Protein AF-A0A7S0EKV9-F1 (afdb_monomer)

Organism: NCBI:txid3032

Foldseek 3Di:
DDDDDDDDDDDDDDDDDDDDDCPVVVVVVVVVVVVVVVVVVVVVVVVVVVVVVVVVVVVVVVVVVVVVVVVVVVVVVCVVPPVVVVVVVVVVVVVVVVVVVVVVVVVVVVVVVVVVVVVVVVVVVVVVVVVVVVPPCPPPVNVVVVVVVVVVVVVVVVVVVVVVVVVVVVVVVVVVVVVVVVVVVVVVVVVVVVVVVVVVVVVVVVVVVVVVVVVVVVVVVVVVVVVVVVVVVVVVVVVVVVVVVVVVVVVVVVVVVVVVVVVVVVVDVVPDDDDDDDDPDPPVVVVVVVVVVVVVVVVVVVVVVVVVVVVVVVVVVLCVVVVDDDPVVSVVCVVCVVVVVVVVVVVVVVVVVVVVVVVVVVVVVVVVVVCCVCVVPNDPVVVVVVVVVVVVVVVVVVVVVVVVVVVVVVVVVLVVLLVVLVVLLVVLVVQDDPDDDDDDDPVCSVVSSVVSVVSVVVVVD

Radius of gyration: 106.47 Å; Cα contacts (8 Å, |Δi|>4): 37; chains: 1; bounding box: 225×65×306 Å

Solvent-accessible surface area (backbone atoms only — not comparable to full-atom values): 25935 Å² total; per-residue (Å²): 135,87,79,90,79,91,86,90,85,85,92,86,91,84,90,86,83,84,82,92,75,67,71,66,62,53,57,54,52,56,55,52,52,55,50,52,54,50,52,53,50,49,54,52,55,50,54,52,52,50,54,52,52,52,54,55,53,54,53,53,54,53,52,53,52,53,50,53,54,53,52,52,56,52,55,63,64,54,68,71,65,60,65,59,57,59,56,51,50,53,51,50,52,52,50,52,52,50,51,49,51,51,47,52,53,51,50,50,51,51,52,50,52,51,52,50,50,49,55,51,50,52,51,48,53,52,50,52,54,52,52,58,61,70,65,51,78,77,39,76,64,51,52,49,50,53,53,50,51,57,49,48,52,54,49,50,54,53,49,51,50,52,49,52,53,48,52,51,52,53,50,52,52,51,51,52,53,55,49,50,54,52,50,53,54,51,49,55,50,49,53,52,53,47,54,51,50,52,50,53,48,53,52,50,51,51,52,50,51,52,53,50,49,53,51,50,51,54,50,53,51,50,52,51,50,53,49,50,52,50,51,51,50,53,50,51,52,49,53,51,48,54,51,50,50,54,51,51,52,49,51,54,51,48,52,51,48,49,52,52,50,49,52,47,49,59,50,50,71,72,54,75,81,89,87,81,88,88,83,93,73,76,63,66,67,57,50,51,56,51,49,52,55,44,51,55,51,46,54,52,47,48,54,54,45,52,50,49,51,52,49,50,51,53,48,48,53,49,31,66,74,70,72,48,95,47,71,68,58,50,52,50,48,60,64,46,43,57,56,53,48,50,50,50,52,50,52,50,52,52,51,49,53,51,50,52,53,52,51,49,51,50,49,52,52,48,51,52,49,49,50,47,54,49,68,73,75,56,48,76,60,61,59,52,51,47,53,49,50,52,48,50,50,52,52,50,50,53,50,50,53,54,51,49,56,51,47,54,52,51,51,52,51,51,50,55,49,48,56,50,45,48,55,48,43,62,72,47,59,88,56,89,61,106,63,84,87,69,75,86,42,98,87,34,51,66,59,47,45,52,51,45,50,55,47,50,51,65,71,73,106

Mean predicted aligned error: 23.69 Å

Sequence (461 aa):
RARAAAGQGQSESAIMARPPGADDEYAELQKRFQMLENDRKSLFEHTQLEVKKNKEALAKLKKENKELRSSLSGLMSDQGKSSGKDSEIGKLEQQVQELRRRHDDVRHQCQFRQKELQSLQDKLKDLEKEMAKLQDDDTPLTRNIRTLENRLDKAMIKYNEAQSIRKTYEQIVKRLKEERIGFDNQLAAIERTLKAKEKDLEELVLMSHDAQHAKEVAKAELLKLEHQLMEEKKQREKELADRRALVQQKVEMNQRLEKRDKMRREMQLVEGGEQADPSESNMKKTLFSTAFHSALNEHVLEEEQKKITTYEEAFRKIKDATGVSDVNEVIQKFLTQDETHSNLVVMTKEAQARIDALNEEKAQAKAKVEEIKYSGTGSLGSRRIVDEFESHLSEANSKCERNKQKYERIAKILINVKSGVEHLADKLEPIQVDQEAVVMTDSTVVEVLAQCEAKLMRLMD

pLDDT: mean 79.37, std 18.16, range [27.23, 98.25]

Structure (mmCIF, N/CA/C/O backbone):
data_AF-A0A7S0EKV9-F1
#
_entry.id   AF-A0A7S0EKV9-F1
#
loop_
_atom_site.group_PDB
_atom_site.id
_atom_site.type_symbol
_atom_site.label_atom_id
_atom_site.label_alt_id
_atom_site.label_comp_id
_atom_site.label_asym_id
_atom_site.label_entity_id
_atom_site.label_seq_id
_atom_site.pdbx_PDB_ins_code
_atom_site.Cartn_x
_atom_site.Cartn_y
_atom_site.Cartn_z
_atom_site.occupancy
_atom_site.B_iso_or_equiv
_atom_site.auth_seq_id
_atom_site.auth_comp_id
_atom_site.auth_asym_id
_atom_site.auth_atom_id
_atom_site.pdbx_PDB_model_num
ATOM 1 N N . ARG A 1 1 ? 122.488 -19.677 -161.134 1.00 37.69 1 ARG A N 1
ATOM 2 C CA . ARG A 1 1 ? 122.148 -19.306 -162.532 1.00 37.69 1 ARG A CA 1
ATOM 3 C C . ARG A 1 1 ? 122.560 -17.843 -162.686 1.00 37.69 1 ARG A C 1
ATOM 5 O O . ARG A 1 1 ? 121.964 -17.026 -162.011 1.00 37.69 1 ARG A O 1
ATOM 12 N N . ALA A 1 2 ? 123.783 -17.568 -163.154 1.00 36.09 2 ALA A N 1
ATOM 13 C CA . ALA A 1 2 ? 124.167 -17.415 -164.574 1.00 36.09 2 ALA A CA 1
ATOM 14 C C . ALA A 1 2 ? 123.571 -16.115 -165.164 1.00 36.09 2 ALA A C 1
ATOM 16 O O . ALA A 1 2 ? 122.375 -15.928 -165.014 1.00 36.09 2 ALA A O 1
ATOM 17 N N . ARG A 1 3 ? 124.275 -15.214 -165.862 1.00 33.91 3 ARG A N 1
ATOM 18 C CA . ARG A 1 3 ? 125.668 -15.107 -166.349 1.00 33.91 3 ARG A CA 1
ATOM 19 C C . ARG A 1 3 ? 125.775 -13.750 -167.094 1.00 33.91 3 ARG A C 1
ATOM 21 O O . ARG A 1 3 ? 124.799 -13.423 -167.752 1.00 33.91 3 ARG A O 1
ATOM 28 N N . ALA A 1 4 ? 126.969 -13.133 -167.094 1.00 37.44 4 ALA A N 1
ATOM 29 C CA . ALA A 1 4 ? 127.640 -12.412 -168.210 1.00 37.44 4 ALA A CA 1
ATOM 30 C C . ALA A 1 4 ? 126.942 -11.170 -168.842 1.00 37.44 4 ALA A C 1
ATOM 32 O O . ALA A 1 4 ? 125.736 -11.031 -168.757 1.00 37.44 4 ALA A O 1
ATOM 33 N N . ALA A 1 5 ? 127.590 -10.206 -169.506 1.00 38.62 5 ALA A N 1
ATOM 34 C CA . ALA A 1 5 ? 128.952 -9.998 -170.023 1.00 38.62 5 ALA A CA 1
ATOM 35 C C . ALA A 1 5 ? 129.124 -8.465 -170.260 1.00 38.62 5 ALA A C 1
ATOM 37 O O . ALA A 1 5 ? 128.131 -7.790 -170.500 1.00 38.62 5 ALA A O 1
ATOM 38 N N . ALA A 1 6 ? 130.282 -7.848 -169.993 1.00 38.12 6 ALA A N 1
ATOM 39 C CA . ALA A 1 6 ? 131.392 -7.555 -170.925 1.00 38.12 6 ALA A CA 1
ATOM 40 C C . ALA A 1 6 ? 131.167 -6.403 -171.938 1.00 38.12 6 ALA A C 1
ATOM 42 O O . ALA A 1 6 ? 130.172 -6.382 -172.652 1.00 38.12 6 ALA A O 1
ATOM 43 N N . GLY A 1 7 ? 132.167 -5.513 -172.056 1.00 31.91 7 GLY A N 1
ATOM 44 C CA . GLY A 1 7 ? 132.317 -4.574 -173.178 1.00 31.91 7 GLY A CA 1
ATOM 45 C C . GLY A 1 7 ? 133.393 -3.496 -172.965 1.00 31.91 7 GLY A C 1
ATOM 46 O O . GLY A 1 7 ? 133.163 -2.546 -172.230 1.00 31.91 7 GLY A O 1
ATOM 47 N N . GLN A 1 8 ? 134.559 -3.674 -173.599 1.00 37.72 8 GLN A N 1
ATOM 48 C CA . GLN A 1 8 ? 135.721 -2.767 -173.691 1.00 37.72 8 GLN A CA 1
ATOM 49 C C . GLN A 1 8 ? 135.627 -1.790 -174.889 1.00 37.72 8 GLN A C 1
ATOM 51 O O . GLN A 1 8 ? 134.849 -2.030 -175.806 1.00 37.72 8 GLN A O 1
ATOM 56 N N . GLY A 1 9 ? 136.530 -0.793 -174.930 1.00 32.28 9 GLY A N 1
ATOM 57 C CA . GLY A 1 9 ? 137.009 -0.082 -176.141 1.00 32.28 9 GLY A CA 1
ATOM 58 C C . GLY A 1 9 ? 137.418 1.371 -175.822 1.00 32.28 9 GLY A C 1
ATOM 59 O O . GLY A 1 9 ? 136.547 2.164 -175.495 1.00 32.28 9 GLY A O 1
ATOM 60 N N . GLN A 1 10 ? 138.688 1.721 -175.564 1.00 34.62 10 GLN A N 1
ATOM 61 C CA . GLN A 1 10 ? 139.848 1.995 -176.454 1.00 34.62 10 GLN A CA 1
ATOM 62 C C . GLN A 1 10 ? 139.766 3.258 -177.356 1.00 34.62 10 GLN A C 1
ATOM 64 O O . GLN A 1 10 ? 139.054 3.272 -178.348 1.00 34.62 10 GLN A O 1
ATOM 69 N N . SER A 1 11 ? 140.535 4.285 -176.938 1.00 38.50 11 SER A N 1
ATOM 70 C CA . SER A 1 11 ? 141.548 5.119 -177.647 1.00 38.50 11 SER A CA 1
ATOM 71 C C . SER A 1 11 ? 141.354 5.662 -179.075 1.00 38.50 11 SER A C 1
ATOM 73 O O . SER A 1 11 ? 141.120 4.884 -179.985 1.00 38.50 11 SER A O 1
ATOM 75 N N . GLU A 1 12 ? 141.664 6.963 -179.255 1.00 30.20 12 GLU A N 1
ATOM 76 C CA . GLU A 1 12 ? 142.702 7.569 -180.151 1.00 30.20 12 GLU A CA 1
ATOM 77 C C . GLU A 1 12 ? 142.488 9.110 -180.224 1.00 30.20 12 GLU A C 1
ATOM 79 O O . GLU A 1 12 ? 141.405 9.579 -180.547 1.00 30.20 12 GLU A O 1
ATOM 84 N N . SER A 1 13 ? 143.339 9.952 -179.618 1.00 35.91 13 SER A N 1
ATOM 85 C CA . SER A 1 13 ? 144.503 10.673 -180.187 1.00 35.91 13 SER A CA 1
ATOM 86 C C . SER A 1 13 ? 144.245 11.569 -181.414 1.00 35.91 13 SER A C 1
ATOM 88 O O . SER A 1 13 ? 144.118 11.059 -182.519 1.00 35.91 13 SER A O 1
ATOM 90 N N . ALA A 1 14 ? 144.345 12.897 -181.242 1.00 30.02 14 ALA A N 1
ATOM 91 C CA . ALA A 1 14 ? 144.931 13.813 -182.233 1.00 30.02 14 ALA A CA 1
ATOM 92 C C . ALA A 1 14 ? 145.289 15.174 -181.601 1.00 30.02 14 ALA A C 1
ATOM 94 O O . ALA A 1 14 ? 144.457 15.877 -181.036 1.00 30.02 14 ALA A O 1
ATOM 95 N N . ILE A 1 15 ? 146.573 15.501 -181.708 1.00 38.16 15 ILE A N 1
ATOM 96 C CA . ILE A 1 15 ? 147.253 16.756 -181.372 1.00 38.16 15 ILE A CA 1
ATOM 97 C C . ILE A 1 15 ? 146.966 17.786 -182.479 1.00 38.16 15 ILE A C 1
ATOM 99 O O . ILE A 1 15 ? 146.941 17.378 -183.634 1.00 38.16 15 ILE A O 1
ATOM 103 N N . MET A 1 16 ? 146.830 19.085 -182.157 1.00 30.78 16 MET A N 1
ATOM 104 C CA . MET A 1 16 ? 147.455 20.214 -182.893 1.00 30.78 16 MET A CA 1
ATOM 105 C C . MET A 1 16 ? 147.124 21.596 -182.271 1.00 30.78 16 MET A C 1
ATOM 107 O O . MET A 1 16 ? 145.984 22.041 -182.260 1.00 30.78 16 MET A O 1
ATOM 111 N N . ALA A 1 17 ? 148.196 22.256 -181.815 1.00 33.78 17 ALA A N 1
ATOM 112 C CA . ALA A 1 17 ? 148.525 23.689 -181.914 1.00 33.78 17 ALA A CA 1
ATOM 113 C C . ALA A 1 17 ? 147.640 24.800 -181.278 1.00 33.78 17 ALA A C 1
ATOM 115 O O . ALA A 1 17 ? 146.743 25.365 -181.891 1.00 33.78 17 ALA A O 1
ATOM 116 N N . ARG A 1 18 ? 148.066 25.193 -180.066 1.00 45.84 18 ARG A N 1
ATOM 117 C CA . ARG A 1 18 ? 148.339 26.548 -179.511 1.00 45.84 18 ARG A CA 1
ATOM 118 C C . ARG A 1 18 ? 147.886 27.805 -180.296 1.00 45.84 18 ARG A C 1
ATOM 120 O O . ARG A 1 18 ? 148.315 28.014 -181.428 1.00 45.84 18 ARG A O 1
ATOM 127 N N . PRO A 1 19 ? 147.300 28.773 -179.565 1.00 38.88 19 PRO A N 1
ATOM 128 C CA . PRO A 1 19 ? 147.838 30.138 -179.490 1.00 38.88 19 PRO A CA 1
ATOM 129 C C . PRO A 1 19 ? 148.048 30.600 -178.021 1.00 38.88 19 PRO A C 1
ATOM 131 O O . PRO A 1 19 ? 147.650 29.901 -177.091 1.00 38.88 19 PRO A O 1
ATOM 134 N N . PRO A 1 20 ? 148.783 31.700 -177.773 1.00 50.22 20 PRO A N 1
ATOM 135 C CA . PRO A 1 20 ? 149.409 31.991 -176.480 1.00 50.22 20 PRO A CA 1
ATOM 136 C C . PRO A 1 20 ? 148.488 32.775 -175.525 1.00 50.22 20 PRO A C 1
ATOM 138 O O . PRO A 1 20 ? 147.907 33.778 -175.926 1.00 50.22 20 PRO A O 1
ATOM 141 N N . GLY A 1 21 ? 148.403 32.331 -174.261 1.00 44.50 21 GLY A N 1
ATOM 142 C CA . GLY A 1 21 ? 147.657 33.009 -173.180 1.00 44.50 21 GLY A CA 1
ATOM 143 C C . GLY A 1 21 ? 147.122 32.117 -172.039 1.00 44.50 21 GLY A C 1
ATOM 144 O O . GLY A 1 21 ? 146.478 32.625 -171.134 1.00 44.50 21 GLY A O 1
ATOM 145 N N . ALA A 1 22 ? 147.368 30.802 -172.062 1.00 46.31 22 ALA A N 1
ATOM 146 C CA . ALA A 1 22 ? 146.599 29.813 -171.290 1.00 46.31 22 ALA A CA 1
ATOM 147 C C . ALA A 1 22 ? 147.038 29.538 -169.830 1.00 46.31 22 ALA A C 1
ATOM 149 O O . ALA A 1 22 ? 146.421 28.697 -169.176 1.00 46.31 22 ALA A O 1
ATOM 150 N N . ASP A 1 23 ? 148.071 30.199 -169.302 1.00 52.03 23 ASP A N 1
ATOM 151 C CA . ASP A 1 23 ? 148.554 29.884 -167.945 1.00 52.03 23 ASP A CA 1
ATOM 152 C C . ASP A 1 23 ? 147.670 30.499 -166.838 1.00 52.03 23 ASP A C 1
ATOM 154 O O . ASP A 1 23 ? 147.514 29.895 -165.775 1.00 52.03 23 ASP A O 1
ATOM 158 N N . ASP A 1 24 ? 147.002 31.629 -167.102 1.00 54.62 24 ASP A N 1
ATOM 159 C CA . ASP A 1 24 ? 146.129 32.283 -166.113 1.00 54.62 24 ASP A CA 1
ATOM 160 C C . ASP A 1 24 ? 144.743 31.614 -165.999 1.00 54.62 24 ASP A C 1
ATOM 162 O O . ASP A 1 24 ? 144.205 31.483 -164.896 1.00 54.62 24 ASP A O 1
ATOM 166 N N . GLU A 1 25 ? 144.189 31.086 -167.097 1.00 56.34 25 GLU A N 1
ATOM 167 C CA . GLU A 1 25 ? 142.881 30.407 -167.078 1.00 56.34 25 GLU A CA 1
ATOM 168 C C . GLU A 1 25 ? 142.933 29.023 -166.395 1.00 56.34 25 GLU A C 1
ATOM 170 O O . GLU A 1 25 ? 141.959 28.598 -165.764 1.00 56.34 25 GLU A O 1
ATOM 175 N N . TYR A 1 26 ? 144.072 28.318 -166.440 1.00 56.66 26 TYR A N 1
ATOM 176 C CA . TYR A 1 26 ? 144.209 27.010 -165.783 1.00 56.66 26 TYR A CA 1
ATOM 177 C C . TYR A 1 26 ? 144.275 27.130 -164.250 1.00 56.66 26 TYR A C 1
ATOM 179 O O . TYR A 1 26 ? 143.676 26.324 -163.529 1.00 56.66 26 TYR A O 1
ATOM 187 N N . ALA A 1 27 ? 144.940 28.170 -163.734 1.00 60.50 27 ALA A N 1
ATOM 188 C CA . ALA A 1 27 ? 145.024 28.432 -162.297 1.00 60.50 27 ALA A CA 1
ATOM 189 C C . ALA A 1 27 ? 143.657 28.806 -161.691 1.00 60.50 27 ALA A C 1
ATOM 191 O O . ALA A 1 27 ? 143.335 28.410 -160.563 1.00 60.50 27 ALA A O 1
ATOM 192 N N . GLU A 1 28 ? 142.825 29.526 -162.447 1.00 61.38 28 GLU A N 1
ATOM 193 C CA . GLU A 1 28 ? 141.464 29.875 -162.034 1.00 61.38 28 GLU A CA 1
ATOM 194 C C . GLU A 1 28 ? 140.535 28.652 -161.998 1.00 61.38 28 GLU A C 1
ATOM 196 O O . GLU A 1 28 ? 139.761 28.474 -161.048 1.00 61.38 28 GLU A O 1
ATOM 201 N N . LEU A 1 29 ? 140.662 27.745 -162.971 1.00 60.28 29 LEU A N 1
ATOM 202 C CA . LEU A 1 29 ? 139.850 26.529 -163.025 1.00 60.28 29 LEU A CA 1
ATOM 203 C C . LEU A 1 29 ? 140.202 25.541 -161.897 1.00 60.28 29 LEU A C 1
ATOM 205 O O . LEU A 1 29 ? 139.309 24.906 -161.326 1.00 60.28 29 LEU A O 1
ATOM 209 N N . GLN A 1 30 ? 141.477 25.467 -161.500 1.00 61.62 30 GLN A N 1
ATOM 210 C CA . GLN A 1 30 ? 141.929 24.597 -160.411 1.00 61.62 30 GLN A CA 1
ATOM 211 C C . GLN A 1 30 ? 141.430 25.074 -159.031 1.00 61.62 30 GLN A C 1
ATOM 213 O O . GLN A 1 30 ? 140.980 24.257 -158.222 1.00 61.62 30 GLN A O 1
ATOM 218 N N . LYS A 1 31 ? 141.390 26.395 -158.783 1.00 63.84 31 LYS A N 1
ATOM 219 C CA . LYS A 1 31 ? 140.767 26.974 -157.571 1.00 63.84 31 LYS A CA 1
ATOM 220 C C . LYS A 1 31 ? 139.263 26.704 -157.498 1.00 63.84 31 LYS A C 1
ATOM 222 O O . LYS A 1 31 ? 138.733 26.448 -156.415 1.00 63.84 31 LYS A O 1
ATOM 227 N N . ARG A 1 32 ? 138.568 26.727 -158.639 1.00 61.59 32 ARG A N 1
ATOM 228 C CA . ARG A 1 32 ? 137.120 26.478 -158.698 1.00 61.59 32 ARG A CA 1
ATOM 229 C C . ARG A 1 32 ? 136.763 25.022 -158.385 1.00 61.59 32 ARG A C 1
ATOM 231 O O . ARG A 1 32 ? 135.766 24.779 -157.709 1.00 61.59 32 ARG A O 1
ATOM 238 N N . PHE A 1 33 ? 137.592 24.064 -158.804 1.00 65.31 33 PHE A N 1
ATOM 239 C CA . PHE A 1 33 ? 137.390 22.645 -158.485 1.00 65.31 33 PHE A CA 1
ATOM 240 C C . PHE A 1 33 ? 137.578 22.355 -156.986 1.00 65.31 33 PHE A C 1
ATOM 242 O O . PHE A 1 33 ? 136.791 21.622 -156.390 1.00 65.31 33 PHE A O 1
ATOM 249 N N . GLN A 1 34 ? 138.561 22.997 -156.346 1.00 67.19 34 GLN A N 1
ATOM 250 C CA . GLN A 1 34 ? 138.833 22.808 -154.918 1.00 67.19 34 GLN A CA 1
ATOM 251 C C . GLN A 1 34 ? 137.723 23.383 -154.017 1.00 67.19 34 GLN A C 1
ATOM 253 O O . GLN A 1 34 ? 137.398 22.792 -152.987 1.00 67.19 34 GLN A O 1
ATOM 258 N N . MET A 1 35 ? 137.083 24.492 -154.420 1.00 68.00 35 MET A N 1
ATOM 259 C CA . MET A 1 35 ? 135.886 24.990 -153.726 1.00 68.00 35 MET A CA 1
ATOM 260 C C . MET A 1 35 ? 134.690 24.038 -153.868 1.00 68.00 35 MET A C 1
ATOM 262 O O . MET A 1 35 ? 134.020 23.763 -152.876 1.00 68.00 35 MET A O 1
ATOM 266 N N . LEU A 1 36 ? 134.468 23.456 -155.051 1.00 70.38 36 LEU A N 1
ATOM 267 C CA . LEU A 1 36 ? 133.388 22.485 -155.272 1.00 70.38 36 LEU A CA 1
ATOM 268 C C . LEU A 1 36 ? 133.562 21.190 -154.460 1.00 70.38 36 LEU A C 1
ATOM 270 O O . LEU A 1 36 ? 132.575 20.637 -153.971 1.00 70.38 36 LEU A O 1
ATOM 274 N N . GLU A 1 37 ? 134.792 20.702 -154.273 1.00 67.94 37 GLU A N 1
ATOM 275 C CA . GLU A 1 37 ? 135.041 19.543 -153.404 1.00 67.94 37 GLU A CA 1
ATOM 276 C C . GLU A 1 37 ? 134.781 19.848 -151.924 1.00 67.94 37 GLU A C 1
ATOM 278 O O . GLU A 1 37 ? 134.202 19.010 -151.222 1.00 67.94 37 GLU A O 1
ATOM 283 N N . ASN A 1 38 ? 135.148 21.046 -151.459 1.00 69.94 38 ASN A N 1
ATOM 284 C CA . ASN A 1 38 ? 134.855 21.487 -150.095 1.00 69.94 38 ASN A CA 1
ATOM 285 C C . ASN A 1 38 ? 133.346 21.650 -149.859 1.00 69.94 38 ASN A C 1
ATOM 287 O O . ASN A 1 38 ? 132.837 21.161 -148.847 1.00 69.94 38 ASN A O 1
ATOM 291 N N . ASP A 1 39 ? 132.614 22.229 -150.813 1.00 71.56 39 ASP A N 1
ATOM 292 C CA . ASP A 1 39 ? 131.155 22.353 -150.730 1.00 71.56 39 ASP A CA 1
ATOM 293 C C . ASP A 1 39 ? 130.469 20.981 -150.731 1.00 71.56 39 ASP A C 1
ATOM 295 O O . ASP A 1 39 ? 129.570 20.727 -149.924 1.00 71.56 39 ASP A O 1
ATOM 299 N N . ARG A 1 40 ? 130.941 20.036 -151.559 1.00 72.94 40 ARG A N 1
ATOM 300 C CA . ARG A 1 40 ? 130.419 18.659 -151.568 1.00 72.94 40 ARG A CA 1
ATOM 301 C C . ARG A 1 40 ? 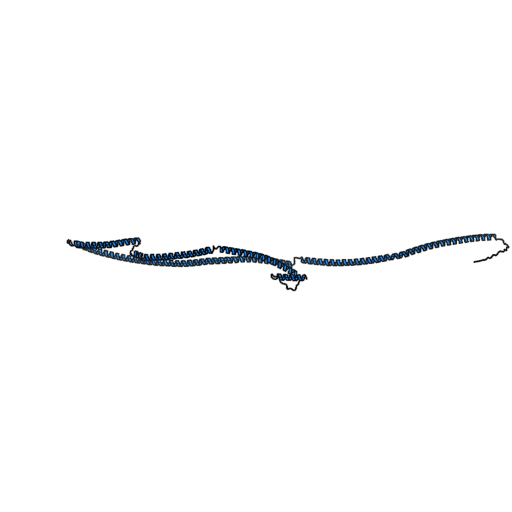130.633 17.957 -150.225 1.00 72.94 40 ARG A C 1
ATOM 303 O O . ARG A 1 40 ? 129.763 17.208 -149.780 1.00 72.94 40 ARG A O 1
ATOM 310 N N . LYS A 1 41 ? 131.781 18.183 -149.579 1.00 73.00 41 LYS A N 1
ATOM 311 C CA . LYS A 1 41 ? 132.107 17.581 -148.280 1.00 73.00 41 LYS A CA 1
ATOM 312 C C . LYS A 1 41 ? 131.264 18.184 -147.151 1.00 73.00 41 LYS A C 1
ATOM 314 O O . LYS A 1 41 ? 130.700 17.431 -146.360 1.00 73.00 41 LYS A O 1
ATOM 319 N N . SER A 1 42 ? 131.089 19.506 -147.150 1.00 75.19 42 SER A N 1
ATOM 320 C CA . SER A 1 42 ? 130.220 20.226 -146.209 1.00 75.19 42 SER A CA 1
ATOM 321 C C . SER A 1 42 ? 128.758 19.760 -146.294 1.00 75.19 42 SER A C 1
ATOM 323 O O . SER A 1 42 ? 128.139 19.437 -145.279 1.00 75.19 42 SER A O 1
ATOM 325 N N . LEU A 1 43 ? 128.219 19.610 -147.511 1.00 74.50 43 LEU A N 1
ATOM 326 C CA . LEU A 1 43 ? 126.855 19.110 -147.733 1.00 74.50 43 LEU A CA 1
ATOM 327 C C . LEU A 1 43 ? 126.656 17.672 -147.229 1.00 74.50 43 LEU A C 1
ATOM 329 O O . LEU A 1 43 ? 125.607 17.350 -146.661 1.00 74.50 43 LEU A O 1
ATOM 333 N N . PHE A 1 44 ? 127.655 16.803 -147.404 1.00 80.00 44 PHE A N 1
ATOM 334 C CA . PHE A 1 44 ? 127.597 15.424 -146.912 1.00 80.00 44 PHE A CA 1
ATOM 335 C C . PHE A 1 44 ? 127.654 15.348 -145.377 1.00 80.00 44 PHE A C 1
ATOM 337 O O . PHE A 1 44 ? 126.908 14.586 -144.759 1.00 80.00 44 PHE A O 1
ATOM 344 N N . GLU A 1 45 ? 128.501 16.162 -144.743 1.00 78.25 45 GLU A N 1
ATOM 345 C CA . GLU A 1 45 ? 128.567 16.251 -143.279 1.00 78.25 45 GLU A CA 1
ATOM 346 C C . GLU A 1 45 ? 127.268 16.824 -142.688 1.00 78.25 45 GLU A C 1
ATOM 348 O O . GLU A 1 45 ? 126.758 16.303 -141.690 1.00 78.25 45 GLU A O 1
ATOM 353 N N . HIS A 1 46 ? 126.668 17.825 -143.341 1.00 80.81 46 HIS A N 1
ATOM 354 C CA . HIS A 1 46 ? 125.387 18.400 -142.928 1.00 80.81 46 HIS A CA 1
ATOM 355 C C . HIS A 1 46 ? 124.238 17.383 -143.003 1.00 80.81 46 HIS A C 1
ATOM 357 O O . HIS A 1 46 ? 123.507 17.196 -142.027 1.00 80.81 46 HIS A O 1
ATOM 363 N N . THR A 1 47 ? 124.126 16.652 -144.117 1.00 78.25 47 THR A N 1
ATOM 364 C CA . THR A 1 47 ? 123.085 15.622 -144.285 1.00 78.25 47 THR A CA 1
ATOM 365 C C . THR A 1 47 ? 123.242 14.462 -143.299 1.00 78.25 47 THR A C 1
ATOM 367 O O . THR A 1 47 ? 122.244 13.977 -142.761 1.00 78.25 47 THR A O 1
ATOM 370 N N . GLN A 1 48 ? 124.468 14.035 -142.968 1.00 79.38 48 GLN A N 1
ATOM 371 C CA . GLN A 1 48 ? 124.668 13.030 -141.914 1.00 79.38 48 GLN A CA 1
ATOM 372 C C . GLN A 1 48 ? 124.235 13.520 -140.524 1.00 79.38 48 GLN A C 1
ATOM 374 O O . GLN A 1 48 ? 123.624 12.755 -139.767 1.00 79.38 48 GLN A O 1
ATOM 379 N N . LEU A 1 49 ? 124.526 14.778 -140.181 1.00 80.62 49 LEU A N 1
ATOM 380 C CA . LEU A 1 49 ? 124.103 15.371 -138.911 1.00 80.62 49 LEU A CA 1
ATOM 381 C C . LEU A 1 49 ? 122.574 15.454 -138.800 1.00 80.62 49 LEU A C 1
ATOM 383 O O . LEU A 1 49 ? 122.026 15.139 -137.740 1.00 80.62 49 LEU A O 1
ATOM 387 N N . GLU A 1 50 ? 121.875 15.804 -139.880 1.00 79.69 50 GLU A N 1
ATOM 388 C CA . GLU A 1 50 ? 120.407 15.808 -139.909 1.00 79.69 50 GLU A CA 1
ATOM 389 C C . GLU A 1 50 ? 119.811 14.409 -139.732 1.00 79.69 50 GLU A C 1
ATOM 391 O O . GLU A 1 50 ? 118.895 14.220 -138.928 1.00 79.69 50 GLU A O 1
ATOM 396 N N . VAL A 1 51 ? 120.366 13.393 -140.399 1.00 80.19 51 VAL A N 1
ATOM 397 C CA . VAL A 1 51 ? 119.919 12.000 -140.222 1.00 80.19 51 VAL A CA 1
ATOM 398 C C . VAL A 1 51 ? 120.097 11.544 -138.771 1.00 80.19 51 VAL A C 1
ATOM 400 O O . VAL A 1 51 ? 119.234 10.842 -138.230 1.00 80.19 51 VAL A O 1
ATOM 403 N N . LYS A 1 52 ? 121.185 11.954 -138.109 1.00 82.06 52 LYS A N 1
ATOM 404 C CA . LYS A 1 52 ? 121.431 11.627 -136.699 1.00 82.06 52 LYS A CA 1
ATOM 405 C C . LYS A 1 52 ? 120.421 12.317 -135.773 1.00 82.06 52 LYS A C 1
ATOM 407 O O . LYS A 1 52 ? 119.817 11.636 -134.943 1.00 82.06 52 LYS A O 1
ATOM 412 N N . LYS A 1 53 ? 120.142 13.610 -135.987 1.00 82.94 53 LYS A N 1
ATOM 413 C CA . LYS A 1 53 ? 119.093 14.353 -135.258 1.00 82.94 53 LYS A CA 1
ATOM 414 C C . LYS A 1 53 ? 117.707 13.725 -135.435 1.00 82.94 53 LYS A C 1
ATOM 416 O O . LYS A 1 53 ? 116.977 13.561 -134.459 1.00 82.94 53 LYS A O 1
ATOM 421 N N . ASN A 1 54 ? 117.367 13.297 -136.651 1.00 77.88 54 ASN A N 1
ATOM 422 C CA . ASN A 1 54 ? 116.079 12.660 -136.932 1.00 77.88 54 ASN A CA 1
ATOM 423 C C . 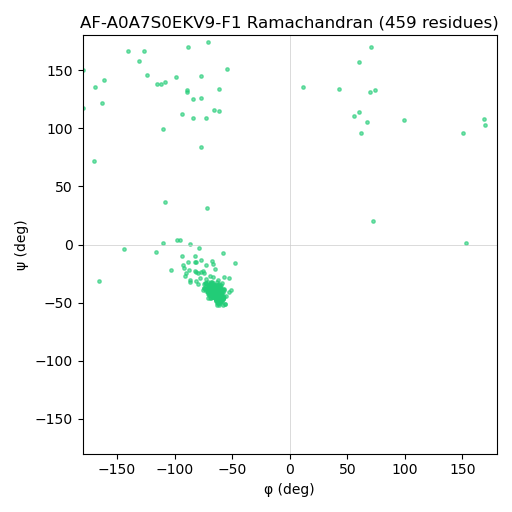ASN A 1 54 ? 115.932 11.302 -136.226 1.00 77.88 54 ASN A C 1
ATOM 425 O O . ASN A 1 54 ? 114.862 10.998 -135.695 1.00 77.88 54 ASN A O 1
ATOM 429 N N . LYS A 1 55 ? 117.002 10.496 -136.144 1.00 81.00 55 LYS A N 1
ATOM 430 C CA . LYS A 1 55 ? 116.984 9.238 -135.372 1.00 81.00 55 LYS A CA 1
ATOM 431 C C . LYS A 1 55 ? 116.772 9.474 -133.874 1.00 81.00 55 LYS A C 1
ATOM 433 O O . LYS A 1 55 ? 116.016 8.729 -133.250 1.00 81.00 55 LYS A O 1
ATOM 438 N N . GLU A 1 56 ? 117.397 10.501 -133.303 1.00 82.50 56 GLU A N 1
ATOM 439 C CA . GLU A 1 56 ? 117.233 10.855 -131.887 1.00 82.50 56 GLU A CA 1
ATOM 440 C C . GLU A 1 56 ? 115.814 11.359 -131.571 1.00 82.50 56 GLU A C 1
ATOM 442 O O . GLU A 1 56 ? 115.224 10.945 -130.569 1.00 82.50 56 GLU A O 1
ATOM 447 N N . ALA A 1 57 ? 115.217 12.178 -132.445 1.00 81.25 57 ALA A N 1
ATOM 448 C CA . ALA A 1 57 ? 113.833 12.636 -132.297 1.00 81.25 57 ALA A CA 1
ATOM 449 C C . ALA A 1 57 ? 112.827 11.468 -132.319 1.00 81.25 57 ALA A C 1
ATOM 451 O O . ALA A 1 57 ? 111.917 11.398 -131.490 1.00 81.25 57 ALA A O 1
ATOM 452 N N . LEU A 1 58 ? 113.030 10.495 -133.212 1.00 81.06 58 LEU A N 1
ATOM 453 C CA . LEU A 1 58 ? 112.156 9.326 -133.338 1.00 81.06 58 LEU A CA 1
ATOM 454 C C . LEU A 1 58 ? 112.251 8.398 -132.110 1.00 81.06 58 LEU A C 1
ATOM 456 O O . LEU A 1 58 ? 111.252 7.806 -131.695 1.00 81.06 58 LEU A O 1
ATOM 460 N N . ALA A 1 59 ? 113.429 8.303 -131.484 1.00 81.88 59 ALA A N 1
ATOM 461 C CA . ALA A 1 59 ? 113.608 7.576 -130.227 1.00 81.88 59 ALA A CA 1
ATOM 462 C C . ALA A 1 59 ? 112.871 8.246 -129.052 1.00 81.88 59 ALA A C 1
ATOM 464 O O . ALA A 1 59 ? 112.229 7.543 -128.267 1.00 81.88 59 ALA A O 1
ATOM 465 N N . LYS A 1 60 ? 112.902 9.586 -128.959 1.00 82.69 60 LYS A N 1
ATOM 466 C CA . LYS A 1 60 ? 112.140 10.341 -127.945 1.00 82.69 60 LYS A CA 1
ATOM 467 C C . LYS A 1 60 ? 110.634 10.119 -128.088 1.00 82.69 60 LYS A C 1
ATOM 469 O O . LYS A 1 60 ? 109.998 9.685 -127.131 1.00 82.69 60 LYS A O 1
ATOM 474 N N . LEU A 1 61 ? 110.096 10.274 -129.300 1.00 80.69 61 LEU A N 1
ATOM 475 C CA . LEU A 1 61 ? 108.664 10.081 -129.567 1.00 80.69 61 LEU A CA 1
ATOM 476 C C . LEU A 1 61 ? 108.185 8.657 -129.245 1.00 80.69 61 LEU A C 1
ATOM 478 O O . LEU A 1 61 ? 107.081 8.469 -128.739 1.00 80.69 61 LEU A O 1
ATOM 482 N N . LYS A 1 62 ? 109.010 7.628 -129.486 1.00 82.06 62 LYS A N 1
ATOM 483 C CA . LYS A 1 62 ? 108.669 6.246 -129.102 1.00 82.06 62 LYS A CA 1
ATOM 484 C C . LYS A 1 62 ? 108.608 6.048 -127.586 1.00 82.06 62 LYS A C 1
ATOM 486 O O . LYS A 1 62 ? 107.772 5.272 -127.121 1.00 82.06 62 LYS A O 1
ATOM 491 N N . LYS A 1 63 ? 109.477 6.719 -126.823 1.00 83.50 63 LYS A N 1
ATOM 492 C CA . LYS A 1 63 ? 109.466 6.658 -125.356 1.00 83.50 63 LYS A CA 1
ATOM 493 C C . LYS A 1 63 ? 108.222 7.348 -124.792 1.00 83.50 63 LYS A C 1
ATOM 495 O O . LYS A 1 63 ? 107.511 6.732 -124.004 1.00 83.50 63 LYS A O 1
ATOM 500 N N . GLU A 1 64 ? 107.898 8.537 -125.297 1.00 83.12 64 GLU A N 1
ATOM 501 C CA . GLU A 1 64 ? 106.682 9.274 -124.926 1.00 83.12 64 GLU A CA 1
ATOM 502 C C . GLU A 1 64 ? 105.408 8.476 -125.246 1.00 83.12 64 GLU A C 1
ATOM 504 O O . GLU A 1 64 ? 104.505 8.379 -124.420 1.00 83.12 64 GLU A O 1
ATOM 509 N N . ASN A 1 65 ? 105.344 7.803 -126.402 1.00 77.88 65 ASN A N 1
ATOM 510 C CA . ASN A 1 65 ? 104.181 6.979 -126.752 1.00 77.88 65 ASN A CA 1
ATOM 511 C C . ASN A 1 65 ? 104.014 5.767 -125.812 1.00 77.88 65 ASN A C 1
ATOM 513 O O . ASN A 1 65 ? 102.893 5.371 -125.489 1.00 77.88 65 ASN A O 1
ATOM 517 N N . LYS A 1 66 ? 105.123 5.179 -125.341 1.00 84.44 66 LYS A N 1
ATOM 518 C CA . LYS A 1 66 ? 105.091 4.085 -124.358 1.00 84.44 66 LYS A CA 1
ATOM 519 C C . LYS A 1 66 ? 104.612 4.576 -122.987 1.00 84.44 66 LYS A C 1
ATOM 521 O O . LYS A 1 66 ? 103.815 3.887 -122.354 1.00 84.44 66 LYS A O 1
ATOM 526 N N . GLU A 1 67 ? 105.062 5.752 -122.556 1.00 82.25 67 GLU A N 1
ATOM 527 C CA . GLU A 1 67 ? 104.630 6.380 -121.301 1.00 82.25 67 GLU A CA 1
ATOM 528 C C . GLU A 1 67 ? 103.136 6.733 -121.341 1.00 82.25 67 GLU A C 1
ATOM 530 O O . GLU A 1 67 ? 102.392 6.314 -120.456 1.00 82.25 67 GLU A O 1
ATOM 535 N N . LEU A 1 68 ? 102.654 7.357 -122.422 1.00 81.56 68 LEU A N 1
ATOM 536 C CA . LEU A 1 68 ? 101.233 7.690 -122.593 1.00 81.56 68 LEU A CA 1
ATOM 537 C C . LEU A 1 68 ? 100.323 6.453 -122.591 1.00 81.56 68 LEU A C 1
ATOM 539 O O . LEU A 1 68 ? 99.258 6.473 -121.973 1.00 81.56 68 LEU A O 1
ATOM 543 N N . ARG A 1 69 ? 100.741 5.347 -123.223 1.00 79.50 69 ARG A N 1
ATOM 544 C CA . ARG A 1 69 ? 99.987 4.079 -123.169 1.00 79.50 69 ARG A CA 1
ATOM 545 C C . ARG A 1 69 ? 99.925 3.501 -121.755 1.00 79.50 69 ARG A C 1
ATOM 547 O O . ARG A 1 69 ? 98.887 2.968 -121.367 1.00 79.50 69 ARG A O 1
ATOM 554 N N . SER A 1 70 ? 101.004 3.625 -120.981 1.00 79.56 70 SER A N 1
ATOM 555 C CA . SER A 1 70 ? 101.026 3.193 -119.580 1.00 79.56 70 SER A CA 1
ATOM 556 C C . SER A 1 70 ? 100.102 4.049 -118.711 1.00 79.56 70 SER A C 1
ATOM 558 O O . SER A 1 70 ? 99.350 3.507 -117.903 1.00 79.56 70 SER A O 1
ATOM 560 N N . SER A 1 71 ? 100.103 5.371 -118.901 1.00 78.62 71 SER A N 1
ATOM 561 C CA . SER A 1 71 ? 99.211 6.287 -118.180 1.00 78.62 71 SER A CA 1
ATOM 562 C C . SER A 1 71 ? 97.737 6.034 -118.504 1.00 78.62 71 SER A C 1
ATOM 564 O O . SER A 1 71 ? 96.907 6.015 -117.597 1.00 78.62 71 SER A O 1
ATOM 566 N N . LEU A 1 72 ? 97.406 5.764 -119.772 1.00 74.12 72 LEU A N 1
ATOM 567 C CA . LEU A 1 72 ? 96.036 5.447 -120.187 1.00 74.12 72 LEU A CA 1
ATOM 568 C C . LEU A 1 72 ? 95.534 4.134 -119.559 1.00 74.12 72 LEU A C 1
ATOM 570 O O . LEU A 1 72 ? 94.395 4.061 -119.098 1.00 74.12 72 LEU A O 1
ATOM 574 N N . SER A 1 73 ? 96.397 3.114 -119.481 1.00 75.06 73 SER A N 1
ATOM 575 C CA . SER A 1 73 ? 96.068 1.847 -118.815 1.00 75.06 73 SER A CA 1
ATOM 576 C C . SER A 1 73 ? 95.845 2.018 -117.308 1.00 75.06 73 SER A C 1
ATOM 578 O O . SER A 1 73 ? 94.988 1.338 -116.746 1.00 75.06 73 SER A O 1
ATOM 580 N N . GLY A 1 74 ? 96.587 2.917 -116.652 1.00 72.75 74 GLY A N 1
ATOM 581 C CA . GLY A 1 74 ? 96.382 3.240 -115.238 1.00 72.75 74 GLY A CA 1
ATOM 582 C C . GLY A 1 74 ? 95.014 3.880 -114.986 1.00 72.75 74 GLY A C 1
ATOM 583 O O . GLY A 1 74 ? 94.267 3.411 -114.128 1.00 72.75 74 GLY A O 1
ATOM 584 N N . LEU A 1 75 ? 94.649 4.880 -115.793 1.00 69.62 75 LEU A N 1
ATOM 585 C CA . LEU A 1 75 ? 93.380 5.610 -115.679 1.00 69.62 75 LEU A CA 1
ATOM 586 C C . LEU A 1 75 ? 92.146 4.730 -115.932 1.00 69.62 75 LEU A C 1
ATOM 588 O O . LEU A 1 75 ? 91.160 4.847 -115.208 1.00 69.62 75 LEU A O 1
ATOM 592 N N . MET A 1 76 ? 92.197 3.806 -116.898 1.00 63.22 76 MET A N 1
ATOM 593 C CA . MET A 1 76 ? 91.069 2.894 -117.137 1.00 63.22 76 MET A CA 1
ATOM 594 C C . MET A 1 76 ? 90.861 1.869 -116.013 1.00 63.22 76 MET A C 1
ATOM 596 O O . MET A 1 76 ? 89.732 1.443 -115.787 1.00 63.22 76 MET A O 1
ATOM 600 N N . SER A 1 77 ? 91.910 1.498 -115.272 1.00 59.84 77 SER A N 1
ATOM 601 C CA . SER A 1 77 ? 91.769 0.587 -114.126 1.00 59.84 77 SER A CA 1
ATOM 602 C C . SER A 1 77 ? 91.134 1.248 -112.893 1.00 59.84 77 SER A C 1
ATOM 604 O O . SER A 1 77 ? 90.528 0.562 -112.069 1.00 59.84 77 SER A O 1
ATOM 606 N N . ASP A 1 78 ? 91.234 2.576 -112.773 1.00 58.28 78 ASP A N 1
ATOM 607 C CA . ASP A 1 78 ? 90.760 3.323 -111.600 1.00 58.28 78 ASP A CA 1
ATOM 608 C C . ASP A 1 78 ? 89.278 3.731 -111.712 1.00 58.28 78 ASP A C 1
ATOM 610 O O . ASP A 1 78 ? 88.577 3.879 -110.711 1.00 58.28 78 ASP A O 1
ATOM 614 N N . GLN A 1 79 ? 88.745 3.787 -112.937 1.00 58.28 79 GLN A N 1
ATOM 615 C CA . GLN A 1 79 ? 87.343 4.126 -113.208 1.00 58.28 79 GLN A CA 1
ATOM 616 C C . GLN A 1 79 ? 86.338 3.072 -112.687 1.00 58.28 79 GLN A C 1
ATOM 618 O O . GLN A 1 79 ? 85.161 3.372 -112.509 1.00 58.28 79 GLN A O 1
ATOM 623 N N . GLY A 1 80 ? 86.791 1.850 -112.377 1.00 56.22 80 GLY A N 1
ATOM 624 C CA . GLY A 1 80 ? 85.957 0.792 -111.790 1.00 56.22 80 GLY A CA 1
ATOM 625 C C . GLY A 1 80 ? 85.746 0.894 -110.271 1.00 56.22 80 GLY A C 1
ATOM 626 O O . GLY A 1 80 ? 84.842 0.247 -109.742 1.00 56.22 80 GLY A O 1
ATOM 627 N N . LYS A 1 81 ? 86.542 1.702 -109.551 1.00 55.88 81 LYS A N 1
ATOM 628 C CA . LYS A 1 81 ? 86.510 1.780 -108.074 1.00 55.88 81 LYS A CA 1
ATOM 629 C C . LYS A 1 81 ? 85.598 2.877 -107.509 1.00 55.88 81 LYS A C 1
ATOM 631 O O . LYS A 1 81 ? 85.347 2.877 -106.305 1.00 55.88 81 LYS A O 1
ATOM 636 N N . SER A 1 82 ? 85.068 3.785 -108.333 1.00 54.41 82 SER A N 1
ATOM 637 C CA . SER A 1 82 ? 84.158 4.844 -107.865 1.00 54.41 82 SER A CA 1
ATOM 638 C C . SER A 1 82 ? 82.712 4.371 -107.656 1.00 54.41 82 SER A C 1
ATOM 640 O O . SER A 1 82 ? 82.022 4.937 -106.816 1.00 54.41 82 SER A O 1
ATOM 642 N N . SER A 1 83 ? 82.263 3.298 -108.324 1.00 55.94 83 SER A N 1
ATOM 643 C CA . SER A 1 83 ? 80.858 2.845 -108.243 1.00 55.94 83 SER A CA 1
ATOM 644 C C . SER A 1 83 ? 80.464 2.175 -106.913 1.00 55.94 83 SER A C 1
ATOM 646 O O . SER A 1 83 ? 79.281 2.095 -106.589 1.00 55.94 83 SER A O 1
ATOM 648 N N . GLY A 1 84 ? 81.433 1.728 -106.104 1.00 57.50 84 GLY A N 1
ATOM 649 C CA . GLY A 1 84 ? 81.165 1.127 -104.789 1.00 57.50 84 GLY A CA 1
ATOM 650 C C . GLY A 1 84 ? 80.759 2.144 -103.715 1.00 57.50 84 GLY A C 1
ATOM 651 O O . GLY A 1 84 ? 79.907 1.846 -102.881 1.00 57.50 84 GLY A O 1
ATOM 652 N N . LYS A 1 85 ? 81.311 3.366 -103.768 1.00 59.78 85 LYS A N 1
ATOM 653 C CA . LYS A 1 85 ? 81.026 4.425 -102.783 1.00 59.78 85 LYS A CA 1
ATOM 654 C C . LYS A 1 85 ? 79.605 4.971 -102.917 1.00 59.78 85 LYS A C 1
ATOM 656 O O . LYS A 1 85 ? 78.946 5.175 -101.904 1.00 59.78 85 LYS A O 1
ATOM 661 N N . ASP A 1 86 ? 79.096 5.111 -104.139 1.00 62.50 86 ASP A N 1
ATOM 662 C CA . ASP A 1 86 ? 77.723 5.583 -104.375 1.00 62.50 86 ASP A CA 1
ATOM 663 C C . ASP A 1 86 ? 76.669 4.567 -103.896 1.00 62.50 86 ASP A C 1
ATOM 665 O O . ASP A 1 86 ? 75.613 4.948 -103.388 1.00 62.50 86 ASP A O 1
ATOM 669 N N . SER A 1 87 ? 76.967 3.262 -103.963 1.00 66.94 87 SER A N 1
ATOM 670 C CA . SER A 1 87 ? 76.083 2.223 -103.415 1.00 66.94 87 SER A CA 1
ATOM 671 C C . SER A 1 87 ? 76.064 2.200 -101.880 1.00 66.94 87 SER A C 1
ATOM 673 O O . SER A 1 87 ? 75.014 1.947 -101.285 1.00 66.94 87 SER A O 1
ATOM 675 N N . GLU A 1 88 ? 77.196 2.465 -101.224 1.00 71.69 88 GLU A N 1
ATOM 676 C CA . GLU A 1 88 ? 77.274 2.570 -99.760 1.00 71.69 88 GLU A CA 1
ATOM 677 C C . GLU A 1 88 ? 76.597 3.843 -99.238 1.00 71.69 88 GLU A C 1
ATOM 679 O O . GLU A 1 88 ? 75.860 3.777 -98.253 1.00 71.69 88 GLU A O 1
ATOM 684 N N . ILE A 1 89 ? 76.761 4.971 -99.936 1.00 76.12 89 ILE A N 1
ATOM 685 C CA . ILE A 1 89 ? 76.069 6.230 -99.627 1.00 76.12 89 ILE A CA 1
ATOM 686 C C . ILE A 1 89 ? 74.551 6.043 -99.738 1.00 76.12 89 ILE A C 1
ATOM 688 O O . ILE A 1 89 ? 73.838 6.386 -98.798 1.00 76.12 89 ILE A O 1
ATOM 692 N N . GLY A 1 90 ? 74.051 5.393 -100.796 1.00 78.12 90 GLY A N 1
ATOM 693 C CA . GLY A 1 90 ? 72.617 5.111 -100.936 1.00 78.12 90 GLY A CA 1
ATOM 694 C C . GLY A 1 90 ? 72.044 4.222 -99.820 1.00 78.12 90 GLY A C 1
ATOM 695 O O . GLY A 1 90 ? 70.922 4.440 -99.361 1.00 78.12 90 GLY A O 1
ATOM 696 N N . LYS A 1 91 ? 72.815 3.246 -99.317 1.00 81.50 91 LYS A N 1
ATOM 697 C CA . LYS A 1 91 ? 72.408 2.418 -98.163 1.00 81.50 91 LYS A CA 1
ATOM 698 C C . LYS A 1 91 ? 72.382 3.220 -96.861 1.00 81.50 91 LYS A C 1
ATOM 700 O O . LYS A 1 91 ? 71.457 3.056 -96.068 1.00 81.50 91 LYS A O 1
ATOM 705 N N . LEU A 1 92 ? 73.369 4.088 -96.637 1.00 80.88 92 LEU A N 1
ATOM 706 C CA . LEU A 1 92 ? 73.407 4.971 -95.469 1.00 80.88 92 LEU A CA 1
ATOM 707 C C . LEU A 1 92 ? 72.273 6.004 -95.509 1.00 80.88 92 LEU A C 1
ATOM 709 O O . LEU A 1 92 ? 71.648 6.257 -94.484 1.00 80.88 92 LEU A O 1
ATOM 713 N N . GLU A 1 93 ? 71.940 6.546 -96.680 1.00 82.00 93 GLU A N 1
ATOM 714 C CA . GLU A 1 93 ? 70.791 7.439 -96.858 1.00 82.00 93 GLU A CA 1
ATOM 715 C C . GLU A 1 93 ? 69.465 6.736 -96.548 1.00 82.00 93 GLU A C 1
ATOM 717 O O . GLU A 1 93 ? 68.634 7.298 -95.833 1.00 82.00 93 GLU A O 1
ATOM 722 N N . GLN A 1 94 ? 69.285 5.489 -96.998 1.00 85.62 94 GLN A N 1
ATOM 723 C CA . GLN A 1 94 ? 68.121 4.674 -96.632 1.00 85.62 94 GLN A CA 1
ATOM 724 C C . GLN A 1 94 ? 68.052 4.418 -95.121 1.00 85.62 94 GLN A C 1
ATOM 726 O O . GLN A 1 94 ? 66.984 4.562 -94.528 1.00 85.62 94 GLN A O 1
ATOM 731 N N . GLN A 1 95 ? 69.181 4.117 -94.472 1.00 86.75 95 GLN A N 1
ATOM 732 C CA . GLN A 1 95 ? 69.237 3.955 -93.015 1.00 86.75 95 GLN A CA 1
ATOM 733 C C . GLN A 1 95 ? 68.917 5.258 -92.276 1.00 86.75 95 GLN A C 1
ATOM 735 O O . GLN A 1 95 ? 68.191 5.234 -91.286 1.00 86.75 95 GLN A O 1
ATOM 740 N N . VAL A 1 96 ? 69.396 6.409 -92.754 1.00 88.19 96 VAL A N 1
ATOM 741 C CA . VAL A 1 96 ? 69.070 7.721 -92.172 1.00 88.19 96 VAL A CA 1
ATOM 742 C C . VAL A 1 96 ? 67.587 8.045 -92.347 1.00 88.19 96 VAL A C 1
ATOM 744 O O . VAL A 1 96 ? 66.967 8.550 -91.412 1.00 88.19 96 VAL A O 1
ATOM 747 N N . GLN A 1 97 ? 66.996 7.744 -93.505 1.00 89.81 97 GLN A N 1
ATOM 748 C CA . GLN A 1 97 ? 65.558 7.915 -93.730 1.00 89.81 97 GLN A CA 1
ATOM 749 C C . GLN A 1 97 ? 64.734 6.990 -92.828 1.00 89.81 97 GLN A C 1
ATOM 751 O O . GLN A 1 97 ? 63.756 7.435 -92.228 1.00 89.81 97 GLN A O 1
ATOM 756 N N . GLU A 1 98 ? 65.150 5.734 -92.662 1.00 90.50 98 GLU A N 1
ATOM 757 C CA . GLU A 1 98 ? 64.489 4.792 -91.762 1.00 90.50 98 GLU A CA 1
ATOM 758 C C . GLU A 1 98 ? 64.610 5.224 -90.293 1.00 90.50 98 GLU A C 1
ATOM 760 O O . GLU A 1 98 ? 63.622 5.203 -89.560 1.00 90.50 98 GLU A O 1
ATOM 765 N N . LEU A 1 99 ? 65.788 5.683 -89.863 1.00 89.75 99 LEU A N 1
ATOM 766 C CA . LEU A 1 99 ? 66.007 6.217 -88.518 1.00 89.75 99 LEU A CA 1
ATOM 767 C C . LEU A 1 99 ? 65.202 7.494 -88.267 1.00 89.75 99 LEU A C 1
ATOM 769 O O . LEU A 1 99 ? 64.650 7.646 -87.180 1.00 89.75 99 LEU A O 1
ATOM 773 N N . ARG A 1 100 ? 65.078 8.385 -89.260 1.00 91.94 100 ARG A N 1
ATOM 774 C CA . ARG A 1 100 ? 64.204 9.565 -89.174 1.00 91.94 100 ARG A CA 1
ATOM 775 C C . ARG A 1 100 ? 62.743 9.162 -89.040 1.00 91.94 100 ARG A C 1
ATOM 777 O O . ARG A 1 100 ? 62.082 9.654 -88.135 1.00 91.94 100 ARG A O 1
ATOM 784 N N . ARG A 1 101 ? 62.267 8.211 -89.853 1.00 91.75 101 ARG A N 1
ATOM 785 C CA . ARG A 1 101 ? 60.892 7.705 -89.744 1.00 91.75 101 ARG A CA 1
ATOM 786 C C . ARG A 1 101 ? 60.632 7.106 -88.363 1.00 91.75 101 ARG A C 1
ATOM 788 O O . ARG A 1 101 ? 59.660 7.473 -87.720 1.00 91.75 101 ARG A O 1
ATOM 795 N N . ARG A 1 102 ? 61.545 6.266 -87.860 1.00 92.12 102 ARG A N 1
ATOM 796 C CA . ARG A 1 102 ? 61.455 5.699 -86.502 1.00 92.12 102 ARG A CA 1
ATOM 797 C C . ARG A 1 102 ? 61.479 6.781 -85.421 1.00 92.12 102 ARG A C 1
ATOM 799 O O . ARG A 1 102 ? 60.742 6.677 -84.449 1.00 92.12 102 ARG A O 1
ATOM 806 N N . HIS A 1 103 ? 62.309 7.811 -85.572 1.00 92.25 103 HIS A N 1
ATOM 807 C CA . HIS A 1 103 ? 62.348 8.937 -84.642 1.00 92.25 103 HIS A CA 1
ATOM 808 C C . HIS A 1 103 ? 61.024 9.709 -84.643 1.00 92.25 103 HIS A C 1
ATOM 810 O O . HIS A 1 103 ? 60.505 10.022 -83.574 1.00 92.25 103 HIS A O 1
ATOM 816 N N . ASP A 1 104 ? 60.460 9.985 -85.816 1.00 92.94 104 ASP A N 1
ATOM 817 C CA . ASP A 1 104 ? 59.184 10.687 -85.947 1.00 92.94 104 ASP A CA 1
ATOM 818 C C . ASP A 1 104 ? 58.019 9.847 -85.398 1.00 92.94 104 ASP A C 1
ATOM 820 O O . ASP A 1 104 ? 57.184 10.382 -84.666 1.00 92.94 104 ASP A O 1
ATOM 824 N N . ASP A 1 105 ? 58.021 8.530 -85.629 1.00 93.50 105 ASP A N 1
ATOM 825 C CA . ASP A 1 105 ? 57.059 7.584 -85.047 1.00 93.50 105 ASP A CA 1
ATOM 826 C C . ASP A 1 105 ? 57.138 7.581 -83.510 1.00 93.50 105 ASP A C 1
ATOM 828 O O . ASP A 1 105 ? 56.123 7.714 -82.822 1.00 93.50 105 ASP A O 1
ATOM 832 N N . VAL A 1 106 ? 58.349 7.483 -82.947 1.00 92.31 106 VAL A N 1
ATOM 833 C CA . VAL A 1 106 ? 58.570 7.521 -81.491 1.00 92.31 106 VAL A CA 1
ATOM 834 C C . VAL A 1 106 ? 58.184 8.884 -80.917 1.00 92.31 106 VAL A C 1
ATOM 836 O O . VAL A 1 106 ? 57.543 8.952 -79.870 1.00 92.31 106 VAL A O 1
ATOM 839 N N . ARG A 1 107 ? 58.508 9.981 -81.606 1.00 94.12 107 ARG A N 1
ATOM 840 C CA . ARG A 1 107 ? 58.126 11.336 -81.195 1.00 94.12 107 ARG A CA 1
ATOM 841 C C . ARG A 1 107 ? 56.609 11.496 -81.167 1.00 94.12 107 ARG A C 1
ATOM 843 O O . ARG A 1 107 ? 56.088 12.048 -80.198 1.00 94.12 107 ARG A O 1
ATOM 850 N N . HIS A 1 108 ? 55.904 10.991 -82.178 1.00 94.06 108 HIS A N 1
ATOM 851 C CA . HIS A 1 108 ? 54.445 10.992 -82.212 1.00 94.06 108 HIS A CA 1
ATOM 852 C C . HIS A 1 108 ? 53.859 10.161 -81.062 1.00 94.06 108 HIS A C 1
ATOM 854 O O . HIS A 1 108 ? 52.969 10.636 -80.359 1.00 94.06 108 HIS A O 1
ATOM 860 N N . GLN A 1 109 ? 54.396 8.964 -80.796 1.00 93.56 109 GLN A N 1
ATOM 861 C CA . GLN A 1 109 ? 53.969 8.135 -79.661 1.00 93.56 109 GLN A CA 1
ATOM 862 C C . GLN A 1 109 ? 54.208 8.820 -78.308 1.00 93.56 109 GLN A C 1
ATOM 864 O O . GLN A 1 109 ? 53.335 8.782 -77.443 1.00 93.56 109 GLN A O 1
ATOM 869 N N . CYS A 1 110 ? 55.352 9.483 -78.120 1.00 89.81 110 CYS A N 1
ATOM 870 C CA . CYS A 1 110 ? 55.634 10.260 -76.914 1.00 89.81 110 CYS A CA 1
ATOM 871 C C . CYS A 1 110 ? 54.657 11.429 -76.753 1.00 89.81 110 CYS A C 1
ATOM 873 O O . CYS A 1 110 ? 54.129 11.626 -75.663 1.00 89.81 110 CYS A O 1
ATOM 875 N N . GLN A 1 111 ? 54.362 12.169 -77.826 1.00 94.19 111 GLN A N 1
ATOM 876 C CA . GLN A 1 111 ? 53.374 13.252 -77.792 1.00 94.19 111 GLN A CA 1
ATOM 877 C C . GLN A 1 111 ? 51.961 12.740 -77.497 1.00 94.19 111 GLN A C 1
ATOM 879 O O . GLN A 1 111 ? 51.230 13.372 -76.738 1.00 94.19 111 GLN A O 1
ATOM 884 N N . PHE A 1 112 ? 51.579 11.597 -78.068 1.00 94.19 112 PHE A N 1
ATOM 885 C CA . PHE A 1 112 ? 50.289 10.964 -77.810 1.00 94.19 112 PHE A CA 1
ATOM 886 C C . PHE A 1 112 ? 50.164 10.552 -76.341 1.00 94.19 112 PHE A C 1
ATOM 888 O O . PHE A 1 112 ? 49.247 11.000 -75.657 1.00 94.19 112 PHE A O 1
ATOM 895 N N . ARG A 1 113 ? 51.153 9.817 -75.819 1.00 91.88 113 ARG A N 1
ATOM 896 C CA . ARG A 1 113 ? 51.192 9.429 -74.403 1.00 91.88 113 ARG A CA 1
ATOM 897 C C . ARG A 1 113 ? 51.237 10.634 -73.473 1.00 91.88 113 ARG A C 1
ATOM 899 O O . ARG A 1 113 ? 50.617 10.602 -72.422 1.00 91.88 113 ARG A O 1
ATOM 906 N N . GLN A 1 114 ? 51.929 11.711 -73.843 1.00 93.06 114 GLN A N 1
ATOM 907 C CA . GLN A 1 114 ? 51.961 12.936 -73.045 1.00 93.06 114 GLN A CA 1
ATOM 908 C C . GLN A 1 114 ? 50.584 13.612 -72.977 1.00 93.06 114 GLN A C 1
ATOM 910 O O . GLN A 1 114 ? 50.192 14.062 -71.902 1.00 93.06 114 GLN A O 1
ATOM 915 N N . LYS A 1 115 ? 49.830 13.641 -74.085 1.00 94.19 115 LYS A N 1
ATOM 916 C CA . LYS A 1 115 ? 48.438 14.120 -74.096 1.00 94.19 115 LYS A CA 1
ATOM 917 C C . LYS A 1 115 ? 47.521 13.225 -73.265 1.00 94.19 115 LYS A C 1
ATOM 919 O O . LYS A 1 115 ? 46.696 13.738 -72.515 1.00 94.19 115 LYS A O 1
ATOM 924 N N . GLU A 1 116 ? 47.679 11.905 -73.356 1.00 93.31 116 GLU A N 1
ATOM 925 C CA . GLU A 1 116 ? 46.934 10.971 -72.507 1.00 93.31 116 GLU A CA 1
ATOM 926 C C . GLU A 1 116 ? 47.236 11.215 -71.027 1.00 93.31 116 GLU A C 1
ATOM 928 O O . GLU A 1 116 ? 46.309 11.363 -70.236 1.00 93.31 116 GLU A O 1
ATOM 933 N N . LEU A 1 117 ? 48.512 11.353 -70.658 1.00 92.75 117 LEU A N 1
ATOM 934 C CA . LEU A 1 117 ? 48.948 11.605 -69.284 1.00 92.75 117 LEU A CA 1
ATOM 935 C C . LEU A 1 117 ? 48.391 12.934 -68.756 1.00 92.75 117 LEU A C 1
ATOM 937 O O . LEU A 1 117 ? 47.903 12.976 -67.632 1.00 92.75 117 LEU A O 1
ATOM 941 N N . GLN A 1 118 ? 48.370 13.988 -69.579 1.00 94.00 118 GLN A N 1
ATOM 942 C CA . GLN A 1 118 ? 47.704 15.252 -69.242 1.00 94.00 118 GLN A CA 1
ATOM 943 C C . GLN A 1 118 ? 46.202 15.054 -69.007 1.00 94.00 118 GLN A C 1
ATOM 945 O O . GLN A 1 118 ? 45.691 15.474 -67.975 1.00 94.00 118 GLN A O 1
ATOM 950 N N . SER A 1 119 ? 45.506 14.332 -69.892 1.00 94.00 119 SER A N 1
ATOM 951 C CA . SER A 1 119 ? 44.073 14.057 -69.718 1.00 94.00 119 SER A CA 1
ATOM 952 C C . SER A 1 119 ? 43.769 13.233 -68.460 1.00 94.00 119 SER A C 1
ATOM 954 O O . SER A 1 119 ? 42.759 13.455 -67.796 1.00 94.00 119 SER A O 1
ATOM 956 N N . LEU A 1 120 ? 44.648 12.291 -68.106 1.00 91.62 120 LEU A N 1
ATOM 957 C CA . LEU A 1 120 ? 44.555 11.491 -66.885 1.00 91.62 120 LEU A CA 1
ATOM 958 C C . LEU A 1 120 ? 44.859 12.331 -65.640 1.00 91.62 120 LEU A C 1
ATOM 960 O O . LEU A 1 120 ? 44.177 12.175 -64.633 1.00 91.62 120 LEU A O 1
ATOM 964 N N . GLN A 1 121 ? 45.830 13.243 -65.707 1.00 92.44 121 GLN A N 1
ATOM 965 C CA . GLN A 1 121 ? 46.118 14.192 -64.629 1.00 92.44 121 GLN A CA 1
ATOM 966 C C . GLN A 1 121 ? 44.963 15.165 -64.396 1.00 92.44 121 GLN A C 1
ATOM 968 O O . GLN A 1 121 ? 44.649 15.455 -63.246 1.00 92.44 121 GLN A O 1
ATOM 973 N N . ASP A 1 122 ? 44.316 15.649 -65.454 1.00 93.25 122 ASP A N 1
ATOM 974 C CA . ASP A 1 122 ? 43.152 16.526 -65.325 1.00 93.25 122 ASP A CA 1
ATOM 975 C C . ASP A 1 122 ? 41.963 15.774 -64.712 1.00 93.25 122 ASP A C 1
ATOM 977 O O . ASP A 1 122 ? 41.360 16.265 -63.761 1.00 93.25 122 ASP A O 1
ATOM 981 N N . LYS A 1 123 ? 41.715 14.525 -65.136 1.00 92.00 123 LYS A N 1
ATOM 982 C CA . LYS A 1 123 ? 40.722 13.646 -64.492 1.00 92.00 123 LYS A CA 1
ATOM 983 C C . LYS A 1 123 ? 41.033 13.389 -63.017 1.00 92.00 123 LYS A C 1
ATOM 985 O O . LYS A 1 123 ? 40.120 13.416 -62.201 1.00 92.00 123 LYS A O 1
ATOM 990 N N . LEU A 1 124 ? 42.299 13.153 -62.663 1.00 89.50 124 LEU A N 1
ATOM 991 C CA . LEU A 1 124 ? 42.703 12.988 -61.263 1.00 89.50 124 LEU A CA 1
ATOM 992 C C . LEU A 1 124 ? 42.440 14.256 -60.451 1.00 89.50 124 LEU A C 1
ATOM 994 O O . LEU A 1 124 ? 41.862 14.163 -59.377 1.00 89.50 124 LEU A O 1
ATOM 998 N N . LYS A 1 125 ? 42.778 15.437 -60.977 1.00 90.69 125 LYS A N 1
ATOM 999 C CA . LYS A 1 125 ? 42.485 16.713 -60.306 1.00 90.69 125 LYS A CA 1
ATOM 1000 C C . LYS A 1 125 ? 40.989 16.955 -60.132 1.00 90.69 125 LYS A C 1
ATOM 1002 O O . LYS A 1 125 ? 40.581 17.555 -59.141 1.00 90.69 125 LYS A O 1
ATOM 1007 N N . ASP A 1 126 ? 40.170 16.548 -61.095 1.00 87.75 126 ASP A N 1
ATOM 1008 C CA . ASP A 1 126 ? 38.719 16.689 -60.987 1.00 87.75 126 ASP A CA 1
ATOM 1009 C C . ASP A 1 126 ? 38.142 15.727 -59.942 1.00 87.75 126 ASP A C 1
ATOM 1011 O O . ASP A 1 126 ? 37.356 16.160 -59.098 1.00 87.75 126 ASP A O 1
ATOM 1015 N N . LEU A 1 127 ? 38.627 14.482 -59.893 1.00 86.06 127 LEU A N 1
ATOM 1016 C CA . LEU A 1 127 ? 38.288 13.532 -58.829 1.00 86.06 127 LEU A CA 1
ATOM 1017 C C . LEU A 1 127 ? 38.755 14.015 -57.446 1.00 86.06 127 LEU A C 1
ATOM 1019 O O . LEU A 1 127 ? 38.000 13.925 -56.483 1.00 86.06 127 LEU A O 1
ATOM 1023 N N . GLU A 1 128 ? 39.954 14.592 -57.329 1.00 84.06 128 GLU A N 1
ATOM 1024 C CA . GLU A 1 128 ? 40.454 15.182 -56.077 1.00 84.06 128 GLU A CA 1
ATOM 1025 C C . GLU A 1 128 ? 39.553 16.329 -55.586 1.00 84.06 128 GLU A C 1
ATOM 1027 O O . GLU A 1 128 ? 39.260 16.427 -54.393 1.00 84.06 128 GLU A O 1
ATOM 1032 N N . LYS A 1 129 ? 39.051 17.176 -56.495 1.00 82.38 129 LYS A N 1
ATOM 1033 C CA . LYS A 1 129 ? 38.086 18.235 -56.149 1.00 82.38 129 LYS A CA 1
ATOM 1034 C C . LYS A 1 129 ? 36.731 17.671 -55.725 1.00 82.38 129 LYS A C 1
ATOM 1036 O O . LYS A 1 129 ? 36.089 18.251 -54.853 1.00 82.38 129 LYS A O 1
ATOM 1041 N N . GLU A 1 130 ? 36.263 16.592 -56.347 1.00 78.62 130 GLU A N 1
ATOM 1042 C CA . GLU A 1 130 ? 35.022 15.918 -55.946 1.00 78.62 130 GLU A CA 1
ATOM 1043 C C . GLU A 1 130 ? 35.157 15.254 -54.572 1.00 78.62 130 GLU A C 1
ATOM 1045 O O . GLU A 1 130 ? 34.273 15.409 -53.730 1.00 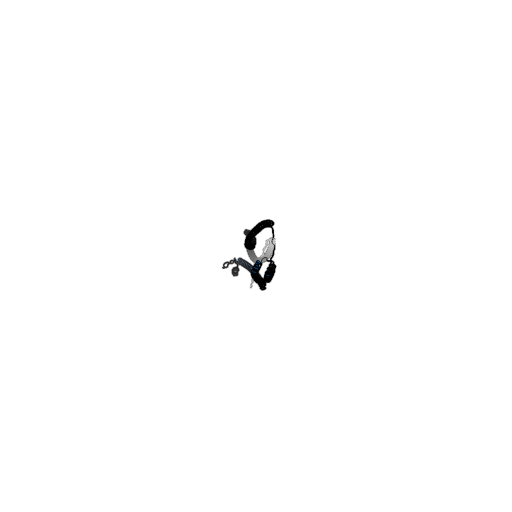78.62 130 GLU A O 1
ATOM 1050 N N . MET A 1 131 ? 36.298 14.620 -54.292 1.00 73.38 131 MET A N 1
ATOM 1051 C CA . MET A 1 131 ? 36.612 14.074 -52.970 1.00 73.38 131 MET A CA 1
ATOM 1052 C C . MET A 1 131 ? 36.672 15.164 -51.893 1.00 73.38 131 MET A C 1
ATOM 1054 O O . MET A 1 131 ? 36.116 14.982 -50.812 1.00 73.38 131 MET A O 1
ATOM 1058 N N . ALA A 1 132 ? 37.269 16.320 -52.194 1.00 72.81 132 ALA A N 1
ATOM 1059 C CA . ALA A 1 132 ? 37.313 17.449 -51.265 1.00 72.81 132 ALA A CA 1
ATOM 1060 C C . ALA A 1 132 ? 35.913 18.002 -50.927 1.00 72.81 132 ALA A C 1
ATOM 1062 O O . ALA A 1 132 ? 35.685 18.437 -49.803 1.00 72.81 132 ALA A O 1
ATOM 1063 N N . LYS A 1 133 ? 34.954 17.953 -51.866 1.00 66.50 133 LYS A N 1
ATOM 1064 C CA . LYS A 1 133 ? 33.551 18.336 -51.609 1.00 66.50 133 LYS A CA 1
ATOM 1065 C C . LYS A 1 133 ? 32.812 17.329 -50.725 1.00 66.50 133 LYS A C 1
ATOM 1067 O O . LYS A 1 133 ? 31.929 17.724 -49.975 1.00 66.50 133 LYS A O 1
ATOM 1072 N N . LEU A 1 134 ? 33.151 16.043 -50.824 1.00 63.12 134 LEU A N 1
ATOM 1073 C CA . LEU A 1 134 ? 32.577 14.982 -49.987 1.00 63.12 134 LEU A CA 1
ATOM 1074 C C . LEU A 1 134 ? 33.136 14.987 -48.555 1.00 63.12 134 LEU A C 1
ATOM 1076 O O . LEU A 1 134 ? 32.471 14.494 -47.653 1.00 63.12 134 LEU A O 1
ATOM 1080 N N . GLN A 1 135 ? 34.328 15.556 -48.346 1.00 62.00 135 GLN A N 1
ATOM 1081 C CA . GLN A 1 135 ? 34.941 15.754 -47.025 1.00 62.00 135 GLN A CA 1
ATOM 1082 C C . GLN A 1 135 ? 34.383 16.949 -46.239 1.00 62.00 135 GLN A C 1
ATOM 1084 O O . GLN A 1 135 ? 34.800 17.172 -45.103 1.00 62.00 135 GLN A O 1
ATOM 1089 N N . ASP A 1 136 ? 33.470 17.734 -46.814 1.00 64.81 136 ASP A N 1
ATOM 1090 C CA . ASP A 1 136 ? 32.846 18.844 -46.101 1.00 64.81 136 ASP A CA 1
ATOM 1091 C C . ASP A 1 136 ? 31.777 18.295 -45.135 1.00 64.81 136 ASP A C 1
ATOM 1093 O O . ASP A 1 136 ? 30.589 18.211 -45.448 1.00 64.81 136 ASP A O 1
ATOM 1097 N N . ASP A 1 137 ? 32.217 17.882 -43.940 1.00 62.28 137 ASP A N 1
ATOM 1098 C CA . ASP A 1 137 ? 31.399 17.309 -42.852 1.00 62.28 137 ASP A CA 1
ATOM 1099 C C . ASP A 1 137 ? 30.265 18.238 -42.367 1.00 62.28 137 ASP A C 1
ATOM 1101 O O . ASP A 1 137 ? 29.419 17.857 -41.547 1.00 62.28 137 ASP A O 1
ATOM 1105 N N . ASP A 1 138 ? 30.228 19.476 -42.858 1.00 70.44 138 ASP A N 1
ATOM 1106 C CA . ASP A 1 138 ? 29.306 20.531 -42.457 1.00 70.44 138 ASP A CA 1
ATOM 1107 C C . ASP A 1 138 ? 28.247 20.841 -43.529 1.00 70.44 138 ASP A C 1
ATOM 1109 O O . ASP A 1 138 ? 27.799 21.977 -43.708 1.00 70.44 138 ASP A O 1
ATOM 1113 N N . THR A 1 139 ? 27.788 19.792 -44.216 1.00 82.06 139 THR A N 1
ATOM 1114 C CA . THR A 1 139 ? 26.589 19.858 -45.057 1.00 82.06 139 THR A CA 1
ATOM 1115 C C . THR A 1 139 ? 25.367 20.377 -44.271 1.00 82.06 139 THR A C 1
ATOM 1117 O O . THR A 1 139 ? 25.212 20.142 -43.066 1.00 82.06 139 THR A O 1
ATOM 1120 N N . PRO A 1 140 ? 24.405 21.046 -44.933 1.00 84.00 140 PRO A N 1
ATOM 1121 C CA . PRO A 1 140 ? 23.144 21.419 -44.286 1.00 84.00 140 PRO A CA 1
ATOM 1122 C C . PRO A 1 140 ? 22.399 20.199 -43.713 1.00 84.00 140 PRO A C 1
ATOM 1124 O O . PRO A 1 140 ? 21.688 20.323 -42.717 1.00 84.00 140 PRO A O 1
ATOM 1127 N N . LEU A 1 141 ? 22.600 19.013 -44.300 1.00 84.69 141 LEU A N 1
ATOM 1128 C CA . LEU A 1 141 ? 22.035 17.760 -43.813 1.00 84.69 141 LEU A CA 1
ATOM 1129 C C . LEU A 1 141 ? 22.666 17.319 -42.484 1.00 84.69 141 LEU A C 1
ATOM 1131 O O . LEU A 1 141 ? 21.924 17.005 -41.557 1.00 84.69 141 LEU A O 1
ATOM 1135 N N . THR A 1 142 ? 23.996 17.353 -42.341 1.00 85.81 142 THR A N 1
ATOM 1136 C CA . THR A 1 142 ? 24.672 16.989 -41.080 1.00 85.81 142 THR A CA 1
ATOM 1137 C C . THR A 1 142 ? 24.317 17.954 -39.951 1.00 85.81 142 THR A C 1
ATOM 1139 O O . THR A 1 142 ? 24.090 17.523 -38.821 1.00 85.81 142 THR A O 1
ATOM 1142 N N . ARG A 1 143 ? 24.147 19.250 -40.245 1.00 88.69 143 ARG A N 1
ATOM 1143 C CA . ARG A 1 143 ? 23.608 20.217 -39.270 1.00 88.69 143 ARG A CA 1
ATOM 1144 C C . ARG A 1 143 ? 22.179 19.875 -38.850 1.00 88.69 143 ARG A C 1
ATOM 1146 O O . ARG A 1 143 ? 21.886 19.875 -37.654 1.00 88.69 143 ARG A O 1
ATOM 1153 N N . ASN A 1 144 ? 21.308 19.540 -39.802 1.00 91.56 144 ASN A N 1
ATOM 1154 C CA . ASN A 1 144 ? 19.936 19.126 -39.503 1.00 91.56 144 ASN A CA 1
ATOM 1155 C C . ASN A 1 144 ? 19.903 17.857 -38.641 1.00 91.56 144 ASN A C 1
ATOM 1157 O O . ASN A 1 144 ? 19.185 17.838 -37.641 1.00 91.56 144 ASN A O 1
ATOM 1161 N N . ILE A 1 145 ? 20.723 16.851 -38.959 1.00 89.94 145 ILE A N 1
ATOM 1162 C CA . ILE A 1 145 ? 20.869 15.627 -38.158 1.00 89.94 145 ILE A CA 1
ATOM 1163 C C . ILE A 1 145 ? 21.267 15.981 -36.720 1.00 89.94 145 ILE A C 1
ATOM 1165 O O . ILE A 1 145 ? 20.523 15.647 -35.800 1.00 89.94 145 ILE A O 1
ATOM 1169 N N . ARG A 1 146 ? 22.317 16.793 -36.519 1.00 92.62 146 ARG A N 1
ATOM 1170 C CA . ARG A 1 146 ? 22.724 17.253 -35.175 1.00 92.62 146 ARG A CA 1
ATOM 1171 C C . ARG A 1 146 ? 21.596 17.978 -34.435 1.00 92.62 146 ARG A C 1
ATOM 1173 O O . ARG A 1 146 ? 21.457 17.844 -33.220 1.00 92.62 146 ARG A O 1
ATOM 1180 N N . THR A 1 147 ? 20.779 18.784 -35.120 1.00 94.75 147 THR A N 1
ATOM 1181 C CA . THR A 1 147 ? 19.645 19.463 -34.460 1.00 94.75 147 THR A CA 1
ATOM 1182 C C . THR A 1 147 ? 18.535 18.499 -34.044 1.00 94.75 147 THR A C 1
ATOM 1184 O O . THR A 1 147 ? 17.943 18.680 -32.977 1.00 94.75 147 THR A O 1
ATOM 1187 N N . LEU A 1 148 ? 18.263 17.477 -34.860 1.00 95.12 148 LEU A N 1
ATOM 1188 C CA . LEU A 1 148 ? 17.269 16.448 -34.571 1.00 95.12 148 LEU A CA 1
ATOM 1189 C C . LEU A 1 148 ? 17.733 15.543 -33.431 1.00 95.12 148 LEU A C 1
ATOM 1191 O O . LEU A 1 148 ? 16.943 15.291 -32.527 1.00 95.12 148 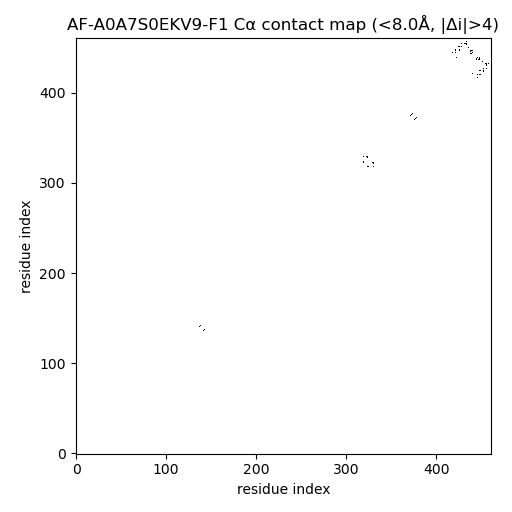LEU A O 1
ATOM 1195 N N . GLU A 1 149 ? 19.007 15.157 -33.412 1.00 94.19 149 GLU A N 1
ATOM 1196 C CA . GLU A 1 149 ? 19.636 14.420 -32.309 1.00 94.19 149 GLU A CA 1
ATOM 1197 C C . GLU A 1 149 ? 19.522 15.199 -30.995 1.00 94.19 149 GLU A C 1
ATOM 1199 O O . GLU A 1 149 ? 18.932 14.716 -30.034 1.00 94.19 149 GLU A O 1
ATOM 1204 N N . ASN A 1 150 ? 19.927 16.473 -30.983 1.00 96.81 150 ASN A N 1
ATOM 1205 C CA . ASN A 1 150 ? 19.782 17.330 -29.801 1.00 96.81 150 ASN A CA 1
ATOM 1206 C C . ASN A 1 150 ? 18.320 17.477 -29.341 1.00 96.81 150 ASN A C 1
ATOM 1208 O O . ASN A 1 150 ? 18.038 17.658 -28.153 1.00 96.81 150 ASN A O 1
ATOM 1212 N N . ARG A 1 151 ? 17.364 17.467 -30.276 1.00 97.75 151 ARG A N 1
ATOM 1213 C CA . ARG A 1 151 ? 15.933 17.538 -29.955 1.00 97.75 151 ARG A CA 1
ATOM 1214 C C . ARG A 1 151 ? 15.422 16.210 -29.397 1.00 97.75 151 ARG A C 1
ATOM 1216 O O . ARG A 1 151 ? 14.605 16.242 -28.475 1.00 97.75 151 ARG A O 1
ATOM 1223 N N . LEU A 1 152 ? 15.910 15.088 -29.917 1.00 96.81 152 LEU A N 1
ATOM 1224 C CA . LEU A 1 152 ? 15.627 13.751 -29.411 1.00 96.81 152 LEU A CA 1
ATOM 1225 C C . LEU A 1 152 ? 16.180 13.584 -27.995 1.00 96.81 152 LEU A C 1
ATOM 1227 O O . LEU A 1 152 ? 15.422 13.211 -27.107 1.00 96.81 152 LEU A O 1
ATOM 1231 N N . ASP A 1 153 ? 17.429 13.973 -27.744 1.00 97.31 153 ASP A N 1
ATOM 1232 C CA . ASP A 1 153 ? 18.039 13.919 -26.412 1.00 97.31 153 ASP A CA 1
ATOM 1233 C C . ASP A 1 153 ? 17.247 14.746 -25.396 1.00 97.31 153 ASP A C 1
ATOM 1235 O O . ASP A 1 153 ? 16.921 14.278 -24.304 1.00 97.31 153 ASP A O 1
ATOM 1239 N N . LYS A 1 154 ? 16.824 15.959 -25.775 1.00 97.88 154 LYS A N 1
ATOM 1240 C CA . LYS A 1 154 ? 15.945 16.787 -24.933 1.00 97.88 154 LYS A CA 1
ATOM 1241 C C . LYS A 1 154 ? 14.597 16.117 -24.662 1.00 97.88 154 LYS A C 1
ATOM 1243 O O . LYS A 1 154 ? 14.074 16.244 -23.555 1.00 97.88 154 LYS A O 1
ATOM 1248 N N . ALA A 1 155 ? 14.011 15.438 -25.648 1.00 97.50 155 ALA A N 1
ATOM 1249 C CA . ALA A 1 155 ? 12.767 14.695 -25.462 1.00 97.50 155 ALA A CA 1
ATOM 1250 C C . ALA A 1 155 ? 12.968 13.481 -24.541 1.00 97.50 155 ALA A C 1
ATOM 1252 O O . ALA A 1 155 ? 12.144 13.250 -23.659 1.00 97.50 155 ALA A O 1
ATOM 1253 N N . MET A 1 156 ? 14.088 12.770 -24.680 1.00 96.75 156 MET A N 1
ATOM 1254 C CA . MET A 1 156 ? 14.467 11.636 -23.836 1.00 96.75 156 MET A CA 1
ATOM 1255 C C . MET A 1 156 ? 14.685 12.052 -22.380 1.00 96.75 156 MET A C 1
ATOM 1257 O O . MET A 1 156 ? 14.165 11.399 -21.477 1.00 96.75 156 MET A O 1
ATOM 1261 N N . ILE A 1 157 ? 15.379 13.169 -22.132 1.00 97.50 157 ILE A N 1
ATOM 1262 C CA . ILE A 1 157 ? 15.559 13.717 -20.778 1.00 97.50 157 ILE A CA 1
ATOM 1263 C C . ILE A 1 157 ? 14.196 14.027 -20.146 1.00 97.50 157 ILE A C 1
ATOM 1265 O O . ILE A 1 157 ? 13.916 13.563 -19.041 1.00 97.50 157 ILE A O 1
ATOM 1269 N N . LYS A 1 158 ? 13.311 14.729 -20.870 1.00 97.94 158 LYS A N 1
ATOM 1270 C CA 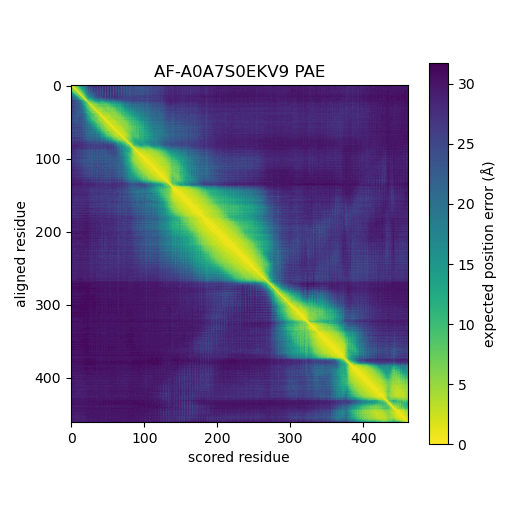. LYS A 1 158 ? 11.955 15.048 -20.390 1.00 97.94 158 LYS A CA 1
ATOM 1271 C C . LYS A 1 158 ? 11.114 13.799 -20.130 1.00 97.94 158 LYS A C 1
ATOM 1273 O O . LYS A 1 158 ? 10.378 13.754 -19.149 1.00 97.94 158 LYS A O 1
ATOM 1278 N N . TYR A 1 159 ? 11.214 12.789 -20.992 1.00 97.75 159 TYR A N 1
ATOM 1279 C CA . TYR A 1 159 ? 10.514 11.519 -20.814 1.00 97.75 159 TYR A CA 1
ATOM 1280 C C . TYR A 1 159 ? 10.990 10.794 -19.552 1.00 97.75 159 TYR A C 1
ATOM 1282 O O . TYR A 1 159 ? 10.167 10.367 -18.744 1.00 97.75 159 TYR A O 1
ATOM 1290 N N . ASN A 1 160 ? 12.304 10.707 -19.343 1.00 96.94 160 ASN A N 1
ATOM 1291 C CA . ASN A 1 160 ? 12.880 10.066 -18.163 1.00 96.94 160 ASN A CA 1
ATOM 1292 C C . ASN A 1 160 ? 12.509 10.810 -16.871 1.00 96.94 160 ASN A C 1
ATOM 1294 O O . ASN A 1 160 ? 12.154 10.176 -15.875 1.00 96.94 160 ASN A O 1
ATOM 1298 N N . GLU A 1 161 ? 12.519 12.144 -16.890 1.00 97.50 161 GLU A N 1
ATOM 1299 C CA . GLU A 1 161 ? 12.080 12.975 -15.766 1.00 97.50 161 GLU A CA 1
ATOM 1300 C C . GLU A 1 161 ? 10.592 12.745 -15.462 1.00 97.50 161 GLU A C 1
ATOM 1302 O O . GLU A 1 161 ? 10.237 12.385 -14.338 1.00 97.50 161 GLU A O 1
ATOM 1307 N N . ALA A 1 162 ? 9.724 12.807 -16.476 1.00 98.00 162 ALA A N 1
ATOM 1308 C CA . ALA A 1 162 ? 8.304 12.494 -16.332 1.00 98.00 162 ALA A CA 1
ATOM 1309 C C . ALA A 1 162 ? 8.079 11.066 -15.807 1.00 98.00 162 ALA A C 1
ATOM 1311 O O . ALA A 1 162 ? 7.212 10.840 -14.963 1.00 98.00 162 ALA A O 1
ATOM 1312 N N . GLN A 1 163 ? 8.885 10.097 -16.246 1.00 97.56 163 GLN A N 1
ATOM 1313 C CA . GLN A 1 163 ? 8.811 8.723 -15.765 1.00 97.56 163 GLN A CA 1
ATOM 1314 C C . GLN A 1 163 ? 9.242 8.605 -14.296 1.00 97.56 163 GLN A C 1
ATOM 1316 O O . GLN A 1 163 ? 8.616 7.850 -13.550 1.00 97.56 163 GLN A O 1
ATOM 1321 N N . SER A 1 164 ? 10.270 9.340 -13.859 1.00 97.81 164 SER A N 1
ATOM 1322 C CA . SER A 1 164 ? 10.656 9.387 -12.442 1.00 97.81 164 SER A CA 1
ATOM 1323 C C . SER A 1 164 ? 9.570 10.018 -11.571 1.00 97.81 164 SER A C 1
ATOM 1325 O O . SER A 1 164 ? 9.222 9.444 -10.542 1.00 97.81 164 SER A O 1
ATOM 1327 N N . ILE A 1 165 ? 8.952 11.112 -12.029 1.00 98.00 165 ILE A N 1
ATOM 1328 C CA . ILE A 1 165 ? 7.834 11.773 -11.345 1.00 98.00 165 ILE A CA 1
ATOM 1329 C C . ILE A 1 165 ? 6.620 10.835 -11.282 1.00 98.00 165 ILE A C 1
ATOM 1331 O O . ILE A 1 165 ? 5.968 10.701 -10.251 1.00 98.00 165 ILE A O 1
ATOM 1335 N N . ARG A 1 166 ? 6.323 10.114 -12.366 1.00 98.06 166 ARG A N 1
ATOM 1336 C CA . ARG A 1 166 ? 5.249 9.114 -12.379 1.00 98.06 166 ARG A CA 1
ATOM 1337 C C . ARG A 1 166 ? 5.498 8.014 -11.347 1.00 98.06 166 ARG A C 1
ATOM 1339 O O . ARG A 1 166 ? 4.583 7.672 -10.607 1.00 98.06 166 ARG A O 1
ATOM 1346 N N . LYS A 1 167 ? 6.729 7.494 -11.258 1.00 98.12 167 LYS A N 1
ATOM 1347 C CA . LYS A 1 167 ? 7.105 6.473 -10.265 1.00 98.12 167 LYS A CA 1
ATOM 1348 C C . LYS A 1 167 ? 6.936 6.977 -8.829 1.00 98.12 167 LYS A C 1
ATOM 1350 O O . LYS A 1 167 ? 6.457 6.223 -7.986 1.00 98.12 167 LYS A O 1
ATOM 1355 N N . THR A 1 168 ? 7.294 8.229 -8.534 1.00 98.06 168 THR A N 1
ATOM 1356 C CA . THR A 1 168 ? 7.091 8.792 -7.188 1.00 98.06 168 THR A CA 1
ATOM 1357 C C . THR A 1 168 ? 5.607 8.962 -6.874 1.00 98.06 168 THR A C 1
ATOM 1359 O O . THR A 1 168 ? 5.173 8.563 -5.795 1.00 98.06 168 THR A O 1
ATOM 1362 N N . TYR A 1 169 ? 4.791 9.443 -7.818 1.00 98.25 169 TYR A N 1
ATOM 1363 C CA . TYR A 1 169 ? 3.338 9.501 -7.631 1.00 98.25 169 TYR A CA 1
ATOM 1364 C C . TYR A 1 169 ? 2.704 8.117 -7.456 1.00 98.25 169 TYR A C 1
ATOM 1366 O O . TYR A 1 169 ? 1.836 7.955 -6.602 1.00 98.25 169 TYR A O 1
ATOM 1374 N N . GLU A 1 170 ? 3.154 7.098 -8.190 1.00 98.12 170 GLU A N 1
ATOM 1375 C CA . GLU A 1 170 ? 2.701 5.713 -8.000 1.00 98.12 170 GLU A CA 1
ATOM 1376 C C . GLU A 1 170 ? 2.999 5.205 -6.581 1.00 98.12 170 GLU A C 1
ATOM 1378 O O . GLU A 1 170 ? 2.139 4.580 -5.956 1.00 98.12 170 GLU A O 1
ATOM 1383 N N . GLN A 1 171 ? 4.181 5.515 -6.040 1.00 98.00 171 GLN A N 1
ATOM 1384 C CA . GLN A 1 171 ? 4.538 5.180 -4.659 1.00 98.00 171 GLN A CA 1
ATOM 1385 C C . GLN A 1 171 ? 3.667 5.924 -3.642 1.00 98.00 171 GLN A C 1
ATOM 1387 O O . GLN A 1 171 ? 3.179 5.304 -2.697 1.00 98.00 171 GLN A O 1
ATOM 1392 N N . ILE A 1 172 ? 3.424 7.223 -3.851 1.00 97.75 172 ILE A N 1
ATOM 1393 C CA . ILE A 1 172 ? 2.540 8.026 -2.993 1.00 97.75 172 ILE A CA 1
ATOM 1394 C C . ILE A 1 172 ? 1.126 7.435 -2.996 1.00 97.75 172 ILE A C 1
ATOM 1396 O O . ILE A 1 172 ? 0.554 7.209 -1.934 1.00 97.75 172 ILE A O 1
ATOM 1400 N N . VAL A 1 173 ? 0.575 7.109 -4.168 1.00 98.25 173 VAL A N 1
ATOM 1401 C CA . VAL A 1 173 ? -0.758 6.499 -4.287 1.00 98.25 173 VAL A CA 1
ATOM 1402 C C . VAL A 1 173 ? -0.810 5.136 -3.601 1.00 98.25 173 VAL A C 1
ATOM 1404 O O . VAL A 1 173 ? -1.793 4.837 -2.925 1.00 98.25 173 VAL A O 1
ATOM 1407 N N . LYS A 1 174 ? 0.229 4.304 -3.746 1.00 97.75 174 LYS A N 1
ATOM 1408 C CA . LYS A 1 174 ? 0.303 3.010 -3.058 1.00 97.75 174 LYS A CA 1
ATOM 1409 C C . LYS A 1 174 ? 0.267 3.194 -1.540 1.00 97.75 174 LYS A C 1
ATOM 1411 O O . LYS A 1 174 ? -0.562 2.570 -0.884 1.00 97.75 174 LYS A O 1
ATOM 1416 N N . ARG A 1 175 ? 1.087 4.102 -1.007 1.00 97.44 175 ARG A N 1
ATOM 1417 C CA . ARG A 1 175 ? 1.115 4.416 0.425 1.00 97.44 175 ARG A CA 1
ATOM 1418 C C . ARG A 1 175 ? -0.227 4.956 0.922 1.00 97.44 175 ARG A C 1
ATOM 1420 O O . ARG A 1 175 ? -0.722 4.485 1.934 1.00 97.44 175 ARG A O 1
ATOM 1427 N N . LEU A 1 176 ? -0.860 5.873 0.189 1.00 97.44 176 LEU A N 1
ATOM 1428 C CA . LEU A 1 176 ? -2.180 6.403 0.551 1.00 97.44 176 LEU A CA 1
ATOM 1429 C C . LEU A 1 176 ? -3.266 5.316 0.554 1.00 97.44 176 LEU A C 1
ATOM 1431 O O . LEU A 1 176 ? -4.170 5.350 1.384 1.00 97.44 176 LEU A O 1
ATOM 1435 N N . LYS A 1 177 ? -3.188 4.331 -0.350 1.00 96.50 177 LYS A N 1
ATOM 1436 C CA . LYS A 1 177 ? -4.097 3.173 -0.342 1.00 96.50 177 LYS A CA 1
ATOM 1437 C C . LYS A 1 177 ? -3.871 2.276 0.875 1.00 96.50 177 LYS A C 1
ATOM 1439 O O . LYS A 1 177 ? -4.846 1.826 1.469 1.00 96.50 177 LYS A O 1
ATOM 1444 N N . GLU A 1 178 ? -2.618 2.032 1.250 1.00 96.06 178 GLU A N 1
ATOM 1445 C CA . GLU A 1 178 ? -2.268 1.284 2.464 1.00 96.06 178 GLU A CA 1
ATOM 1446 C C . GLU A 1 178 ? -2.745 2.023 3.728 1.00 96.06 178 GLU A C 1
ATOM 1448 O O . GLU A 1 178 ? -3.398 1.425 4.583 1.00 96.06 178 GLU A O 1
ATOM 1453 N N . GLU A 1 179 ? -2.517 3.337 3.807 1.00 96.69 179 GLU A N 1
ATOM 1454 C CA . GLU A 1 179 ? -2.990 4.191 4.905 1.00 96.69 179 GLU A CA 1
ATOM 1455 C C . GLU A 1 179 ? -4.525 4.218 4.985 1.00 96.69 179 GLU A C 1
ATOM 1457 O O . GLU A 1 179 ? -5.076 4.101 6.078 1.00 96.69 179 GLU A O 1
ATOM 1462 N N . ARG A 1 180 ? -5.233 4.267 3.847 1.00 96.19 180 ARG A N 1
ATOM 1463 C CA . ARG A 1 180 ? -6.704 4.177 3.802 1.00 96.19 180 ARG A CA 1
ATOM 1464 C C . ARG A 1 180 ? -7.221 2.892 4.451 1.00 96.19 180 ARG A C 1
ATOM 1466 O O . ARG A 1 180 ? -8.156 2.949 5.240 1.00 96.19 180 ARG A O 1
ATOM 1473 N N . ILE A 1 181 ? -6.607 1.746 4.148 1.00 94.62 181 ILE A N 1
ATOM 1474 C CA . ILE A 1 181 ? -6.977 0.463 4.770 1.00 94.62 181 ILE A CA 1
ATOM 1475 C C . ILE A 1 181 ? -6.701 0.505 6.282 1.00 94.62 181 ILE A C 1
ATOM 1477 O O . ILE A 1 181 ? -7.497 0.003 7.077 1.00 94.62 181 ILE A O 1
ATOM 1481 N N . GLY A 1 182 ? -5.599 1.138 6.696 1.00 95.56 182 GLY A N 1
ATOM 1482 C CA . GLY A 1 182 ? -5.297 1.388 8.106 1.00 95.56 182 GLY A CA 1
ATOM 1483 C C . GLY A 1 182 ? -6.387 2.196 8.818 1.00 95.56 182 GLY A C 1
ATOM 1484 O O . GLY A 1 182 ? -6.820 1.807 9.904 1.00 95.56 182 GLY A O 1
ATOM 1485 N N . PHE A 1 183 ? -6.872 3.274 8.197 1.00 96.06 183 PHE A N 1
ATOM 1486 C CA . PHE A 1 183 ? -7.961 4.090 8.741 1.00 96.06 183 PHE A CA 1
ATOM 1487 C C . PHE A 1 183 ? -9.288 3.333 8.814 1.00 96.06 183 PHE A C 1
ATOM 1489 O O . PHE A 1 183 ? -9.956 3.419 9.840 1.00 96.06 183 PHE A O 1
ATOM 1496 N N . ASP A 1 184 ? -9.639 2.540 7.798 1.00 96.25 184 ASP A N 1
ATOM 1497 C CA . ASP A 1 184 ? -10.857 1.715 7.818 1.00 96.25 184 ASP A CA 1
ATOM 1498 C C . ASP A 1 184 ? -10.831 0.721 9.002 1.00 96.25 184 ASP A C 1
ATOM 1500 O O . ASP A 1 184 ? -11.825 0.550 9.709 1.00 96.25 184 ASP A O 1
ATOM 1504 N N . ASN A 1 185 ? -9.670 0.122 9.297 1.00 96.00 185 ASN A N 1
ATOM 1505 C CA . ASN A 1 185 ? -9.502 -0.766 10.453 1.00 96.00 185 ASN A CA 1
ATOM 1506 C C . ASN A 1 185 ? -9.639 -0.032 11.796 1.00 96.00 185 ASN A C 1
ATOM 1508 O O . ASN A 1 185 ? -10.258 -0.559 12.726 1.00 96.00 185 ASN A O 1
ATOM 1512 N N . GLN A 1 186 ? -9.059 1.168 11.910 1.00 97.12 186 GLN A N 1
ATOM 1513 C CA . GLN A 1 186 ? -9.187 2.006 13.107 1.00 97.12 186 GLN A CA 1
ATOM 1514 C C . GLN A 1 186 ? -10.638 2.443 13.320 1.00 97.12 186 GLN A C 1
ATOM 1516 O O . GLN A 1 186 ? -11.146 2.342 14.435 1.00 97.12 186 GLN A O 1
ATOM 1521 N N . LEU A 1 187 ? -11.326 2.851 12.253 1.00 98.00 187 LEU A N 1
ATOM 1522 C CA . LEU A 1 187 ? -12.732 3.235 12.287 1.00 98.00 187 LEU A CA 1
ATOM 1523 C C . LEU A 1 187 ? -13.608 2.057 12.725 1.00 98.00 187 LEU A C 1
ATOM 1525 O O . LEU A 1 187 ? -14.359 2.185 13.685 1.00 98.00 187 LEU A O 1
ATOM 1529 N N . ALA A 1 188 ? -13.418 0.874 12.135 1.00 97.69 188 ALA A N 1
ATOM 1530 C CA . ALA A 1 188 ? -14.141 -0.333 12.532 1.00 97.69 188 ALA A CA 1
ATOM 1531 C C . ALA A 1 188 ? -13.864 -0.754 13.990 1.00 97.69 188 ALA A C 1
ATOM 1533 O O . ALA A 1 188 ? -14.713 -1.378 14.632 1.00 97.69 188 ALA A O 1
ATOM 1534 N N . ALA A 1 189 ? -12.670 -0.471 14.522 1.00 97.75 189 ALA A N 1
ATOM 1535 C CA . ALA A 1 189 ? -12.359 -0.695 15.933 1.00 97.75 189 ALA A CA 1
ATOM 1536 C C . ALA A 1 189 ? -13.102 0.304 16.832 1.00 97.75 189 ALA A C 1
ATOM 1538 O O . ALA A 1 189 ? -13.731 -0.115 17.804 1.00 97.75 189 ALA A O 1
ATOM 1539 N N . ILE A 1 190 ? -13.095 1.592 16.475 1.00 97.75 190 ILE A N 1
ATOM 1540 C CA 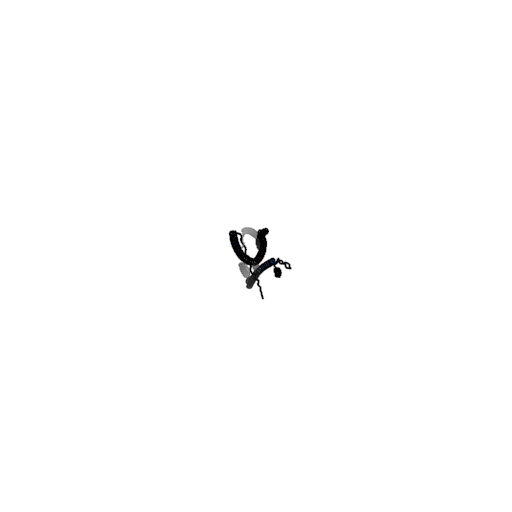. ILE A 1 190 ? -13.819 2.642 17.202 1.00 97.75 190 ILE A CA 1
ATOM 1541 C C . ILE A 1 190 ? -15.328 2.365 17.183 1.00 97.75 190 ILE A C 1
ATOM 1543 O O . ILE A 1 190 ? -15.959 2.386 18.236 1.00 97.75 190 ILE A O 1
ATOM 1547 N N . GLU A 1 191 ? -15.905 2.003 16.038 1.00 97.81 191 GLU A N 1
ATOM 1548 C CA . GLU A 1 191 ? -17.323 1.639 15.918 1.00 97.81 191 GLU A CA 1
ATOM 1549 C C . GLU A 1 191 ? -17.700 0.445 16.802 1.00 97.81 191 GLU A C 1
ATOM 1551 O O . GLU A 1 191 ? -18.750 0.451 17.444 1.00 97.81 191 GLU A O 1
ATOM 1556 N N . ARG A 1 192 ? -16.835 -0.575 16.890 1.00 97.88 192 ARG A N 1
ATOM 1557 C CA . ARG A 1 192 ? -17.039 -1.702 17.814 1.00 97.88 192 ARG A CA 1
ATOM 1558 C C . ARG A 1 192 ? -17.037 -1.245 19.269 1.00 97.88 192 ARG A C 1
ATOM 1560 O O . ARG A 1 192 ? -17.887 -1.686 20.037 1.00 97.88 192 ARG A O 1
ATOM 1567 N N . THR A 1 193 ? -16.113 -0.360 19.645 1.00 97.88 193 THR A N 1
ATOM 1568 C CA . THR A 1 193 ? -16.081 0.185 21.010 1.00 97.88 193 THR A CA 1
ATOM 1569 C C . THR A 1 193 ? -17.286 1.069 21.311 1.00 97.88 193 THR A C 1
ATOM 1571 O O . THR A 1 193 ? -17.815 0.991 22.416 1.00 97.88 193 THR A O 1
ATOM 1574 N N . LEU A 1 194 ? -17.763 1.846 20.334 1.00 98.12 194 LEU A N 1
ATOM 1575 C CA . LEU A 1 194 ? -18.952 2.678 20.474 1.00 98.12 194 LEU A CA 1
ATOM 1576 C C . LEU A 1 194 ? -20.189 1.812 20.717 1.00 98.12 194 LEU A C 1
ATOM 1578 O O . LEU A 1 194 ? -20.863 2.013 21.717 1.00 98.12 194 LEU A O 1
ATOM 1582 N N . LYS A 1 195 ? -20.411 0.779 19.894 1.00 98.19 195 LYS A N 1
ATOM 1583 C CA . LYS A 1 195 ? -21.532 -0.161 20.073 1.00 98.19 195 LYS A CA 1
ATOM 1584 C C . LYS A 1 195 ? -21.499 -0.877 21.422 1.00 98.19 195 LYS A C 1
ATOM 1586 O O . LYS A 1 195 ? -22.538 -1.076 22.040 1.00 98.19 195 LYS A O 1
ATOM 1591 N N . ALA A 1 196 ? -20.312 -1.265 21.891 1.00 98.00 196 ALA A N 1
ATOM 1592 C CA . ALA A 1 196 ? -20.170 -1.847 23.224 1.00 98.00 196 ALA A CA 1
ATOM 1593 C C . ALA A 1 196 ? -20.567 -0.841 24.317 1.00 98.00 196 ALA A C 1
ATOM 1595 O O . ALA A 1 196 ? -21.293 -1.196 25.237 1.00 98.00 196 ALA A O 1
ATOM 1596 N N . LYS A 1 197 ? -20.150 0.425 24.189 1.00 97.62 197 LYS A N 1
ATOM 1597 C CA . LYS A 1 197 ? -20.489 1.489 25.145 1.00 97.62 197 LYS A CA 1
ATOM 1598 C C . LYS A 1 197 ? -21.958 1.900 25.103 1.00 97.62 197 LYS A C 1
ATOM 1600 O O . LYS A 1 197 ? -22.510 2.215 26.149 1.00 97.62 197 LYS A O 1
ATOM 1605 N N . GLU A 1 198 ? -22.586 1.883 23.933 1.00 98.06 198 GLU A N 1
ATOM 1606 C CA . GLU A 1 198 ? -24.032 2.078 23.785 1.00 98.06 198 GLU A CA 1
ATOM 1607 C C . GLU A 1 198 ? -24.797 0.979 24.524 1.00 98.06 198 GLU A C 1
ATOM 1609 O O . GLU A 1 198 ? -25.689 1.284 25.310 1.00 98.06 198 GLU A O 1
ATOM 1614 N N . LYS A 1 199 ? -24.376 -0.282 24.374 1.00 97.94 199 LYS A N 1
ATOM 1615 C CA . LYS A 1 199 ? -24.962 -1.396 25.124 1.00 97.94 199 LYS A CA 1
ATOM 1616 C C . LYS A 1 199 ? -24.748 -1.258 26.638 1.00 97.94 199 LYS A C 1
ATOM 1618 O O . LYS A 1 199 ? -25.696 -1.421 27.398 1.00 97.94 199 LYS A O 1
ATOM 1623 N N . ASP A 1 200 ? -23.534 -0.911 27.076 1.00 97.75 200 ASP A N 1
ATOM 1624 C CA . ASP A 1 200 ? -23.246 -0.648 28.496 1.00 97.75 200 ASP A CA 1
ATOM 1625 C C . ASP A 1 200 ? -24.163 0.466 29.049 1.00 97.75 200 ASP A C 1
ATOM 1627 O O . ASP A 1 200 ? -24.632 0.394 30.185 1.00 97.75 200 ASP A O 1
ATOM 1631 N N . LEU A 1 201 ? -24.422 1.510 28.250 1.00 97.81 201 LEU A N 1
ATOM 1632 C CA . LEU A 1 201 ? -25.311 2.611 28.619 1.00 97.81 201 LEU A CA 1
ATOM 1633 C C . LEU A 1 201 ? -26.766 2.144 28.736 1.00 97.81 201 LEU A C 1
ATOM 1635 O O . LEU A 1 201 ? -27.433 2.509 29.701 1.00 97.81 201 LEU A O 1
ATOM 1639 N N . GLU A 1 202 ? -27.254 1.343 27.789 1.00 97.94 202 GLU A N 1
ATOM 1640 C CA . GLU A 1 202 ? -28.598 0.754 27.841 1.00 97.94 202 GLU A CA 1
ATOM 1641 C C . GLU A 1 202 ? -28.787 -0.097 29.104 1.00 97.94 202 GLU A C 1
ATOM 1643 O O . GLU A 1 202 ? -29.771 0.077 29.826 1.00 97.94 202 GLU A O 1
ATOM 1648 N N . GLU A 1 203 ? -27.817 -0.959 29.422 1.00 97.69 203 GLU A N 1
ATOM 1649 C CA . GLU A 1 203 ? -27.825 -1.768 30.646 1.00 97.69 203 GLU A CA 1
ATOM 1650 C C . GLU A 1 203 ? -27.843 -0.879 31.903 1.00 97.69 203 GLU A C 1
ATOM 1652 O O . GLU A 1 203 ? -28.641 -1.105 32.816 1.00 97.69 203 GLU A O 1
ATOM 1657 N N . LEU A 1 204 ? -27.040 0.190 31.936 1.00 97.75 204 LEU A N 1
ATOM 1658 C CA . LEU A 1 204 ? -27.006 1.126 33.062 1.00 97.75 204 LEU A CA 1
ATOM 1659 C C . LEU A 1 204 ? -28.325 1.897 33.233 1.00 97.75 204 LEU A C 1
ATOM 1661 O O . LEU A 1 204 ? -28.746 2.164 34.361 1.00 97.75 204 LEU A O 1
ATOM 1665 N N . VAL A 1 205 ? -28.993 2.255 32.134 1.00 98.19 205 VAL A N 1
ATOM 1666 C CA . VAL A 1 205 ? -30.307 2.912 32.166 1.00 98.19 205 VAL A CA 1
ATOM 1667 C C . VAL A 1 205 ? -31.364 1.975 32.750 1.00 98.19 205 VAL A C 1
ATOM 1669 O O . VAL A 1 205 ? -32.143 2.410 33.600 1.00 98.19 205 VAL A O 1
ATOM 1672 N N . LEU A 1 206 ? -31.362 0.697 32.362 1.00 97.69 206 LEU A N 1
ATOM 1673 C CA . LEU A 1 206 ? -32.259 -0.307 32.942 1.00 97.69 206 LEU A CA 1
ATOM 1674 C C . LEU A 1 206 ? -32.007 -0.477 34.445 1.00 97.69 206 LEU A C 1
ATOM 1676 O O . LEU A 1 206 ? -32.939 -0.373 35.239 1.00 97.69 206 LEU A O 1
ATOM 1680 N N . MET A 1 207 ? -30.743 -0.610 34.857 1.00 97.56 207 MET A N 1
ATOM 1681 C CA . MET A 1 207 ? -30.382 -0.682 36.279 1.00 97.56 207 MET A CA 1
ATOM 1682 C C . MET A 1 207 ? -30.816 0.566 37.061 1.00 97.56 207 MET A C 1
ATOM 1684 O O . MET A 1 207 ? -31.245 0.463 38.209 1.00 97.56 207 MET A O 1
ATOM 1688 N N . SER A 1 208 ? -30.711 1.753 36.456 1.00 97.44 208 SER A N 1
ATOM 1689 C CA . SER A 1 208 ? -31.169 3.010 37.058 1.00 97.44 208 SER A CA 1
ATOM 1690 C C . SER A 1 208 ? -32.685 3.021 37.258 1.00 97.44 208 SER A C 1
ATOM 1692 O O . SER A 1 208 ? -33.163 3.412 38.325 1.00 97.44 208 SER A O 1
ATOM 1694 N N . HIS A 1 209 ? -33.444 2.544 36.268 1.00 98.06 209 HIS A N 1
ATOM 1695 C CA . HIS A 1 209 ? -34.892 2.396 36.380 1.00 98.06 209 HIS A CA 1
ATOM 1696 C C . HIS A 1 209 ? -35.270 1.421 37.505 1.00 98.06 209 HIS A C 1
ATOM 1698 O O . HIS A 1 209 ? -36.103 1.756 38.347 1.00 98.06 209 HIS A O 1
ATOM 1704 N N . ASP A 1 210 ? -34.609 0.265 37.584 1.00 97.69 210 ASP A N 1
ATOM 1705 C CA . ASP A 1 210 ? -34.851 -0.728 38.636 1.00 97.69 210 ASP A CA 1
ATOM 1706 C C . ASP A 1 210 ? -34.514 -0.180 40.030 1.00 97.69 210 ASP A C 1
ATOM 1708 O O . ASP A 1 210 ? -35.289 -0.338 40.976 1.00 97.69 210 ASP A O 1
ATOM 1712 N N . ALA A 1 211 ? -33.395 0.538 40.162 1.00 97.56 211 ALA A N 1
ATOM 1713 C CA . ALA A 1 211 ? -33.007 1.192 41.409 1.00 97.56 211 ALA A CA 1
ATOM 1714 C C . ALA A 1 211 ? -34.006 2.285 41.826 1.00 97.56 211 ALA A C 1
ATOM 1716 O O . ALA A 1 211 ? -34.338 2.416 43.009 1.00 97.56 211 ALA A O 1
ATOM 1717 N N . GLN A 1 212 ? -34.512 3.063 40.866 1.00 97.75 212 GLN A N 1
ATOM 1718 C CA . GLN A 1 212 ? -35.533 4.075 41.115 1.00 97.75 212 GLN A CA 1
ATOM 1719 C C . GLN A 1 212 ? -36.861 3.432 41.532 1.00 97.75 212 GLN A C 1
ATOM 1721 O O . GLN A 1 212 ? -37.474 3.893 42.497 1.00 97.75 212 GLN A O 1
ATOM 1726 N N . HIS A 1 213 ? -37.263 2.334 40.889 1.00 97.94 213 HIS A N 1
ATOM 1727 C CA . HIS A 1 213 ? -38.454 1.581 41.267 1.00 97.94 213 HIS A CA 1
ATOM 1728 C C . HIS A 1 213 ? -38.334 1.012 42.687 1.00 97.94 213 HIS A C 1
ATOM 1730 O O . HIS A 1 213 ? -39.213 1.239 43.518 1.00 97.94 213 HIS A O 1
ATOM 1736 N N . ALA A 1 214 ? -37.213 0.365 43.019 1.00 97.75 214 ALA A N 1
ATOM 1737 C CA . ALA A 1 214 ? -36.959 -0.159 44.362 1.00 97.75 214 ALA A CA 1
ATOM 1738 C C . ALA A 1 214 ? -37.014 0.945 45.434 1.00 97.75 214 ALA A C 1
ATOM 1740 O O . ALA A 1 214 ? -37.596 0.763 46.504 1.00 97.75 214 ALA A O 1
ATOM 1741 N N . LYS A 1 215 ? -36.464 2.127 45.134 1.00 98.12 215 LYS A N 1
ATOM 1742 C CA . LYS A 1 215 ? -36.544 3.303 46.010 1.00 98.12 215 LYS A CA 1
ATOM 1743 C C . LYS A 1 215 ? -37.979 3.800 46.193 1.0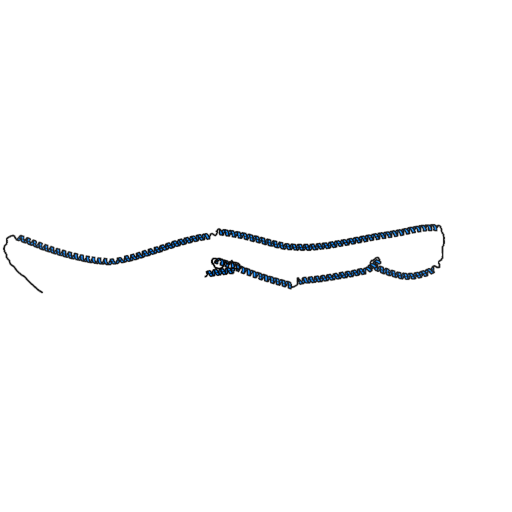0 98.12 215 LYS A C 1
ATOM 1745 O O . LYS A 1 215 ? -38.337 4.204 47.298 1.00 98.12 215 LYS A O 1
ATOM 1750 N N . GLU A 1 216 ? -38.788 3.826 45.138 1.00 97.94 216 GLU A N 1
ATOM 1751 C CA . GLU A 1 216 ? -40.198 4.226 45.217 1.00 97.94 216 GLU A CA 1
ATOM 1752 C C . GLU A 1 216 ? -41.024 3.234 46.036 1.00 97.94 216 GLU A C 1
ATOM 1754 O O . GLU A 1 216 ? -41.802 3.661 46.890 1.00 97.94 216 GLU A O 1
ATOM 1759 N N . VAL A 1 217 ? -40.786 1.932 45.859 1.00 97.88 217 VAL A N 1
ATOM 1760 C CA . VAL A 1 217 ? -41.401 0.872 46.670 1.00 97.88 217 VAL A CA 1
ATOM 1761 C C . VAL A 1 217 ? -41.026 1.037 48.143 1.00 97.88 217 VAL A C 1
ATOM 1763 O O . VAL A 1 217 ? -41.919 1.137 48.983 1.00 97.88 217 VAL A O 1
ATOM 1766 N N . ALA A 1 218 ? -39.737 1.187 48.461 1.00 97.50 218 ALA A N 1
ATOM 1767 C CA . ALA A 1 218 ? -39.280 1.381 49.838 1.00 97.50 218 ALA A CA 1
ATOM 1768 C C . ALA A 1 218 ? -39.868 2.651 50.481 1.00 97.50 218 ALA A C 1
ATOM 1770 O O . ALA A 1 218 ? -40.257 2.645 51.647 1.00 97.50 218 ALA A O 1
ATOM 1771 N N . LYS A 1 219 ? -39.989 3.750 49.721 1.00 97.75 219 LYS A N 1
ATOM 1772 C CA . LYS A 1 219 ? -40.667 4.968 50.195 1.00 97.75 219 LYS A CA 1
ATOM 1773 C C . LYS A 1 219 ? -42.152 4.737 50.458 1.00 97.75 219 LYS A C 1
ATOM 1775 O O . LYS A 1 219 ? -42.671 5.239 51.451 1.00 97.75 219 LYS A O 1
ATOM 1780 N N . ALA A 1 220 ? -42.838 4.007 49.583 1.00 97.75 220 ALA A N 1
ATOM 1781 C CA . ALA A 1 220 ? -44.250 3.691 49.760 1.00 97.75 220 ALA A CA 1
ATOM 1782 C C . ALA A 1 220 ? -44.479 2.789 50.984 1.00 97.75 220 ALA A C 1
ATOM 1784 O O . ALA A 1 220 ? -45.429 3.007 51.733 1.00 97.75 220 ALA A O 1
ATOM 1785 N N . GLU A 1 221 ? -43.608 1.807 51.215 1.00 96.94 221 GLU A N 1
ATOM 1786 C CA . GLU A 1 221 ? -43.630 0.958 52.412 1.00 96.94 221 GLU A CA 1
ATOM 1787 C C . GLU A 1 221 ? -43.361 1.759 53.686 1.00 96.94 221 GLU A C 1
ATOM 1789 O O . GLU A 1 221 ? -44.102 1.621 54.659 1.00 96.94 221 GLU A O 1
ATOM 1794 N N . LEU A 1 222 ? -42.369 2.653 53.661 1.00 97.19 222 LEU A N 1
ATOM 1795 C CA . LEU A 1 222 ? -42.068 3.542 54.781 1.00 97.19 222 LEU A CA 1
ATOM 1796 C C . LEU A 1 222 ? -43.266 4.435 55.124 1.00 97.19 222 LEU A C 1
ATOM 1798 O O . LEU A 1 222 ? -43.647 4.508 56.287 1.00 97.19 222 LEU A O 1
ATOM 1802 N N . LEU A 1 223 ? -43.924 5.037 54.127 1.00 97.62 223 LEU A N 1
ATOM 1803 C CA . LEU A 1 223 ? -45.132 5.841 54.347 1.00 97.62 223 LEU A CA 1
ATOM 1804 C C . LEU A 1 223 ? -46.290 5.016 54.930 1.00 97.62 223 LEU A C 1
ATOM 1806 O O . LEU A 1 223 ? -47.011 5.499 55.805 1.00 97.62 223 LEU A O 1
ATOM 1810 N N . LYS A 1 224 ? -46.475 3.769 54.477 1.00 97.25 224 LYS A N 1
ATOM 1811 C CA . LYS A 1 224 ? -47.486 2.860 55.044 1.00 97.25 224 LYS A CA 1
ATOM 1812 C C . LYS A 1 224 ? -47.187 2.541 56.509 1.00 97.25 224 LYS A C 1
ATOM 1814 O O . LYS A 1 224 ? -48.098 2.607 57.330 1.00 97.25 224 LYS A O 1
ATOM 1819 N N . LEU A 1 225 ? -45.932 2.240 56.841 1.00 96.88 225 LEU A N 1
ATOM 1820 C CA . LEU A 1 225 ? -45.491 1.978 58.214 1.00 96.88 225 LEU A CA 1
ATOM 1821 C C . LEU A 1 225 ? -45.635 3.213 59.109 1.00 96.88 225 LEU A C 1
ATOM 1823 O O . LEU A 1 225 ? -46.119 3.101 60.232 1.00 96.88 225 LEU A O 1
ATOM 1827 N N . GLU A 1 226 ? -45.272 4.401 58.622 1.00 96.56 226 GLU A N 1
ATOM 1828 C CA . GLU A 1 226 ? -45.473 5.659 59.350 1.00 96.56 226 GLU A CA 1
ATOM 1829 C C . GLU A 1 226 ? -46.954 5.909 59.645 1.00 96.56 226 GLU A C 1
ATOM 1831 O O . GLU A 1 226 ? -47.305 6.288 60.765 1.00 96.56 226 GLU A O 1
ATOM 1836 N N . HIS A 1 227 ? -47.831 5.659 58.668 1.00 97.19 227 HIS A N 1
ATOM 1837 C CA . HIS A 1 227 ? -49.272 5.780 58.855 1.00 97.19 227 HIS A CA 1
ATOM 1838 C C . HIS A 1 227 ? -49.795 4.785 59.898 1.00 97.19 227 HIS A C 1
ATOM 1840 O O . HIS A 1 227 ? -50.480 5.199 60.833 1.00 97.19 227 HIS A O 1
ATOM 1846 N N . GLN A 1 228 ? -49.402 3.511 59.803 1.00 96.75 228 GLN A N 1
ATOM 1847 C CA . GLN A 1 228 ? -49.756 2.481 60.786 1.00 96.75 228 GLN A CA 1
ATOM 1848 C C . GLN A 1 228 ? -49.281 2.853 62.196 1.00 96.75 228 GLN A C 1
ATOM 1850 O O . GLN A 1 228 ? -50.056 2.781 63.147 1.00 96.75 228 GLN A O 1
ATOM 1855 N N . LEU A 1 229 ? -48.045 3.340 62.344 1.00 96.69 229 LEU A N 1
ATOM 1856 C CA . LEU A 1 229 ? -47.519 3.794 63.633 1.00 96.69 229 LEU A CA 1
ATOM 1857 C C . LEU A 1 229 ? -48.273 5.012 64.181 1.00 96.69 229 LEU A C 1
ATOM 1859 O O . LEU A 1 229 ? -48.467 5.112 65.394 1.00 96.69 229 LEU A O 1
ATOM 1863 N N . MET A 1 230 ? -48.690 5.952 63.326 1.00 96.38 230 MET A N 1
ATOM 1864 C CA . MET A 1 230 ? -49.529 7.075 63.755 1.00 96.38 230 MET A CA 1
ATOM 1865 C C . MET A 1 230 ? -50.916 6.611 64.204 1.00 96.38 230 MET A C 1
ATOM 1867 O O . MET A 1 230 ? -51.407 7.089 65.229 1.00 96.38 230 MET A O 1
ATOM 1871 N N . GLU A 1 231 ? -51.538 5.680 63.482 1.00 96.06 231 GLU A N 1
ATOM 1872 C CA . GLU A 1 231 ? -52.824 5.102 63.872 1.00 96.06 231 GLU A CA 1
ATOM 1873 C C . GLU A 1 231 ? -52.722 4.334 65.191 1.00 96.06 231 GLU A C 1
ATOM 1875 O O . GLU A 1 231 ? -53.532 4.575 66.085 1.00 96.06 231 GLU A O 1
ATOM 1880 N N . GLU A 1 232 ? -51.697 3.497 65.371 1.00 95.62 232 GLU A N 1
ATOM 1881 C CA . GLU A 1 232 ? -51.443 2.803 66.637 1.00 95.62 232 GLU A CA 1
ATOM 1882 C C . GLU A 1 232 ? -51.214 3.780 67.790 1.00 95.62 232 GLU A C 1
ATOM 1884 O O . GLU A 1 232 ? -51.772 3.602 68.873 1.00 95.62 232 GLU A O 1
ATOM 1889 N N . LYS A 1 233 ? -50.414 4.835 67.583 1.00 96.12 233 LYS A N 1
ATOM 1890 C CA . LYS A 1 233 ? -50.210 5.876 68.601 1.00 96.12 233 LYS A CA 1
ATOM 1891 C C . LYS A 1 233 ? -51.530 6.538 68.975 1.00 96.12 233 LYS A C 1
ATOM 1893 O O . LYS A 1 233 ? -51.824 6.652 70.160 1.00 96.12 233 LYS A O 1
ATOM 1898 N N . LYS A 1 234 ? -52.349 6.908 67.988 1.00 96.62 234 LYS A N 1
ATOM 1899 C CA . LYS A 1 234 ? -53.668 7.513 68.209 1.00 96.62 234 LYS A CA 1
ATOM 1900 C C . LYS A 1 234 ? -54.618 6.561 68.941 1.00 96.62 234 LYS A C 1
ATOM 1902 O O . LYS A 1 234 ? -55.350 6.997 69.828 1.00 96.62 234 LYS A O 1
ATOM 1907 N N . GLN A 1 235 ? -54.607 5.273 68.599 1.00 95.81 235 GLN A N 1
ATOM 1908 C CA . GLN A 1 235 ? -55.382 4.246 69.297 1.00 95.81 235 GLN A CA 1
ATOM 1909 C C . GLN A 1 235 ? -54.919 4.100 70.751 1.00 95.81 235 GLN A C 1
ATOM 1911 O O . GLN A 1 235 ? -55.746 4.185 71.655 1.00 95.81 235 GLN A O 1
ATOM 1916 N N . ARG A 1 236 ? -53.606 3.996 71.000 1.00 94.94 236 ARG A N 1
ATOM 1917 C CA . ARG A 1 236 ? -53.039 3.936 72.359 1.00 94.94 236 ARG A CA 1
ATOM 1918 C C . ARG A 1 236 ? -53.346 5.187 73.175 1.00 94.94 236 ARG A C 1
ATOM 1920 O O . ARG A 1 236 ? -53.681 5.075 74.350 1.00 94.94 236 ARG A O 1
ATOM 1927 N N . GLU A 1 237 ? -53.251 6.376 72.586 1.00 95.44 237 GLU A N 1
ATOM 1928 C CA . GLU A 1 237 ? -53.618 7.630 73.254 1.00 95.44 237 GLU A CA 1
ATOM 1929 C C . GLU A 1 237 ? -55.098 7.654 73.632 1.00 95.44 237 GLU A C 1
ATOM 1931 O O . GLU A 1 237 ? -55.431 8.041 74.753 1.00 95.44 237 GLU A O 1
ATOM 1936 N N . LYS A 1 238 ? -55.977 7.187 72.737 1.00 96.31 238 LYS A N 1
ATOM 1937 C CA . LYS A 1 238 ? -57.409 7.056 73.015 1.00 96.31 238 LYS A CA 1
ATOM 1938 C C . LYS A 1 238 ? -57.668 6.067 74.153 1.00 96.31 238 LYS A C 1
ATOM 1940 O O . LYS A 1 238 ? -58.349 6.419 75.107 1.00 96.31 238 LYS A O 1
ATOM 1945 N N . GLU A 1 239 ? -57.064 4.881 74.116 1.00 95.50 239 GLU A N 1
ATOM 1946 C CA . GLU A 1 239 ? -57.187 3.893 75.194 1.00 95.50 239 GLU A CA 1
ATOM 1947 C C . GLU A 1 239 ? -56.661 4.420 76.536 1.00 95.50 239 GLU A C 1
ATOM 1949 O O . GLU A 1 239 ? -57.274 4.201 77.584 1.00 95.50 239 GLU A O 1
ATOM 1954 N N . LEU A 1 240 ? -55.531 5.134 76.532 1.00 95.19 240 LEU A N 1
ATOM 1955 C CA . LEU A 1 240 ? -54.987 5.774 77.729 1.00 95.19 240 LEU A CA 1
ATOM 1956 C C . LEU A 1 240 ? -55.919 6.870 78.252 1.00 95.19 240 LEU A C 1
ATOM 1958 O O . LEU A 1 240 ? -56.087 6.980 79.467 1.00 95.19 240 LEU A O 1
ATOM 1962 N N . ALA A 1 241 ? -56.524 7.667 77.370 1.00 95.81 241 ALA A N 1
ATOM 1963 C CA . ALA A 1 241 ? -57.508 8.679 77.740 1.00 95.81 241 ALA A CA 1
ATOM 1964 C C . ALA A 1 241 ? -58.764 8.043 78.355 1.00 95.81 241 ALA A C 1
ATOM 1966 O O . ALA A 1 241 ? -59.183 8.464 79.434 1.00 95.81 241 ALA A O 1
ATOM 1967 N N . ASP A 1 242 ? -59.293 6.980 77.745 1.00 94.81 242 ASP A N 1
ATOM 1968 C CA . ASP A 1 242 ? -60.455 6.237 78.243 1.00 94.81 242 ASP A CA 1
ATOM 1969 C C . ASP A 1 242 ? -60.165 5.612 79.620 1.00 94.81 242 ASP A C 1
ATOM 1971 O O . ASP A 1 242 ? -60.954 5.747 80.560 1.00 94.81 242 ASP A O 1
ATOM 1975 N N . ARG A 1 243 ? -58.984 4.999 79.799 1.00 93.00 243 ARG A N 1
ATOM 1976 C CA . ARG A 1 243 ? -58.545 4.467 81.103 1.00 93.00 243 ARG A CA 1
ATOM 1977 C C . ARG A 1 243 ? -58.383 5.569 82.148 1.00 93.00 243 ARG A C 1
ATOM 1979 O O . ARG A 1 243 ? -58.812 5.381 83.286 1.00 93.00 243 ARG A O 1
ATOM 1986 N N . ARG A 1 244 ? -57.792 6.716 81.790 1.00 93.69 244 ARG A N 1
ATOM 1987 C CA . ARG A 1 244 ? -57.667 7.878 82.689 1.00 93.69 244 ARG A CA 1
ATOM 1988 C C . ARG A 1 244 ? -59.037 8.400 83.111 1.00 93.69 244 ARG A C 1
ATOM 1990 O O . ARG A 1 244 ? -59.229 8.645 84.297 1.00 93.69 244 ARG A O 1
ATOM 1997 N N . ALA A 1 245 ? -59.988 8.509 82.184 1.00 94.81 245 ALA A N 1
ATOM 1998 C CA . ALA A 1 245 ? -61.355 8.926 82.483 1.00 94.81 245 ALA A CA 1
ATOM 1999 C C . ALA A 1 245 ? -62.052 7.949 83.445 1.00 94.81 245 ALA A C 1
ATOM 2001 O O . ALA A 1 245 ? -62.678 8.377 84.412 1.00 94.81 245 ALA A O 1
ATOM 2002 N N . LEU A 1 246 ? -61.880 6.639 83.244 1.00 93.38 246 LEU A N 1
ATOM 2003 C CA . LEU A 1 246 ? -62.458 5.617 84.118 1.00 93.38 246 LEU A CA 1
ATOM 2004 C C . LEU A 1 246 ? -61.838 5.626 85.525 1.00 93.38 246 LEU A C 1
ATOM 2006 O O . LEU A 1 246 ? -62.551 5.492 86.522 1.00 93.38 246 LEU A O 1
ATOM 2010 N N . VAL A 1 247 ? -60.520 5.824 85.628 1.00 92.88 247 VAL A N 1
ATOM 2011 C CA . VAL A 1 247 ? -59.836 6.018 86.918 1.00 92.88 247 VAL A CA 1
ATOM 2012 C C . VAL A 1 247 ? -60.337 7.288 87.603 1.00 92.88 247 VAL A C 1
ATOM 2014 O O . VAL A 1 247 ? -60.693 7.229 88.777 1.00 92.88 247 VAL A O 1
ATOM 2017 N N . GLN A 1 248 ? -60.437 8.404 86.878 1.00 93.25 248 GLN A N 1
ATOM 2018 C CA . GLN A 1 248 ? -60.957 9.669 87.399 1.00 93.25 248 GLN A CA 1
ATOM 2019 C C . GLN A 1 248 ? -62.385 9.502 87.938 1.00 93.25 248 GLN A C 1
ATOM 2021 O O . GLN A 1 248 ? -62.664 9.884 89.073 1.00 93.25 248 GLN A O 1
ATOM 2026 N N . GLN A 1 249 ? -63.264 8.836 87.185 1.00 91.81 249 GLN A N 1
ATOM 2027 C CA . GLN A 1 249 ? -64.633 8.539 87.606 1.00 91.81 249 GLN A CA 1
ATOM 2028 C C . GLN A 1 249 ? -64.673 7.673 88.877 1.00 91.81 249 GLN A C 1
ATOM 2030 O O . GLN A 1 249 ? -65.480 7.925 89.774 1.00 91.81 249 GLN A O 1
ATOM 2035 N N . LYS A 1 250 ? -63.789 6.669 88.998 1.00 90.31 250 LYS A N 1
ATOM 2036 C CA . LYS A 1 250 ? -63.665 5.859 90.222 1.00 90.31 250 LYS A CA 1
ATOM 2037 C C . LYS A 1 250 ? -63.165 6.674 91.410 1.00 90.31 250 LYS A C 1
ATOM 2039 O O . LYS A 1 250 ? -63.686 6.498 92.507 1.00 90.31 250 LYS A O 1
ATOM 2044 N N . VAL A 1 251 ? -62.187 7.557 91.209 1.00 91.31 251 VAL A N 1
ATOM 2045 C CA . VAL A 1 251 ? -61.683 8.456 92.257 1.00 91.31 251 VAL A CA 1
ATOM 2046 C C . VAL A 1 251 ? -62.793 9.396 92.723 1.00 91.31 251 VAL A C 1
ATOM 2048 O O . VAL A 1 251 ? -63.014 9.510 93.923 1.00 91.31 251 VAL A O 1
ATOM 2051 N N . GLU A 1 252 ? -63.549 10.003 91.808 1.00 90.50 252 GLU A N 1
ATOM 2052 C CA . GLU A 1 252 ? -64.693 10.857 92.147 1.00 90.50 252 GLU A CA 1
ATOM 2053 C C . GLU A 1 252 ? -65.793 10.091 92.893 1.00 90.50 252 GLU A C 1
ATOM 2055 O O . GLU A 1 252 ? -66.341 10.590 93.878 1.00 90.50 252 GLU A O 1
ATOM 2060 N N . MET A 1 253 ? -66.104 8.863 92.466 1.00 84.94 253 MET A N 1
ATOM 2061 C CA . MET A 1 253 ? -67.062 7.996 93.154 1.00 84.94 253 MET A CA 1
ATOM 2062 C C . MET A 1 253 ? -66.577 7.620 94.559 1.00 84.94 253 MET A C 1
ATOM 2064 O O . MET A 1 253 ? -67.350 7.732 95.510 1.00 84.94 253 MET A O 1
ATOM 2068 N N . ASN A 1 254 ? -65.304 7.246 94.711 1.00 84.44 254 ASN A N 1
ATOM 2069 C CA . ASN A 1 254 ? -64.696 6.959 96.010 1.00 84.44 254 ASN A CA 1
ATOM 2070 C C . ASN A 1 254 ? -64.692 8.193 96.912 1.00 84.44 254 ASN A C 1
ATOM 2072 O O . ASN A 1 254 ? -65.097 8.087 98.059 1.00 84.44 254 ASN A O 1
ATOM 2076 N N . GLN A 1 255 ? -64.350 9.378 96.402 1.00 87.44 255 GLN A N 1
ATOM 2077 C CA . GLN A 1 255 ? -64.427 10.625 97.170 1.00 87.44 255 GLN A CA 1
ATOM 2078 C C . GLN A 1 255 ? -65.864 10.950 97.603 1.00 87.44 255 GLN A C 1
ATOM 2080 O O . GLN A 1 255 ? -66.083 11.450 98.706 1.00 87.44 255 GLN A O 1
ATOM 2085 N N . ARG A 1 256 ? -66.871 10.679 96.759 1.00 84.00 256 ARG A N 1
ATOM 2086 C CA . ARG A 1 256 ? -68.289 10.816 97.140 1.00 84.00 256 ARG A CA 1
ATOM 2087 C C . ARG A 1 256 ? -68.676 9.823 98.236 1.00 84.00 256 ARG A C 1
ATOM 2089 O O . ARG A 1 256 ? -69.363 10.217 99.177 1.00 84.00 256 ARG A O 1
ATOM 2096 N N . LEU A 1 257 ? -68.234 8.570 98.129 1.00 79.75 257 LEU A N 1
ATOM 2097 C CA . LEU A 1 257 ? -68.449 7.545 99.152 1.00 79.75 257 LEU A CA 1
ATOM 2098 C C . LEU A 1 257 ? -67.747 7.910 100.461 1.00 79.75 257 LEU A C 1
ATOM 2100 O O . LEU A 1 257 ? -68.392 7.881 101.498 1.00 79.75 257 LEU A O 1
ATOM 2104 N N . GLU A 1 258 ? -66.494 8.360 100.421 1.00 82.44 258 GLU A N 1
ATOM 2105 C CA . GLU A 1 258 ? -65.752 8.835 101.591 1.00 82.44 258 GLU A CA 1
ATOM 2106 C C . GLU A 1 258 ? -66.432 10.031 102.252 1.00 82.44 258 GLU A C 1
ATOM 2108 O O . GLU A 1 258 ? -66.545 10.059 103.472 1.00 82.44 258 GLU A O 1
ATOM 2113 N N . LYS A 1 259 ? -66.943 11.004 101.484 1.00 81.75 259 LYS A N 1
ATOM 2114 C CA . LYS A 1 259 ? -67.733 12.118 102.038 1.00 81.75 259 LYS A CA 1
ATOM 2115 C C . LYS A 1 259 ? -69.009 11.622 102.719 1.00 81.75 259 LYS A C 1
ATOM 2117 O O . LYS A 1 259 ? -69.335 12.093 103.806 1.00 81.75 259 LYS A O 1
ATOM 2122 N N . ARG A 1 260 ? -69.710 10.655 102.116 1.00 75.44 260 ARG A N 1
ATOM 2123 C CA . ARG A 1 260 ? -70.913 10.039 102.700 1.00 75.44 260 ARG A CA 1
ATOM 2124 C C . ARG A 1 260 ? -70.586 9.236 103.958 1.00 75.44 260 ARG A C 1
ATOM 2126 O O . ARG A 1 260 ? -71.326 9.315 104.931 1.00 75.44 260 ARG A O 1
ATOM 2133 N N . ASP A 1 261 ? -69.489 8.493 103.953 1.00 74.00 261 ASP A N 1
ATOM 2134 C CA . ASP A 1 261 ? -69.035 7.687 105.085 1.00 74.00 261 ASP A CA 1
ATOM 2135 C C . ASP A 1 261 ? -68.470 8.562 106.202 1.00 74.00 261 ASP A C 1
ATOM 2137 O O . ASP A 1 261 ? -68.654 8.247 107.371 1.00 74.00 261 ASP A O 1
ATOM 2141 N N . LYS A 1 262 ? -67.838 9.693 105.877 1.00 75.94 262 LYS A N 1
ATOM 2142 C CA . LYS A 1 262 ? -67.421 10.705 106.850 1.00 75.94 262 LYS A CA 1
ATOM 2143 C C . LYS A 1 262 ? -68.635 11.377 107.489 1.00 75.94 262 LYS A C 1
ATOM 2145 O O . LYS A 1 262 ? -68.671 11.470 108.705 1.00 75.94 262 LYS A O 1
ATOM 2150 N N . MET A 1 263 ? -69.664 11.711 106.706 1.00 69.62 263 MET A N 1
ATOM 2151 C CA . MET A 1 263 ? -70.947 12.204 107.225 1.00 69.62 263 MET A CA 1
ATOM 2152 C C . MET A 1 263 ? -71.688 11.138 108.056 1.00 69.62 263 MET A C 1
ATOM 2154 O O . MET A 1 263 ? -72.281 11.465 109.078 1.00 69.62 263 MET A O 1
ATOM 2158 N N . ARG A 1 264 ? -71.617 9.852 107.678 1.00 64.56 264 ARG A N 1
ATOM 2159 C CA . ARG A 1 264 ? -72.124 8.738 108.500 1.00 64.56 264 ARG A CA 1
ATOM 2160 C C . ARG A 1 264 ? -71.327 8.557 109.785 1.00 64.56 264 ARG A C 1
ATOM 2162 O O . ARG A 1 264 ? -71.950 8.355 110.812 1.00 64.56 264 ARG A O 1
ATOM 2169 N N . ARG A 1 265 ? -69.993 8.643 109.758 1.00 61.16 265 ARG A N 1
ATOM 2170 C CA . ARG A 1 265 ? -69.154 8.585 110.968 1.00 61.16 265 ARG A CA 1
ATOM 2171 C C . ARG A 1 265 ? -69.376 9.791 111.871 1.00 61.16 265 ARG A C 1
ATOM 2173 O O . ARG A 1 265 ? -69.408 9.615 113.077 1.00 61.16 265 ARG A O 1
ATOM 2180 N N . GLU A 1 266 ? -69.566 10.984 111.312 1.00 59.38 266 GLU A N 1
ATOM 2181 C CA . GLU A 1 266 ? -69.938 12.182 112.073 1.00 59.38 266 GLU A CA 1
ATOM 2182 C C . GLU A 1 266 ? -71.341 12.041 112.689 1.00 59.38 266 GLU A C 1
ATOM 2184 O O . GLU A 1 266 ? -71.514 12.410 113.844 1.00 59.38 266 GLU A O 1
ATOM 2189 N N . MET A 1 267 ? -72.311 11.412 112.005 1.00 54.06 267 MET A N 1
ATOM 2190 C CA . MET A 1 267 ? -73.600 11.034 112.620 1.00 54.06 267 MET A CA 1
ATOM 2191 C C . MET A 1 267 ? -73.467 9.912 113.666 1.00 54.06 267 MET A C 1
ATOM 2193 O O . MET A 1 267 ? -74.116 9.960 114.704 1.00 54.06 267 MET A O 1
ATOM 2197 N N . GLN A 1 268 ? -72.595 8.928 113.443 1.00 52.56 268 GLN A N 1
ATOM 2198 C CA . GLN A 1 268 ? -72.360 7.798 114.351 1.00 52.56 268 GLN A CA 1
ATOM 2199 C C . GLN A 1 268 ? -71.496 8.172 115.572 1.00 52.56 268 GLN A C 1
ATOM 2201 O O . GLN A 1 268 ? -71.433 7.426 116.539 1.00 52.56 268 GLN A O 1
ATOM 2206 N N . LEU A 1 269 ? -70.845 9.339 115.554 1.00 50.59 269 LEU A N 1
ATOM 2207 C CA . LEU A 1 269 ? -70.216 9.956 116.727 1.00 50.59 269 LEU A CA 1
ATOM 2208 C C . LEU A 1 269 ? -71.226 10.731 117.596 1.00 50.59 269 LEU A C 1
ATOM 2210 O O . LEU A 1 269 ? -70.882 11.116 118.711 1.00 50.59 269 LEU A O 1
ATOM 2214 N N . VAL A 1 270 ? -72.460 10.940 117.114 1.00 48.34 270 VAL A N 1
ATOM 2215 C CA . VAL A 1 270 ? -73.557 11.601 117.849 1.00 48.34 270 VAL A CA 1
ATOM 2216 C C . VAL A 1 270 ? -74.590 10.595 118.385 1.00 48.34 270 VAL A C 1
ATOM 2218 O O . VAL A 1 270 ? -75.239 10.876 119.388 1.00 48.34 270 VAL A O 1
ATOM 2221 N N . GLU A 1 271 ? -74.683 9.390 117.819 1.00 35.94 271 GLU A N 1
ATOM 2222 C CA . GLU A 1 271 ? -75.435 8.265 118.395 1.00 35.94 271 GLU A CA 1
ATOM 2223 C C . GLU A 1 271 ? -74.473 7.185 118.890 1.00 35.94 271 GLU A C 1
ATOM 2225 O O . GLU A 1 271 ? -73.924 6.395 118.121 1.00 35.94 271 GLU A O 1
ATOM 2230 N N . GLY A 1 272 ? -74.232 7.200 120.199 1.00 30.11 272 GLY A N 1
ATOM 2231 C CA . GLY A 1 272 ? -73.369 6.241 120.868 1.00 30.11 272 GLY A CA 1
ATOM 2232 C C . GLY A 1 272 ? -73.939 4.826 120.961 1.00 30.11 272 GLY A C 1
ATOM 2233 O O . GLY A 1 272 ? -75.110 4.571 120.699 1.00 30.11 272 GLY A O 1
ATOM 2234 N N . GLY A 1 273 ? -73.079 3.948 121.476 1.00 28.98 273 GLY A N 1
ATOM 2235 C CA . GLY A 1 273 ? -73.499 2.899 122.401 1.00 28.98 273 GLY A CA 1
ATOM 2236 C C . GLY A 1 273 ? -73.706 1.507 121.812 1.00 28.98 273 GLY A C 1
ATOM 2237 O O . GLY A 1 273 ? -74.716 1.234 121.184 1.00 28.98 273 GLY A O 1
ATOM 2238 N N . GLU A 1 274 ? -72.759 0.627 122.147 1.00 27.38 274 GLU A N 1
ATOM 2239 C CA . GLU A 1 274 ? -73.001 -0.738 122.644 1.00 27.38 274 GLU A CA 1
ATOM 2240 C C . GLU A 1 274 ? -73.766 -1.740 121.760 1.00 27.38 274 GLU A C 1
ATOM 2242 O O . GLU A 1 274 ? -74.985 -1.713 121.653 1.00 27.38 274 GLU A O 1
ATOM 2247 N N . GLN A 1 275 ? -73.066 -2.794 121.326 1.00 27.23 275 GLN A N 1
ATOM 2248 C CA . GLN A 1 275 ? -73.226 -4.099 121.985 1.00 27.23 275 GLN A CA 1
ATOM 2249 C C . GLN A 1 275 ? -72.164 -5.100 121.534 1.00 27.23 275 GLN A C 1
ATOM 2251 O O . GLN A 1 275 ? -71.842 -5.232 120.354 1.00 27.23 275 GLN A O 1
ATOM 2256 N N . ALA A 1 276 ? -71.625 -5.793 122.529 1.00 30.53 276 ALA A N 1
ATOM 2257 C CA . ALA A 1 276 ? -70.680 -6.877 122.396 1.00 30.53 276 ALA A CA 1
ATOM 2258 C C . ALA A 1 276 ? -71.401 -8.236 122.492 1.00 30.53 276 ALA A C 1
ATOM 2260 O O . ALA A 1 276 ? -72.286 -8.393 123.329 1.00 30.53 276 ALA A O 1
ATOM 2261 N N . ASP A 1 277 ? -70.887 -9.188 121.698 1.00 34.50 277 ASP A N 1
ATOM 2262 C CA . ASP A 1 277 ? -70.695 -10.624 122.003 1.00 34.50 277 ASP A CA 1
ATOM 2263 C C . ASP A 1 277 ? -71.937 -11.550 122.116 1.00 34.50 277 ASP A C 1
ATOM 2265 O O . ASP A 1 277 ? -73.060 -11.062 122.218 1.00 34.50 277 ASP A O 1
ATOM 2269 N N . PRO A 1 278 ? -71.822 -12.901 122.193 1.00 47.22 278 PRO A N 1
ATOM 2270 C CA . PRO A 1 278 ? -70.786 -13.858 121.753 1.00 47.22 278 PRO A CA 1
ATOM 2271 C C . PRO A 1 278 ? -71.381 -15.050 120.953 1.00 47.22 278 PRO A C 1
ATOM 2273 O O . PRO A 1 278 ? -72.538 -15.420 121.142 1.00 47.22 278 PRO A O 1
ATOM 2276 N N . SER A 1 279 ? -70.594 -15.751 120.123 1.00 33.97 279 SER A N 1
ATOM 2277 C CA . SER A 1 279 ? -70.829 -17.187 119.810 1.00 33.97 279 SER A CA 1
ATOM 2278 C C . SER A 1 279 ? -69.670 -17.819 119.034 1.00 33.97 279 SER A C 1
ATOM 2280 O O . SER A 1 279 ? -69.765 -18.181 117.860 1.00 33.97 279 SER A O 1
ATOM 2282 N N . GLU A 1 280 ? -68.559 -18.015 119.739 1.00 46.78 280 GLU A N 1
ATOM 2283 C CA . GLU A 1 280 ? -67.599 -19.071 119.436 1.00 46.78 280 GLU A CA 1
ATOM 2284 C C . GLU A 1 280 ? -68.187 -20.434 119.839 1.00 46.78 280 GLU A C 1
ATOM 2286 O O . GLU A 1 280 ? -68.267 -20.744 121.023 1.00 46.78 280 GLU A O 1
ATOM 2291 N N . SER A 1 281 ? -68.560 -21.290 118.880 1.00 43.53 281 SER A N 1
ATOM 2292 C CA . SER A 1 281 ? -68.499 -22.750 119.120 1.00 43.53 281 SER A CA 1
ATOM 2293 C C . SER A 1 281 ? -68.617 -23.614 117.861 1.00 43.53 281 SER A C 1
ATOM 2295 O O . SER A 1 281 ? -67.966 -24.650 117.767 1.00 43.53 281 SER A O 1
ATOM 2297 N N . ASN A 1 282 ? -69.347 -23.185 116.828 1.00 42.84 282 ASN A N 1
ATOM 2298 C CA . ASN A 1 282 ? -69.559 -24.026 115.634 1.00 42.84 282 ASN A CA 1
ATOM 2299 C C . ASN A 1 282 ? -68.586 -23.761 114.472 1.00 42.84 282 ASN A C 1
ATOM 2301 O O . ASN A 1 282 ? -68.668 -24.412 113.434 1.00 42.84 282 ASN A O 1
ATOM 2305 N N . MET A 1 283 ? -67.606 -22.873 114.663 1.00 46.94 283 MET A N 1
ATOM 2306 C CA . MET A 1 283 ? -66.610 -22.531 113.641 1.00 46.94 283 MET A CA 1
ATOM 2307 C C . MET A 1 283 ? -65.516 -23.611 113.482 1.00 46.94 283 MET A C 1
ATOM 2309 O O . MET A 1 283 ? -64.932 -23.751 112.413 1.00 46.94 283 MET A O 1
ATOM 2313 N N . LYS A 1 284 ? -65.244 -24.444 114.498 1.00 46.38 284 LYS A N 1
ATOM 2314 C CA . LYS A 1 284 ? -64.068 -25.344 114.479 1.00 46.38 284 LYS A CA 1
ATOM 2315 C C . LYS A 1 284 ? -64.240 -26.648 113.688 1.00 46.38 284 LYS A C 1
ATOM 2317 O O . LYS A 1 284 ? -63.243 -27.188 113.220 1.00 46.38 284 LYS A O 1
ATOM 2322 N N . LYS A 1 285 ? -65.464 -27.150 113.481 1.00 44.09 285 LYS A N 1
ATOM 2323 C CA . LYS A 1 285 ? -65.689 -28.380 112.686 1.00 44.09 285 LYS A CA 1
ATOM 2324 C C . LYS A 1 285 ? -65.815 -28.116 111.186 1.00 44.09 285 LYS A C 1
ATOM 2326 O O . LYS A 1 285 ? -65.331 -28.917 110.393 1.00 44.09 285 LYS A O 1
ATOM 2331 N N . THR A 1 286 ? -66.364 -26.969 110.797 1.00 48.88 286 THR A N 1
ATOM 2332 C CA . THR A 1 286 ? -66.440 -26.562 109.388 1.00 48.88 286 THR A CA 1
ATOM 2333 C C . THR A 1 286 ? -65.059 -26.162 108.862 1.00 48.88 286 THR A C 1
ATOM 2335 O O . THR A 1 286 ? -64.682 -26.601 107.781 1.00 48.88 286 THR A O 1
ATOM 2338 N N . LEU A 1 287 ? -64.245 -25.465 109.671 1.00 51.44 287 LEU A N 1
ATOM 2339 C CA . LEU A 1 287 ? -62.861 -25.117 109.320 1.00 51.44 287 LEU A CA 1
ATOM 2340 C C . LEU A 1 287 ? -61.964 -26.341 109.094 1.00 51.44 287 LEU A C 1
ATOM 2342 O O . LEU A 1 287 ? -61.106 -26.287 108.225 1.00 51.44 287 LEU A O 1
ATOM 2346 N N . PHE A 1 288 ? -62.166 -27.451 109.811 1.00 48.06 288 PHE A N 1
ATOM 2347 C CA . PHE A 1 288 ? -61.336 -28.650 109.643 1.00 48.06 288 PHE A CA 1
ATOM 2348 C C . PHE A 1 288 ? -61.658 -29.416 108.348 1.00 48.06 288 PHE A C 1
ATOM 2350 O O . PHE A 1 288 ? -60.748 -29.891 107.675 1.00 48.06 288 PHE A O 1
ATOM 2357 N N . SER A 1 289 ? -62.934 -29.482 107.942 1.00 50.91 289 SER A N 1
ATOM 2358 C CA . SER A 1 289 ? -63.314 -30.087 106.652 1.00 50.91 289 SER A CA 1
ATOM 2359 C C . SER A 1 289 ? -62.938 -29.202 105.459 1.00 50.91 289 SER A C 1
ATOM 2361 O O . SER A 1 289 ? -62.470 -29.710 104.442 1.00 50.91 289 SER A O 1
ATOM 2363 N N . THR A 1 290 ? -63.037 -27.875 105.611 1.00 52.72 290 THR A N 1
ATOM 2364 C CA . THR A 1 290 ? -62.572 -26.911 104.609 1.00 52.72 290 THR A CA 1
ATOM 2365 C C . THR A 1 290 ? -61.046 -26.899 104.523 1.00 52.72 290 THR A C 1
ATOM 2367 O O . THR A 1 290 ? -60.523 -26.830 103.422 1.00 52.72 290 THR A O 1
ATOM 2370 N N . ALA A 1 291 ? -60.319 -27.055 105.635 1.00 52.38 291 ALA A N 1
ATOM 2371 C CA . ALA A 1 291 ? -58.859 -27.179 105.637 1.00 52.38 291 ALA A CA 1
ATOM 2372 C C . ALA A 1 291 ? -58.376 -28.499 105.014 1.00 52.38 291 ALA A C 1
ATOM 2374 O O . ALA A 1 291 ? -57.364 -28.503 104.325 1.00 52.38 291 ALA A O 1
ATOM 2375 N N . PHE A 1 292 ? -59.104 -29.607 105.188 1.00 47.31 292 PHE A N 1
ATOM 2376 C CA . PHE A 1 292 ? -58.747 -30.895 104.582 1.00 47.31 292 PHE A CA 1
ATOM 2377 C C . PHE A 1 292 ? -59.055 -30.944 103.075 1.00 47.31 292 PHE A C 1
ATOM 2379 O O . PHE A 1 292 ? -58.241 -31.433 102.293 1.00 47.31 292 PHE A O 1
ATOM 2386 N N . HIS A 1 293 ? -60.184 -30.373 102.638 1.00 50.81 293 HIS A N 1
ATOM 2387 C CA . HIS A 1 293 ? -60.461 -30.177 101.210 1.00 50.81 293 HIS A CA 1
ATOM 2388 C C . HIS A 1 293 ? -59.541 -29.125 100.578 1.00 50.81 293 HIS A C 1
ATOM 2390 O O . HIS A 1 293 ? -59.150 -29.300 99.428 1.00 50.81 293 HIS A O 1
ATOM 2396 N N . SER A 1 294 ? -59.147 -28.086 101.322 1.00 57.09 294 SER A N 1
ATOM 2397 C CA . SER A 1 294 ? -58.138 -27.117 100.885 1.00 57.09 294 SER A CA 1
ATOM 2398 C C . SER A 1 294 ? -56.776 -27.782 100.735 1.00 57.09 294 SER A C 1
ATOM 2400 O O . SER A 1 294 ? -56.172 -27.592 99.698 1.00 57.09 294 SER A O 1
ATOM 2402 N N . ALA A 1 295 ? -56.338 -28.632 101.669 1.00 57.00 295 ALA A N 1
ATOM 2403 C CA . ALA A 1 295 ? -55.055 -29.336 101.584 1.00 57.00 295 ALA A CA 1
ATOM 2404 C C . ALA A 1 295 ? -54.992 -30.354 100.426 1.00 57.00 295 ALA A C 1
ATOM 2406 O O . ALA A 1 295 ? -53.953 -30.505 99.787 1.00 57.00 295 ALA A O 1
ATOM 2407 N N . LEU A 1 296 ? -56.101 -31.039 100.112 1.00 58.22 296 LEU A N 1
ATOM 2408 C CA . LEU A 1 296 ? -56.160 -31.954 98.965 1.00 58.22 296 LEU A CA 1
ATOM 2409 C C . LEU A 1 296 ? -56.198 -31.191 97.628 1.00 58.22 296 LEU A C 1
ATOM 2411 O O . LEU A 1 296 ? -55.516 -31.584 96.684 1.00 58.22 296 LEU A O 1
ATOM 2415 N N . ASN A 1 297 ? -56.939 -30.076 97.556 1.00 59.06 297 ASN A N 1
ATOM 2416 C CA . ASN A 1 297 ? -56.897 -29.180 96.396 1.00 59.06 297 ASN A CA 1
ATOM 2417 C C . ASN A 1 297 ? -55.552 -28.463 96.270 1.00 59.06 297 ASN A C 1
ATOM 2419 O O . ASN A 1 297 ? -55.141 -28.201 95.154 1.00 59.06 297 ASN A O 1
ATOM 2423 N N . GLU A 1 298 ? -54.876 -28.158 97.374 1.00 59.66 298 GLU A N 1
ATOM 2424 C CA . GLU A 1 298 ? -53.557 -27.524 97.423 1.00 59.66 298 GLU A CA 1
ATOM 2425 C C . GLU A 1 298 ? -52.477 -28.492 96.951 1.00 59.66 298 GLU A C 1
ATOM 2427 O O . GLU A 1 298 ? -51.615 -28.077 96.196 1.00 59.66 298 GLU A O 1
ATOM 2432 N N . HIS A 1 299 ? -52.578 -29.793 97.247 1.00 61.62 299 HIS A N 1
ATOM 2433 C CA . HIS A 1 299 ? -51.673 -30.796 96.675 1.00 61.62 299 HIS A CA 1
ATOM 2434 C C . HIS A 1 299 ? -51.897 -31.004 95.164 1.00 61.62 299 HIS A C 1
ATOM 2436 O O . HIS A 1 299 ? -50.936 -31.148 94.410 1.00 61.62 299 HIS A O 1
ATOM 2442 N N . VAL A 1 300 ? -53.151 -30.991 94.692 1.00 66.50 300 VAL A N 1
ATOM 2443 C CA . VAL A 1 300 ? -53.465 -31.067 93.249 1.00 66.50 300 VAL A CA 1
ATOM 2444 C C . VAL A 1 300 ? -53.075 -29.771 92.530 1.00 66.50 300 VAL A C 1
ATOM 2446 O O . VAL A 1 300 ? -52.493 -29.828 91.448 1.00 66.50 300 VAL A O 1
ATOM 2449 N N . LEU A 1 301 ? -53.323 -28.606 93.140 1.00 65.88 301 LEU A N 1
ATOM 2450 C CA . LEU A 1 301 ? -52.834 -27.325 92.635 1.00 65.88 301 LEU A CA 1
ATOM 2451 C C . LEU A 1 301 ? -51.316 -27.286 92.649 1.00 65.88 301 LEU A C 1
ATOM 2453 O O . LEU A 1 301 ? -50.758 -26.783 91.697 1.00 65.88 301 LEU A O 1
ATOM 2457 N N . GLU A 1 302 ? -50.636 -27.805 93.669 1.00 69.25 302 GLU A N 1
ATOM 2458 C CA . GLU A 1 302 ? -49.176 -27.838 93.722 1.00 69.25 302 GLU A CA 1
ATOM 2459 C C . GLU A 1 302 ? -48.588 -28.721 92.625 1.00 69.25 302 GLU A C 1
ATOM 2461 O O . GLU A 1 302 ? -47.555 -28.367 92.064 1.00 69.25 302 GLU A O 1
ATOM 2466 N N . GLU A 1 303 ? -49.202 -29.861 92.305 1.00 70.38 303 GLU A N 1
ATOM 2467 C CA . GLU A 1 303 ? -48.756 -30.684 91.178 1.00 70.38 303 GLU A CA 1
ATOM 2468 C C . GLU A 1 303 ? -48.986 -29.987 89.834 1.00 70.38 303 GLU A C 1
ATOM 2470 O O . GLU A 1 303 ? -48.085 -29.976 88.992 1.00 70.38 303 GLU A O 1
ATOM 2475 N N . GLU A 1 304 ? -50.142 -29.352 89.635 1.00 70.94 304 GLU A N 1
ATOM 2476 C CA . GLU A 1 304 ? -50.408 -28.546 88.438 1.00 70.94 304 GLU A CA 1
ATOM 2477 C C . GLU A 1 304 ? -49.499 -27.307 88.377 1.00 70.94 304 GLU A C 1
ATOM 2479 O O . GLU A 1 304 ? -48.968 -26.982 87.319 1.00 70.94 304 GLU A O 1
ATOM 2484 N N . GLN A 1 305 ? -49.199 -26.678 89.512 1.00 72.69 305 GLN A N 1
ATOM 2485 C CA . GLN A 1 305 ? -48.289 -25.541 89.608 1.00 72.69 305 GLN A CA 1
ATOM 2486 C C . GLN A 1 305 ? -46.853 -25.973 89.320 1.00 72.69 305 GLN A C 1
ATOM 2488 O O . GLN A 1 305 ? -46.160 -25.267 88.601 1.00 72.69 305 GLN A O 1
ATOM 2493 N N . LYS A 1 306 ? -46.416 -27.147 89.797 1.00 77.69 306 LYS A N 1
ATOM 2494 C CA . LYS A 1 306 ? -45.101 -27.731 89.476 1.00 77.69 306 LYS A CA 1
ATOM 2495 C C . LYS A 1 306 ? -44.974 -28.043 87.983 1.00 77.69 306 LYS A C 1
ATOM 2497 O O . LYS A 1 306 ? -43.904 -27.834 87.403 1.00 77.69 306 LYS A O 1
ATOM 2502 N N . LYS A 1 307 ? -46.052 -28.503 87.335 1.00 79.25 307 LYS A N 1
ATOM 2503 C CA . LYS A 1 307 ? -46.107 -28.663 85.870 1.00 79.25 307 LYS A CA 1
ATOM 2504 C C . LYS A 1 307 ? -46.043 -27.311 85.160 1.00 79.25 307 LYS A C 1
ATOM 2506 O O . LYS A 1 307 ? -45.267 -27.152 84.225 1.00 79.25 307 LYS A O 1
ATOM 2511 N N . ILE A 1 308 ? -46.791 -26.313 85.625 1.00 79.62 308 ILE A N 1
ATOM 2512 C CA . ILE A 1 308 ? -46.759 -24.958 85.061 1.00 79.62 308 ILE A CA 1
ATOM 2513 C C . ILE A 1 308 ? -45.365 -24.342 85.216 1.00 79.62 308 ILE A C 1
ATOM 2515 O O . ILE A 1 308 ? -44.836 -23.829 84.239 1.00 79.62 308 ILE A O 1
ATOM 2519 N N . THR A 1 309 ? -44.714 -24.461 86.376 1.00 80.56 309 THR A N 1
ATOM 2520 C CA . THR A 1 309 ? -43.359 -23.930 86.589 1.00 80.56 309 THR A CA 1
ATOM 2521 C C . THR A 1 309 ? -42.320 -24.653 85.740 1.00 80.56 309 THR A C 1
ATOM 2523 O O . THR A 1 309 ? -41.419 -24.011 85.212 1.00 80.56 309 THR A O 1
ATOM 2526 N N . THR A 1 310 ? -42.446 -25.970 85.545 1.00 85.88 310 THR A N 1
ATOM 2527 C CA . THR A 1 310 ? -41.541 -26.704 84.641 1.00 85.88 310 THR A CA 1
ATOM 2528 C C . THR A 1 310 ? -41.751 -26.311 83.179 1.00 85.88 310 THR A C 1
ATOM 2530 O O . THR A 1 310 ? -40.767 -26.143 82.456 1.00 85.88 310 THR A O 1
ATOM 2533 N N . TYR A 1 311 ? -42.995 -26.085 82.743 1.00 81.62 311 TYR A N 1
ATOM 2534 C CA . TYR A 1 311 ? -43.268 -25.529 81.417 1.00 81.62 311 TYR A CA 1
ATOM 2535 C C . TYR A 1 311 ? -42.767 -24.085 81.287 1.00 81.62 311 TYR A C 1
ATOM 2537 O O . TYR A 1 311 ? -42.123 -23.768 80.293 1.00 81.62 311 TYR A O 1
ATOM 2545 N N . GLU A 1 312 ? -42.966 -23.221 82.283 1.00 81.75 312 GLU A N 1
ATOM 2546 C CA . GLU A 1 312 ? -42.459 -21.843 82.285 1.00 81.75 312 GLU A CA 1
ATOM 2547 C C . GLU A 1 312 ? -40.927 -21.776 82.257 1.00 81.75 312 GLU A C 1
ATOM 2549 O O . GLU A 1 312 ? -40.363 -20.948 81.541 1.00 81.75 312 GLU A O 1
ATOM 2554 N N . GLU A 1 313 ? -40.233 -22.653 82.984 1.00 83.19 313 GLU A N 1
ATOM 2555 C CA . GLU A 1 313 ? -38.772 -22.762 82.932 1.00 83.19 313 GLU A CA 1
ATOM 2556 C C . GLU A 1 313 ? -38.281 -23.262 81.570 1.00 83.19 313 GLU A C 1
ATOM 2558 O O . GLU A 1 313 ? -37.306 -22.730 81.030 1.00 83.19 313 GLU A O 1
ATOM 2563 N N . ALA A 1 314 ? -38.958 -24.254 80.984 1.00 82.94 314 ALA A N 1
ATOM 2564 C CA . ALA A 1 314 ? -38.663 -24.719 79.631 1.00 82.94 314 ALA A CA 1
ATOM 2565 C C . ALA A 1 314 ? -38.892 -23.602 78.598 1.00 82.94 314 ALA A C 1
ATOM 2567 O O . ALA A 1 314 ? -38.044 -23.376 77.734 1.00 82.94 314 ALA A O 1
ATOM 2568 N N . PHE A 1 315 ? -39.977 -22.837 78.734 1.00 76.62 315 PHE A N 1
ATOM 2569 C CA . PHE A 1 315 ? -40.268 -21.695 77.874 1.00 76.62 315 PHE A CA 1
ATOM 2570 C C . PHE A 1 315 ? -39.283 -20.544 78.069 1.00 76.62 315 PHE A C 1
ATOM 2572 O O . PHE A 1 315 ? -38.883 -19.955 77.072 1.00 76.62 315 PHE A O 1
ATOM 2579 N N . ARG A 1 316 ? -38.820 -20.246 79.292 1.00 80.06 316 ARG A N 1
ATOM 2580 C CA . ARG A 1 316 ? -37.738 -19.266 79.511 1.00 80.06 316 A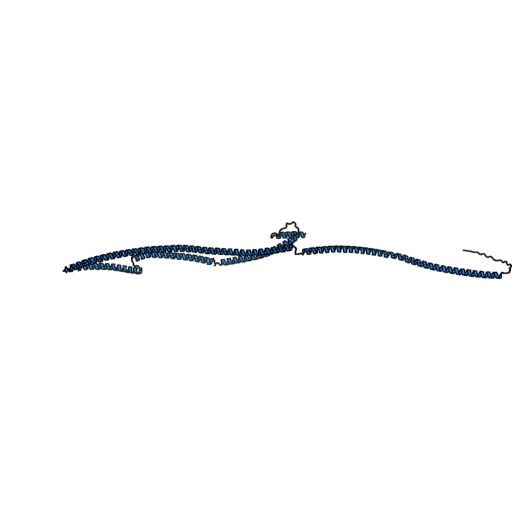RG A CA 1
ATOM 2581 C C . ARG A 1 316 ? -36.449 -19.687 78.829 1.00 80.06 316 ARG A C 1
ATOM 2583 O O . ARG A 1 316 ? -35.846 -18.867 78.154 1.00 80.06 316 ARG A O 1
ATOM 2590 N N . LYS A 1 317 ? -36.064 -20.962 78.926 1.00 83.00 317 LYS A N 1
ATOM 2591 C CA . LYS A 1 317 ? -34.880 -21.473 78.217 1.00 83.00 317 LYS A CA 1
ATOM 2592 C C . LYS A 1 317 ? -35.010 -21.314 76.702 1.00 83.00 317 LYS A C 1
ATOM 2594 O O . LYS A 1 317 ? -34.052 -20.905 76.055 1.00 83.00 317 LYS A O 1
ATOM 2599 N N . ILE A 1 318 ? -36.188 -21.590 76.137 1.00 80.19 318 ILE A N 1
ATOM 2600 C CA . ILE A 1 318 ? -36.459 -21.372 74.707 1.00 80.19 318 ILE A CA 1
ATOM 2601 C C . ILE A 1 318 ? -36.433 -19.875 74.375 1.00 80.19 318 ILE A C 1
ATOM 2603 O O . ILE A 1 318 ? -35.855 -19.485 73.364 1.00 80.19 318 ILE A O 1
ATOM 2607 N N . LYS A 1 319 ? -37.003 -19.026 75.232 1.00 79.19 319 LYS A N 1
ATOM 2608 C CA . LYS A 1 319 ? -37.025 -17.567 75.082 1.00 79.19 319 LYS A CA 1
ATOM 2609 C C . LYS A 1 319 ? -35.618 -16.970 75.068 1.00 79.19 319 LYS A C 1
ATOM 2611 O O . LYS A 1 319 ? -35.306 -16.168 74.194 1.00 79.19 319 LYS A O 1
ATOM 2616 N N . ASP A 1 320 ? -34.765 -17.419 75.981 1.00 81.38 320 ASP A N 1
ATOM 2617 C CA . ASP A 1 320 ? -33.374 -16.981 76.094 1.00 81.38 320 ASP A CA 1
ATOM 2618 C C . ASP A 1 320 ? -32.529 -17.487 74.913 1.00 81.38 320 ASP A C 1
ATOM 2620 O O . ASP A 1 320 ? -31.693 -16.750 74.396 1.00 81.38 320 ASP A O 1
ATOM 2624 N N . ALA A 1 321 ? -32.772 -18.714 74.435 1.00 78.31 321 ALA A N 1
ATOM 2625 C CA . ALA A 1 321 ? -32.064 -19.283 73.285 1.00 78.31 321 ALA A CA 1
ATOM 2626 C C . ALA A 1 321 ? -32.495 -18.675 71.938 1.00 78.31 321 ALA A C 1
ATOM 2628 O O . ALA A 1 321 ? -31.683 -18.562 71.022 1.00 78.31 321 ALA A O 1
ATOM 2629 N N . THR A 1 322 ? -33.769 -18.294 71.803 1.00 72.88 322 THR A N 1
ATOM 2630 C CA . THR A 1 322 ? -34.325 -17.705 70.570 1.00 72.88 322 THR A CA 1
ATOM 2631 C C . THR A 1 322 ? -34.251 -16.175 70.550 1.00 72.88 322 THR A C 1
ATOM 2633 O O . THR A 1 322 ? -34.301 -15.580 69.473 1.00 72.88 322 THR A O 1
ATOM 2636 N N . GLY A 1 323 ? -34.107 -15.526 71.712 1.00 73.88 323 GLY A N 1
ATOM 2637 C CA . GLY A 1 323 ? -33.998 -14.070 71.857 1.00 73.88 323 GLY A CA 1
ATOM 2638 C C . GLY A 1 323 ? -35.304 -13.307 71.607 1.00 73.88 323 GLY A C 1
ATOM 2639 O O . GLY A 1 323 ? -35.264 -12.121 71.286 1.00 73.88 323 GLY A O 1
ATOM 2640 N N . VAL A 1 324 ? -36.458 -13.975 71.701 1.00 75.62 324 VAL A N 1
ATOM 2641 C CA . VAL A 1 324 ? -37.764 -13.438 71.284 1.00 75.62 324 VAL A CA 1
ATOM 2642 C C . VAL A 1 324 ? -38.654 -13.121 72.488 1.00 75.62 324 VAL A C 1
ATOM 2644 O O . VAL A 1 324 ? -38.683 -13.868 73.459 1.00 75.62 324 VAL A O 1
ATOM 2647 N N . SER A 1 325 ? -39.390 -12.005 72.462 1.00 73.69 325 SER A N 1
ATOM 2648 C CA . SER A 1 325 ? -40.142 -11.506 73.631 1.00 73.69 325 SER A CA 1
ATOM 2649 C C . SER A 1 325 ? -41.498 -12.186 73.838 1.00 73.69 325 SER A C 1
ATOM 2651 O O . SER A 1 325 ? -41.948 -12.295 74.984 1.00 73.69 325 SER A O 1
ATOM 2653 N N . ASP A 1 326 ? -42.135 -12.608 72.745 1.00 77.75 326 ASP A N 1
ATOM 2654 C CA . ASP A 1 326 ? -43.516 -13.087 72.687 1.00 77.75 326 ASP A CA 1
ATOM 2655 C C . ASP A 1 326 ? -43.577 -14.572 72.290 1.00 77.75 326 ASP A C 1
ATOM 2657 O O . ASP A 1 326 ? -42.857 -15.035 71.405 1.00 77.75 326 ASP A O 1
ATOM 2661 N N . VAL A 1 327 ? -44.455 -15.327 72.952 1.00 71.81 327 VAL A N 1
ATOM 2662 C CA . VAL A 1 327 ? -44.638 -16.772 72.745 1.00 71.81 327 VAL A CA 1
ATOM 2663 C C . VAL A 1 327 ? -45.175 -17.054 71.341 1.00 71.81 327 VAL A C 1
ATOM 2665 O O . VAL A 1 327 ? -44.745 -18.012 70.700 1.00 71.81 327 VAL A O 1
ATOM 2668 N N . ASN A 1 328 ? -46.055 -16.196 70.821 1.00 75.69 328 ASN A N 1
ATOM 2669 C CA . ASN A 1 328 ? -46.569 -16.344 69.458 1.00 75.69 328 ASN A CA 1
ATOM 2670 C C . ASN A 1 328 ? -45.482 -16.136 68.396 1.00 75.69 328 ASN A C 1
ATOM 2672 O O . ASN A 1 328 ? -45.496 -16.798 67.359 1.00 75.69 328 ASN A O 1
ATOM 2676 N N . GLU A 1 329 ? -44.516 -15.260 68.665 1.00 77.00 329 GLU A N 1
ATOM 2677 C CA . GLU A 1 329 ? -43.402 -14.994 67.758 1.00 77.00 329 GLU A CA 1
ATOM 2678 C C . GLU A 1 329 ? -42.406 -16.171 67.745 1.00 77.00 329 GLU A C 1
ATOM 2680 O O . GLU A 1 329 ? -41.881 -16.520 66.688 1.00 77.00 329 GLU A O 1
ATOM 2685 N N . VAL A 1 330 ? -42.225 -16.870 68.877 1.00 75.88 330 VAL A N 1
ATOM 2686 C CA . VAL A 1 330 ? -41.483 -18.147 68.932 1.00 75.88 330 VAL A CA 1
ATOM 2687 C C . VAL A 1 330 ? -42.170 -19.214 68.079 1.00 75.88 330 VAL A C 1
ATOM 2689 O O . VAL A 1 330 ? -41.499 -19.878 67.294 1.00 75.88 330 VAL A O 1
ATOM 2692 N N . ILE A 1 331 ? -43.496 -19.360 68.184 1.00 79.31 331 ILE A N 1
ATOM 2693 C CA . ILE A 1 331 ? -44.260 -20.349 67.404 1.00 79.31 331 ILE A CA 1
ATOM 2694 C C . ILE A 1 331 ? -44.191 -20.031 65.907 1.00 79.31 331 ILE A C 1
ATOM 2696 O O . ILE A 1 331 ? -43.923 -20.925 65.107 1.00 79.31 331 ILE A O 1
ATOM 2700 N N . GLN A 1 332 ? -44.369 -18.767 65.512 1.00 79.50 332 GLN A N 1
ATOM 2701 C CA . GLN A 1 332 ? -44.232 -18.368 64.109 1.00 79.50 332 GLN A CA 1
ATOM 2702 C C . GLN A 1 332 ? -42.820 -18.595 63.573 1.00 79.50 332 GLN A C 1
ATOM 2704 O O . GLN A 1 332 ? -42.680 -19.118 62.469 1.00 79.50 332 GLN A O 1
ATOM 2709 N N . LYS A 1 333 ? -41.773 -18.246 64.332 1.00 77.12 333 LYS A N 1
ATOM 2710 C CA . LYS A 1 333 ? -40.393 -18.530 63.917 1.00 77.12 333 LYS A CA 1
ATOM 2711 C C . LYS A 1 333 ? -40.136 -20.023 63.807 1.00 77.12 333 LYS A C 1
ATOM 2713 O O . LYS A 1 333 ? -39.497 -20.425 62.852 1.00 77.12 333 LYS A O 1
ATOM 2718 N N . PHE A 1 334 ? -40.675 -20.842 64.704 1.00 80.44 334 PHE A N 1
ATOM 2719 C CA . PHE A 1 334 ? -40.528 -22.296 64.629 1.00 80.44 334 PHE A CA 1
ATOM 2720 C C . PHE A 1 334 ? -41.225 -22.882 63.391 1.00 80.44 334 PHE A C 1
ATOM 2722 O O . PHE A 1 334 ? -40.653 -23.715 62.698 1.00 80.44 334 PHE A O 1
ATOM 2729 N N . LEU A 1 335 ? -42.431 -22.404 63.067 1.00 83.19 335 LEU A N 1
ATOM 2730 C CA . LEU A 1 335 ? -43.172 -22.844 61.879 1.00 83.19 335 LEU A CA 1
ATOM 2731 C C . LEU A 1 335 ? -42.509 -22.380 60.572 1.00 83.19 335 LEU A C 1
ATOM 2733 O O . LEU A 1 335 ? -42.436 -23.138 59.612 1.00 83.19 335 LEU A O 1
ATOM 2737 N N . THR A 1 336 ? -41.987 -21.153 60.540 1.00 83.69 336 THR A N 1
ATOM 2738 C CA . THR A 1 336 ? -41.299 -20.592 59.361 1.00 83.69 336 THR A CA 1
ATOM 2739 C C . THR A 1 336 ? -39.835 -21.029 59.255 1.00 83.69 336 THR A C 1
ATOM 2741 O O . THR A 1 336 ? -39.228 -20.902 58.191 1.00 83.69 336 THR A O 1
ATOM 2744 N N . GLN A 1 337 ? -39.246 -21.579 60.320 1.00 85.19 337 GLN A N 1
ATOM 2745 C CA . GLN A 1 337 ? -37.879 -22.097 60.319 1.00 85.19 337 GLN A CA 1
ATOM 2746 C C . GLN A 1 337 ? -37.733 -23.286 59.368 1.00 85.19 337 GLN A C 1
ATOM 2748 O O . GLN A 1 337 ? -36.752 -23.339 58.633 1.00 85.19 337 GLN A O 1
ATOM 2753 N N . ASP A 1 338 ? -38.706 -24.197 59.324 1.00 86.56 338 ASP A N 1
ATOM 2754 C CA . ASP A 1 338 ? -38.664 -25.332 58.394 1.00 86.56 338 ASP A CA 1
ATOM 2755 C C . ASP A 1 338 ? -38.792 -24.877 56.935 1.00 86.56 338 ASP A C 1
ATOM 2757 O O . ASP A 1 338 ? -38.061 -25.358 56.067 1.00 86.56 338 ASP A O 1
ATOM 2761 N N . GLU A 1 339 ? -39.652 -23.893 56.656 1.00 87.56 339 GLU A N 1
ATOM 2762 C CA . GLU A 1 339 ? -39.794 -23.314 55.314 1.00 87.56 339 GLU A CA 1
ATOM 2763 C C . GLU A 1 339 ? -38.530 -22.557 54.882 1.00 87.56 339 GLU A C 1
ATOM 2765 O O . GLU A 1 339 ? -38.032 -22.750 53.773 1.00 87.56 339 GLU A O 1
ATOM 2770 N N . THR A 1 340 ? -37.963 -21.728 55.764 1.00 85.75 340 THR A N 1
ATOM 2771 C CA . THR A 1 340 ? -36.718 -20.993 55.486 1.00 85.75 340 THR A CA 1
ATOM 2772 C C . THR A 1 340 ? -35.521 -21.930 55.352 1.00 85.75 340 THR A C 1
ATOM 2774 O O . THR A 1 340 ? -34.705 -21.738 54.451 1.00 85.75 340 THR A O 1
ATOM 2777 N N . HIS A 1 341 ? -35.438 -22.983 56.168 1.00 88.50 341 HIS A N 1
ATOM 2778 C CA . HIS A 1 341 ? -34.432 -24.032 56.037 1.00 88.50 341 HIS A CA 1
ATOM 2779 C C . HIS A 1 341 ? -34.590 -24.794 54.716 1.00 88.50 341 HIS A C 1
ATOM 2781 O O . HIS A 1 341 ? -33.612 -24.963 53.991 1.00 88.50 341 HIS A O 1
ATOM 2787 N N . SER A 1 342 ? -35.811 -25.194 54.350 1.00 92.06 342 SER A N 1
ATOM 2788 C CA . SER A 1 342 ? -36.096 -25.841 53.065 1.00 92.06 342 SER A CA 1
ATOM 2789 C C . SER A 1 342 ? -35.682 -24.954 51.886 1.00 92.06 342 SER A C 1
ATOM 2791 O O . SER A 1 342 ? -34.967 -25.406 50.990 1.00 92.06 342 SER A O 1
ATOM 2793 N N . ASN A 1 343 ? -36.031 -23.666 51.917 1.00 91.81 343 ASN A N 1
ATOM 2794 C CA . ASN A 1 343 ? -35.645 -22.708 50.881 1.00 91.81 343 ASN A CA 1
ATOM 2795 C C . ASN A 1 343 ? -34.123 -22.520 50.805 1.00 91.81 343 ASN A C 1
ATOM 2797 O O . ASN A 1 343 ? -33.564 -22.511 49.709 1.00 91.81 343 ASN A O 1
ATOM 2801 N N . LEU A 1 344 ? -33.428 -22.436 51.945 1.00 90.75 344 LEU A N 1
ATOM 2802 C CA . LEU A 1 344 ? -31.965 -22.366 51.989 1.00 90.75 344 LEU A CA 1
ATOM 2803 C C . LEU A 1 344 ? -31.316 -23.627 51.413 1.00 90.75 344 LEU A C 1
ATOM 2805 O O . LEU A 1 344 ? -30.341 -23.522 50.669 1.00 90.75 344 LEU A O 1
ATOM 2809 N N . VAL A 1 345 ? -31.856 -24.812 51.702 1.00 94.44 345 VAL A N 1
ATOM 2810 C CA . VAL A 1 345 ? -31.370 -26.078 51.133 1.00 94.44 345 VAL A CA 1
ATOM 2811 C C . VAL A 1 345 ? -31.562 -26.100 49.616 1.00 94.44 345 VAL A C 1
ATOM 2813 O O . VAL A 1 345 ? -30.638 -26.482 48.897 1.00 94.44 345 VAL A O 1
ATOM 2816 N N . VAL A 1 346 ? -32.713 -25.643 49.112 1.00 94.19 346 VAL A N 1
ATOM 2817 C CA . VAL A 1 346 ? -32.968 -25.527 47.666 1.00 94.19 346 VAL A CA 1
ATOM 2818 C C . VAL A 1 346 ? -31.995 -24.541 47.021 1.00 94.19 346 VAL A C 1
ATOM 2820 O O . VAL A 1 346 ? -31.314 -24.912 46.067 1.00 94.19 346 VAL A O 1
ATOM 2823 N N . MET A 1 347 ? -31.833 -23.339 47.582 1.00 91.62 347 MET A N 1
ATOM 2824 C CA . MET A 1 347 ? -30.880 -22.344 47.073 1.00 91.62 347 MET A CA 1
ATOM 2825 C C . MET A 1 347 ? -29.436 -22.851 47.105 1.00 91.62 347 MET A C 1
ATOM 2827 O O . MET A 1 347 ? -28.676 -22.610 46.170 1.00 91.62 347 MET A O 1
ATOM 2831 N N . THR A 1 348 ? -29.051 -23.583 48.151 1.00 94.00 348 THR A N 1
ATOM 2832 C CA . THR A 1 348 ? -27.714 -24.185 48.255 1.00 94.00 348 THR A CA 1
ATOM 2833 C C . THR A 1 348 ? -27.516 -25.238 47.169 1.00 94.00 348 THR A C 1
ATOM 2835 O O . THR A 1 348 ? -26.467 -25.278 46.530 1.00 94.00 348 THR A O 1
ATOM 2838 N N . LYS A 1 349 ? -28.538 -26.058 46.904 1.00 96.31 349 LYS A N 1
ATOM 2839 C CA . LYS A 1 349 ? -28.507 -27.074 45.848 1.00 96.31 349 LYS A CA 1
ATOM 2840 C C . LYS A 1 349 ? -28.441 -26.452 44.451 1.00 96.31 349 LYS A C 1
ATOM 2842 O O . LYS A 1 349 ? -27.676 -26.927 43.618 1.00 96.31 349 LYS A O 1
ATOM 2847 N N . GLU A 1 350 ? -29.192 -25.383 44.197 1.00 94.94 350 GLU A N 1
ATOM 2848 C CA . GLU A 1 350 ? -29.141 -24.634 42.935 1.00 94.94 350 GLU A CA 1
ATOM 2849 C C . GLU A 1 350 ? -27.796 -23.929 42.735 1.00 94.94 350 GLU A C 1
ATOM 2851 O O . GLU A 1 350 ? -27.222 -23.985 41.645 1.00 94.94 350 GLU A O 1
ATOM 2856 N N . ALA A 1 351 ? -27.255 -23.308 43.786 1.00 92.44 351 ALA A N 1
ATOM 2857 C CA . ALA A 1 351 ? -25.930 -22.699 43.753 1.00 92.44 351 ALA A CA 1
ATOM 2858 C C . ALA A 1 351 ? -24.844 -23.749 43.480 1.00 92.44 351 ALA A C 1
ATOM 2860 O O . ALA A 1 351 ? -23.983 -23.519 42.632 1.00 92.44 351 ALA A O 1
ATOM 2861 N N . GLN A 1 352 ? -24.921 -24.917 44.126 1.00 95.06 352 GLN A N 1
ATOM 2862 C CA . GLN A 1 352 ? -23.999 -26.025 43.886 1.00 95.06 352 GLN A CA 1
ATOM 2863 C C . GLN A 1 352 ? -24.094 -26.536 42.443 1.00 95.06 352 GLN A C 1
ATOM 2865 O O . GLN A 1 352 ? -23.073 -26.644 41.771 1.00 95.06 352 GLN A O 1
ATOM 2870 N N . ALA A 1 353 ? -25.306 -26.742 41.918 1.00 95.75 353 ALA A N 1
ATOM 2871 C CA . ALA A 1 353 ? -25.505 -27.150 40.527 1.00 95.75 353 ALA A CA 1
ATOM 2872 C C . ALA A 1 353 ? -24.944 -26.119 39.530 1.00 95.75 353 ALA A C 1
ATOM 2874 O O . ALA A 1 353 ? -24.353 -26.483 38.513 1.00 95.75 353 ALA A O 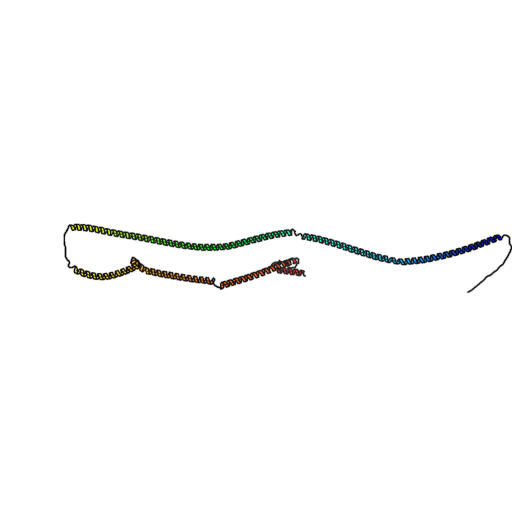1
ATOM 2875 N N . ARG A 1 354 ? -25.083 -24.821 39.830 1.00 95.12 354 ARG A N 1
ATOM 2876 C CA . ARG A 1 354 ? -24.515 -23.744 39.009 1.00 95.12 354 ARG A CA 1
ATOM 2877 C C . ARG A 1 354 ? -22.983 -23.718 39.080 1.00 95.12 354 ARG A C 1
ATOM 2879 O O . ARG A 1 354 ? -22.346 -23.483 38.057 1.00 95.12 354 ARG A O 1
ATOM 2886 N N . ILE A 1 355 ? -22.388 -23.984 40.245 1.00 94.88 355 ILE A N 1
ATOM 2887 C CA . ILE A 1 355 ? -20.931 -24.132 40.403 1.00 94.88 355 ILE A CA 1
ATOM 2888 C C . ILE A 1 355 ? -20.418 -25.317 39.580 1.00 94.88 355 ILE A C 1
ATOM 2890 O O . ILE A 1 355 ? -19.417 -25.176 38.878 1.00 94.88 355 ILE A O 1
ATOM 2894 N N . ASP A 1 356 ? -21.106 -26.455 39.631 1.00 96.12 356 ASP A N 1
ATOM 2895 C CA . ASP A 1 356 ? -20.714 -27.659 38.897 1.00 96.12 356 ASP A CA 1
ATOM 2896 C C . ASP A 1 356 ? -20.789 -27.426 37.377 1.00 96.12 356 ASP A C 1
ATOM 2898 O O . ASP A 1 356 ? -19.819 -27.698 36.668 1.00 96.12 356 ASP A O 1
ATOM 2902 N N . ALA A 1 357 ? -21.865 -26.797 36.888 1.00 95.25 357 ALA A N 1
ATOM 2903 C CA . ALA A 1 357 ? -22.009 -26.424 35.478 1.00 95.25 357 ALA A CA 1
ATOM 2904 C C . ALA A 1 357 ? -20.906 -25.459 35.001 1.00 95.25 357 ALA A C 1
ATOM 2906 O O . ALA A 1 357 ? -20.309 -25.667 33.944 1.00 95.25 357 ALA A O 1
ATOM 2907 N N . LEU A 1 358 ? -20.584 -24.429 35.794 1.00 93.62 358 LEU A N 1
ATOM 2908 C CA . LEU A 1 358 ? -19.502 -23.487 35.478 1.00 93.62 358 LEU A CA 1
ATOM 2909 C C . LEU A 1 358 ? -18.120 -24.154 35.513 1.00 93.62 358 LEU A C 1
ATOM 2911 O O . LEU A 1 358 ? -17.241 -23.806 34.723 1.00 93.62 358 LEU A O 1
ATOM 2915 N N . ASN A 1 359 ? -17.903 -25.114 36.416 1.00 94.25 359 ASN A N 1
ATOM 2916 C CA . ASN A 1 359 ? -16.664 -25.888 36.458 1.00 94.25 359 ASN A CA 1
ATOM 2917 C C . ASN A 1 359 ? -16.514 -26.786 35.228 1.00 94.25 359 ASN A C 1
ATOM 2919 O O . ASN A 1 359 ? -15.406 -26.901 34.700 1.00 94.25 359 ASN A O 1
ATOM 2923 N N . GLU A 1 360 ? -17.606 -27.375 34.744 1.00 96.12 360 GLU A N 1
ATOM 2924 C CA . GLU A 1 360 ? -17.604 -28.179 33.526 1.00 96.12 360 GLU A CA 1
ATOM 2925 C C . GLU A 1 360 ? -17.375 -27.321 32.275 1.00 96.12 360 GLU A C 1
ATOM 2927 O O . GLU A 1 360 ? -16.512 -27.648 31.458 1.00 96.12 360 GLU A O 1
ATOM 2932 N N . GLU A 1 361 ? -18.023 -26.158 32.167 1.00 94.81 361 GLU A N 1
ATOM 2933 C CA . GLU A 1 361 ? -17.759 -25.196 31.090 1.00 94.81 361 GLU A CA 1
ATOM 2934 C C . GLU A 1 361 ? -16.297 -24.720 31.111 1.00 94.81 361 GLU A C 1
ATOM 2936 O O . GLU A 1 361 ? -15.620 -24.694 30.080 1.00 94.81 361 GLU A O 1
ATOM 2941 N N . LYS A 1 362 ? -15.752 -24.429 32.299 1.00 93.25 362 LYS A N 1
ATOM 2942 C CA . LYS A 1 362 ? -14.335 -24.086 32.480 1.00 93.25 362 LYS A CA 1
ATOM 2943 C C . LYS A 1 362 ? -13.410 -25.232 32.069 1.00 93.25 362 LYS A C 1
ATOM 2945 O O . LYS A 1 362 ? -12.355 -24.966 31.492 1.00 93.25 362 LYS A O 1
ATOM 2950 N N . ALA A 1 363 ? -13.764 -26.482 32.362 1.00 94.44 363 ALA A N 1
ATOM 2951 C CA . ALA A 1 363 ? -12.993 -27.651 31.946 1.00 94.44 363 ALA A CA 1
ATOM 2952 C C . ALA A 1 363 ? -13.011 -27.814 30.419 1.00 94.44 363 ALA A C 1
ATOM 2954 O O . ALA A 1 363 ? -11.952 -27.976 29.817 1.00 94.44 363 ALA A O 1
ATOM 2955 N N . GLN A 1 364 ? -14.175 -27.666 29.780 1.00 94.50 364 GLN A N 1
ATOM 2956 C CA . GLN A 1 364 ? -14.307 -27.701 28.321 1.00 94.50 364 GLN A CA 1
ATOM 2957 C C . GLN A 1 364 ? -13.546 -26.554 27.645 1.00 94.50 364 GLN A C 1
ATOM 2959 O O . GLN A 1 364 ? -12.846 -26.768 26.656 1.00 94.50 364 GLN A O 1
ATOM 2964 N N . ALA A 1 365 ? -13.633 -25.336 28.185 1.00 89.12 365 ALA A N 1
ATOM 2965 C CA . ALA A 1 365 ? -12.890 -24.186 27.683 1.00 89.12 365 ALA A CA 1
ATOM 2966 C C . ALA A 1 365 ? -11.375 -24.391 27.828 1.00 89.12 365 ALA A C 1
ATOM 2968 O O . ALA A 1 365 ? -10.628 -24.110 26.893 1.00 89.12 365 ALA A O 1
ATOM 2969 N N . LYS A 1 366 ? -10.908 -24.938 28.960 1.00 91.62 366 LYS A N 1
ATOM 2970 C CA . LYS A 1 366 ? -9.500 -25.318 29.140 1.00 91.62 366 LYS A CA 1
ATOM 2971 C C . LYS A 1 366 ? -9.064 -26.392 28.151 1.00 91.62 366 LYS A C 1
ATOM 2973 O O . LYS A 1 366 ? -8.006 -26.228 27.558 1.00 91.62 366 LYS A O 1
ATOM 2978 N N . ALA A 1 367 ? -9.874 -27.427 27.935 1.00 90.31 367 ALA A N 1
ATOM 2979 C CA . ALA A 1 367 ? -9.581 -28.480 26.967 1.00 90.31 367 ALA A CA 1
ATOM 2980 C C . ALA A 1 367 ? -9.463 -27.917 25.544 1.00 90.31 367 ALA A C 1
ATOM 2982 O O . ALA A 1 367 ? -8.483 -28.200 24.868 1.00 90.31 367 ALA A O 1
ATOM 2983 N N . LYS A 1 368 ? -10.377 -27.029 25.124 1.00 85.81 368 LYS A N 1
ATOM 2984 C CA . LYS A 1 368 ? -10.287 -26.320 23.833 1.00 85.81 368 LYS A CA 1
ATOM 2985 C C . LYS A 1 368 ? -9.050 -25.427 23.744 1.00 85.81 368 LYS A C 1
ATOM 2987 O O . LYS A 1 368 ? -8.418 -25.344 22.699 1.00 85.81 368 LYS A O 1
ATOM 2992 N N . VAL A 1 369 ? -8.683 -24.747 24.830 1.00 81.38 369 VAL A N 1
ATOM 2993 C CA . VAL A 1 369 ? -7.464 -23.928 24.873 1.00 81.38 369 VAL A CA 1
ATOM 2994 C C . VAL A 1 369 ? -6.213 -24.797 24.790 1.00 81.38 369 VAL A C 1
ATOM 2996 O O . VAL A 1 369 ? -5.274 -24.410 24.105 1.00 81.38 369 VAL A O 1
ATOM 2999 N N . GLU A 1 370 ? -6.170 -25.948 25.456 1.00 81.88 370 GLU A N 1
ATOM 3000 C CA . GLU A 1 370 ? -5.069 -26.902 25.317 1.00 81.88 370 GLU A CA 1
ATOM 3001 C C . GLU A 1 370 ? -5.028 -27.491 23.909 1.00 81.88 370 GLU A C 1
ATOM 3003 O O . GLU A 1 370 ? -3.974 -27.475 23.284 1.00 81.88 370 GLU A O 1
ATOM 3008 N N . GLU A 1 371 ? -6.164 -27.891 23.350 1.00 80.62 371 GLU A N 1
ATOM 3009 C CA . GLU A 1 371 ? -6.271 -28.334 21.963 1.00 80.62 371 GLU A CA 1
ATOM 3010 C C . GLU A 1 371 ? -5.748 -27.268 20.996 1.00 80.62 371 GLU A C 1
ATOM 3012 O O . GLU A 1 371 ? -4.958 -27.584 20.117 1.00 80.62 371 GLU A O 1
ATOM 3017 N N . ILE A 1 372 ? -6.085 -25.990 21.177 1.00 74.44 372 ILE A N 1
ATOM 3018 C CA . ILE A 1 372 ? -5.570 -24.895 20.341 1.00 74.44 372 ILE A CA 1
ATOM 3019 C C . ILE A 1 372 ? -4.082 -24.630 20.609 1.00 74.44 372 ILE A C 1
ATOM 3021 O O . ILE A 1 372 ? -3.321 -24.416 19.670 1.00 74.44 372 ILE A O 1
ATOM 3025 N N . LYS A 1 373 ? -3.619 -24.666 21.862 1.00 67.31 373 LYS A N 1
ATOM 3026 C CA . LYS A 1 373 ? -2.198 -24.460 22.203 1.00 67.31 373 LYS A CA 1
ATOM 3027 C C . LYS A 1 373 ? -1.311 -25.575 21.648 1.00 67.31 373 LYS A C 1
ATOM 3029 O O . LYS A 1 373 ? -0.218 -25.297 21.148 1.00 67.31 373 LYS A O 1
ATOM 3034 N N . TYR A 1 374 ? -1.781 -26.817 21.698 1.00 61.41 374 TYR A N 1
ATOM 3035 C CA . TYR A 1 374 ? -1.037 -27.987 21.243 1.00 61.41 374 TYR A CA 1
ATOM 3036 C C . TYR A 1 374 ? -1.280 -28.316 19.758 1.00 61.41 374 TYR A C 1
ATOM 3038 O O . TYR A 1 374 ? -0.364 -28.834 19.120 1.00 61.41 374 TYR A O 1
ATOM 3046 N N . SER A 1 375 ? -2.411 -27.925 19.154 1.00 56.25 375 SER A N 1
ATOM 3047 C CA . SER A 1 375 ? -2.638 -28.026 17.696 1.00 56.25 375 SER A CA 1
ATOM 3048 C C . SER A 1 375 ? -2.115 -26.821 16.905 1.00 56.25 375 SER A C 1
ATOM 3050 O O . SER A 1 375 ? -1.655 -26.996 15.781 1.00 56.25 375 SER A O 1
ATOM 3052 N N . GLY A 1 376 ? -2.099 -25.618 17.489 1.00 48.62 376 GLY A N 1
ATOM 3053 C CA . GLY A 1 376 ? -1.688 -24.374 16.826 1.00 48.62 376 GLY A CA 1
ATOM 3054 C C . GLY A 1 376 ? -0.195 -24.050 16.912 1.00 48.62 376 GLY A C 1
ATOM 3055 O O . GLY A 1 376 ? 0.295 -23.219 16.154 1.00 48.62 376 GLY A O 1
ATOM 3056 N N . THR A 1 377 ? 0.553 -24.709 17.801 1.00 49.34 377 THR A N 1
ATOM 3057 C CA . THR A 1 377 ? 1.981 -24.391 18.020 1.00 49.34 377 THR A CA 1
ATOM 3058 C C . THR A 1 377 ? 2.875 -25.599 18.315 1.00 49.34 377 THR A C 1
ATOM 3060 O O . THR A 1 377 ? 4.088 -25.439 18.424 1.00 49.34 377 THR A O 1
ATOM 3063 N N . GLY A 1 378 ? 2.313 -26.808 18.432 1.00 48.47 378 GLY A N 1
ATOM 3064 C CA . GLY A 1 378 ? 3.027 -27.978 18.962 1.00 48.47 378 GLY A CA 1
ATOM 3065 C C . GLY A 1 378 ? 3.242 -29.147 18.002 1.00 48.47 378 GLY A C 1
ATOM 3066 O O . GLY A 1 378 ? 3.953 -30.084 18.361 1.00 48.47 378 GLY A O 1
ATOM 3067 N N . SER A 1 379 ? 2.680 -29.134 16.789 1.00 48.88 379 SER A N 1
ATOM 3068 C CA . SER A 1 379 ? 2.942 -30.223 15.845 1.00 48.88 379 SER A CA 1
ATOM 3069 C C . SER A 1 379 ? 4.244 -29.962 15.091 1.00 48.88 379 SER A C 1
ATOM 3071 O O . SER A 1 379 ? 4.308 -29.110 14.203 1.00 48.88 379 SER A O 1
ATOM 3073 N N . LEU A 1 380 ? 5.277 -30.747 15.408 1.00 53.00 380 LEU A N 1
ATOM 3074 C CA . LEU A 1 380 ? 6.531 -30.881 14.649 1.00 53.00 380 LEU A CA 1
ATOM 3075 C C . LEU A 1 380 ? 6.309 -31.092 13.133 1.00 53.00 380 LEU A C 1
ATOM 3077 O O . LEU A 1 380 ? 7.234 -30.891 12.351 1.00 53.00 380 LEU A O 1
ATOM 3081 N N . GLY A 1 381 ? 5.092 -31.449 12.700 1.00 55.53 381 GLY A N 1
ATOM 3082 C CA . GLY A 1 381 ? 4.694 -31.473 11.293 1.00 55.53 381 GLY A CA 1
ATOM 3083 C C . GLY A 1 381 ? 4.538 -30.087 10.660 1.00 55.53 381 GLY A C 1
ATOM 3084 O O . GLY A 1 381 ? 4.981 -29.898 9.535 1.00 55.53 381 GLY A O 1
ATOM 3085 N N . SER A 1 382 ? 3.993 -29.085 11.361 1.00 56.19 382 SER A N 1
ATOM 3086 C CA . SER A 1 382 ? 3.718 -27.771 10.754 1.00 56.19 382 SER A CA 1
ATOM 3087 C C . SER A 1 382 ? 4.994 -26.998 10.434 1.00 56.19 382 SER A C 1
ATOM 3089 O O . SER A 1 382 ? 5.057 -26.339 9.405 1.00 56.19 382 SER A O 1
ATOM 3091 N N . ARG A 1 383 ? 6.029 -27.097 11.278 1.00 62.25 383 ARG A N 1
ATOM 3092 C CA . ARG A 1 383 ? 7.320 -26.451 10.999 1.00 62.25 383 ARG A CA 1
ATOM 3093 C C . ARG A 1 383 ? 8.090 -27.171 9.898 1.00 62.25 383 ARG A C 1
ATOM 3095 O O . ARG A 1 383 ? 8.647 -26.517 9.040 1.00 62.25 383 ARG A O 1
ATOM 3102 N N . ARG A 1 384 ? 8.046 -28.504 9.869 1.00 68.50 384 ARG A N 1
ATOM 3103 C CA . ARG A 1 384 ? 8.706 -29.304 8.830 1.00 68.50 384 ARG A CA 1
ATOM 3104 C C . ARG A 1 384 ? 8.072 -29.105 7.451 1.00 68.50 384 ARG A C 1
ATOM 3106 O O . ARG A 1 384 ? 8.791 -29.034 6.468 1.00 68.50 384 ARG A O 1
ATOM 3113 N N . ILE A 1 385 ? 6.748 -28.954 7.401 1.00 71.25 385 ILE A N 1
ATOM 3114 C CA . ILE A 1 385 ? 6.008 -28.611 6.179 1.00 71.25 385 ILE A CA 1
ATOM 3115 C C . ILE A 1 385 ? 6.340 -27.183 5.728 1.00 71.25 385 ILE A C 1
ATOM 3117 O O . ILE A 1 385 ? 6.519 -26.945 4.539 1.00 71.25 385 ILE A O 1
ATOM 3121 N N . VAL A 1 386 ? 6.456 -26.232 6.661 1.00 73.88 386 VAL A N 1
ATOM 3122 C CA . VAL A 1 386 ? 6.906 -24.868 6.340 1.00 73.88 386 VAL A CA 1
ATOM 3123 C C . VAL A 1 386 ? 8.345 -24.878 5.824 1.00 73.88 386 VAL A C 1
ATOM 3125 O O . VAL A 1 386 ? 8.588 -24.310 4.769 1.00 73.88 386 VAL A O 1
ATOM 3128 N N . ASP A 1 387 ? 9.261 -25.593 6.479 1.00 80.31 387 ASP A N 1
ATOM 3129 C CA . ASP A 1 387 ? 10.653 -25.735 6.040 1.00 80.31 387 ASP A CA 1
ATOM 3130 C C . ASP A 1 387 ? 10.742 -26.428 4.658 1.00 80.31 387 ASP A C 1
ATOM 3132 O O . ASP A 1 387 ? 11.554 -26.043 3.816 1.00 80.31 387 ASP A O 1
ATOM 3136 N N . GLU A 1 388 ? 9.886 -27.420 4.373 1.00 84.94 388 GLU A N 1
ATOM 3137 C CA . GLU A 1 388 ? 9.765 -28.044 3.045 1.00 84.94 388 GLU A CA 1
ATOM 3138 C C . GLU A 1 388 ? 9.244 -27.060 1.995 1.00 84.94 388 GLU A C 1
ATOM 3140 O O . GLU A 1 388 ? 9.804 -26.985 0.900 1.00 84.94 388 GLU A O 1
ATOM 3145 N N . PHE A 1 389 ? 8.221 -26.262 2.313 1.00 82.12 389 PHE A N 1
ATOM 3146 C CA . PHE A 1 389 ? 7.718 -25.241 1.396 1.00 82.12 389 PHE A CA 1
ATOM 3147 C C . PHE A 1 389 ? 8.726 -24.116 1.172 1.00 82.12 389 PHE A C 1
ATOM 3149 O O . PHE A 1 389 ? 8.881 -23.672 0.037 1.00 82.12 389 PHE A O 1
ATOM 3156 N N . GLU A 1 390 ? 9.456 -23.687 2.199 1.00 85.94 390 GLU A N 1
ATOM 3157 C CA . GLU A 1 390 ? 10.548 -22.721 2.075 1.00 85.94 390 GLU A CA 1
ATOM 3158 C C . GLU A 1 390 ? 11.691 -23.282 1.223 1.00 85.94 390 GLU A C 1
ATOM 3160 O O . GLU A 1 390 ? 12.222 -22.582 0.356 1.00 85.94 390 GLU A O 1
ATOM 3165 N N . SER A 1 391 ? 12.019 -24.566 1.391 1.00 91.62 391 SER A N 1
ATOM 3166 C CA . SER A 1 391 ? 13.001 -25.262 0.559 1.00 91.62 391 SER A CA 1
ATOM 3167 C C . SER A 1 391 ? 12.549 -25.343 -0.902 1.00 91.62 391 SER A C 1
ATOM 3169 O O . SER A 1 391 ? 13.287 -24.939 -1.803 1.00 91.62 391 SER A O 1
ATOM 3171 N N . HIS A 1 392 ? 11.301 -25.750 -1.152 1.00 92.06 392 HIS A N 1
ATOM 3172 C CA . HIS A 1 392 ? 10.715 -25.800 -2.494 1.00 92.06 392 HIS A CA 1
ATOM 3173 C C . HIS A 1 392 ? 10.664 -24.412 -3.146 1.00 92.06 392 HIS A C 1
ATOM 3175 O O . HIS A 1 392 ? 10.941 -24.277 -4.339 1.00 92.06 392 HIS A O 1
ATOM 3181 N N . LEU A 1 393 ? 10.351 -23.370 -2.374 1.00 89.00 393 LEU A N 1
ATOM 3182 C CA . LEU A 1 393 ? 10.299 -21.989 -2.846 1.00 89.00 393 LEU A CA 1
ATOM 3183 C C . LEU A 1 393 ? 11.704 -21.473 -3.189 1.00 89.00 393 LEU A C 1
ATOM 3185 O O . LEU A 1 393 ? 11.899 -20.865 -4.243 1.00 89.00 393 LEU A O 1
ATOM 3189 N N . SER A 1 394 ? 12.705 -21.782 -2.363 1.00 94.06 394 SER A N 1
ATOM 3190 C CA . SER A 1 394 ? 14.116 -21.478 -2.634 1.00 94.06 394 SER A CA 1
ATOM 3191 C C . SER A 1 394 ? 14.633 -22.192 -3.891 1.00 94.06 394 SER A C 1
ATOM 3193 O O . SER A 1 394 ? 15.308 -21.590 -4.738 1.00 94.06 394 SER A O 1
ATOM 3195 N N . GLU A 1 395 ? 14.266 -23.461 -4.074 1.00 94.75 395 GLU A N 1
ATOM 3196 C CA . GLU A 1 395 ? 14.666 -24.249 -5.237 1.00 94.75 395 GLU A CA 1
ATOM 3197 C C . GLU A 1 395 ? 13.978 -23.762 -6.524 1.00 94.75 395 GLU A C 1
ATOM 3199 O O . GLU A 1 395 ? 14.625 -23.638 -7.571 1.00 94.75 395 GLU A O 1
ATOM 3204 N N . ALA A 1 396 ? 12.688 -23.421 -6.450 1.00 91.44 396 ALA A N 1
ATOM 3205 C CA . ALA A 1 396 ? 11.930 -22.834 -7.552 1.00 91.44 396 ALA A CA 1
ATOM 3206 C C . ALA A 1 396 ? 12.486 -21.458 -7.952 1.00 91.44 396 ALA A C 1
ATOM 3208 O O . ALA A 1 396 ? 12.700 -21.212 -9.142 1.00 91.44 396 ALA A O 1
ATOM 3209 N N . ASN A 1 397 ? 12.814 -20.601 -6.981 1.00 90.12 397 ASN A N 1
ATOM 3210 C CA . ASN A 1 397 ? 13.460 -19.311 -7.233 1.00 90.12 397 ASN A CA 1
ATOM 3211 C C . ASN A 1 397 ? 14.833 -19.486 -7.885 1.00 90.12 397 ASN A C 1
ATOM 3213 O O . ASN A 1 397 ? 15.131 -18.840 -8.887 1.00 90.12 397 ASN A O 1
ATOM 3217 N N . SER A 1 398 ? 15.645 -20.423 -7.392 1.00 94.88 398 SER A N 1
ATOM 3218 C CA . SER A 1 398 ? 16.950 -20.731 -7.985 1.00 94.88 398 SER A CA 1
ATOM 3219 C C . SER A 1 398 ? 16.831 -21.237 -9.428 1.00 94.88 398 SER A C 1
ATOM 3221 O O . SER A 1 398 ? 17.648 -20.882 -10.281 1.00 94.88 398 SER A O 1
ATOM 3223 N N . LYS A 1 399 ? 15.819 -22.061 -9.735 1.00 95.31 399 LYS A N 1
ATOM 3224 C CA . LYS A 1 399 ? 15.529 -22.520 -11.106 1.00 95.31 399 LYS A CA 1
ATOM 3225 C C . LYS A 1 399 ? 15.061 -21.365 -11.996 1.00 95.31 399 LYS A C 1
ATOM 3227 O O . LYS A 1 399 ? 15.529 -21.261 -13.131 1.00 95.31 399 LYS A O 1
ATOM 3232 N N . CYS A 1 400 ? 14.201 -20.488 -11.480 1.00 92.06 400 CYS A N 1
ATOM 3233 C CA . CYS A 1 400 ? 13.734 -19.294 -12.181 1.00 92.06 400 CYS A CA 1
ATOM 3234 C C . CYS A 1 400 ? 14.905 -18.373 -12.552 1.00 92.06 400 CYS A C 1
ATOM 3236 O O . CYS A 1 400 ? 15.063 -18.025 -13.721 1.00 92.06 400 CYS A O 1
ATOM 3238 N N . GLU A 1 401 ? 15.797 -18.083 -11.601 1.00 94.00 401 GLU A N 1
ATOM 3239 C CA . GLU A 1 401 ? 16.947 -17.202 -11.823 1.00 94.00 401 GLU A CA 1
ATOM 3240 C C . GLU A 1 401 ? 17.919 -17.783 -12.863 1.00 94.00 401 GLU A C 1
ATOM 3242 O O . GLU A 1 401 ? 18.360 -17.089 -13.781 1.00 94.00 401 GLU A O 1
ATOM 3247 N N . ARG A 1 402 ? 18.193 -19.096 -12.803 1.00 94.94 402 ARG A N 1
ATOM 3248 C CA . ARG A 1 402 ? 19.008 -19.783 -13.823 1.00 94.94 402 ARG A CA 1
ATOM 3249 C C . ARG A 1 402 ? 18.369 -19.715 -15.209 1.00 94.94 402 ARG A C 1
ATOM 3251 O O . ARG A 1 402 ? 19.078 -19.509 -16.195 1.00 94.94 402 ARG A O 1
ATOM 3258 N N . ASN A 1 403 ? 17.054 -19.908 -15.305 1.00 92.56 403 ASN A N 1
ATOM 3259 C CA . ASN A 1 403 ? 16.337 -19.834 -16.578 1.00 92.56 403 ASN A CA 1
ATOM 3260 C C . ASN A 1 403 ? 16.320 -18.408 -17.128 1.00 92.56 403 ASN A C 1
ATOM 3262 O O . ASN A 1 403 ? 16.557 -18.224 -18.319 1.00 92.56 403 ASN A O 1
ATOM 3266 N N . LYS A 1 404 ? 16.153 -17.404 -16.266 1.00 94.31 404 LYS A N 1
ATOM 3267 C CA . LYS A 1 404 ? 16.253 -15.991 -16.630 1.00 94.31 404 LYS A CA 1
ATOM 3268 C C . LYS A 1 404 ? 17.638 -15.645 -17.179 1.00 94.31 404 LYS A C 1
ATOM 3270 O O . LYS A 1 404 ? 17.733 -15.093 -18.268 1.00 94.31 404 LYS A O 1
ATOM 3275 N N . GLN A 1 405 ? 18.717 -16.070 -16.519 1.00 94.62 405 GLN A N 1
ATOM 3276 C CA . GLN A 1 405 ? 20.086 -15.862 -17.018 1.00 94.62 405 GLN A CA 1
ATOM 3277 C C . GLN A 1 405 ? 20.363 -16.586 -18.345 1.00 94.62 405 GLN A C 1
ATOM 3279 O O . GLN A 1 405 ? 21.117 -16.095 -19.189 1.00 94.62 405 GLN A O 1
ATOM 3284 N N . LYS A 1 406 ? 19.801 -17.786 -18.546 1.00 94.31 406 LYS A N 1
ATOM 3285 C CA . LYS A 1 406 ? 19.876 -18.484 -19.841 1.00 94.31 406 LYS A CA 1
ATOM 3286 C C . LYS A 1 406 ? 19.123 -17.708 -20.920 1.00 94.31 406 LYS A C 1
ATOM 3288 O O . LYS A 1 406 ? 19.678 -17.510 -21.996 1.00 94.31 406 LYS A O 1
ATOM 3293 N N . TYR A 1 407 ? 17.915 -17.239 -20.616 1.00 93.69 407 TYR A N 1
ATOM 3294 C CA . TYR A 1 407 ? 17.109 -16.433 -21.526 1.00 93.69 407 TYR A CA 1
ATOM 3295 C C . TYR A 1 407 ? 17.817 -15.129 -21.902 1.00 93.69 407 TYR A C 1
ATOM 3297 O O . TYR A 1 407 ? 17.946 -14.840 -23.081 1.00 93.69 407 TYR A O 1
ATOM 3305 N N . GLU A 1 408 ? 18.369 -14.390 -20.937 1.00 93.94 408 GLU A N 1
ATOM 3306 C CA . GLU A 1 408 ? 19.125 -13.158 -21.199 1.00 93.94 408 GLU A CA 1
ATOM 3307 C C . GLU A 1 408 ? 20.344 -13.399 -22.098 1.00 93.94 408 GLU A C 1
ATOM 3309 O O . GLU A 1 408 ? 20.624 -12.602 -22.994 1.00 93.94 408 GLU A O 1
ATOM 3314 N N . ARG A 1 409 ? 21.064 -14.513 -21.900 1.00 94.75 409 ARG A N 1
ATOM 3315 C CA . ARG A 1 409 ? 22.172 -14.899 -22.787 1.00 94.75 409 ARG A CA 1
ATOM 3316 C C . ARG A 1 409 ? 21.692 -15.206 -24.202 1.00 94.75 409 ARG A C 1
ATOM 3318 O O . ARG A 1 409 ? 22.273 -14.689 -25.151 1.00 94.75 409 ARG A O 1
ATOM 3325 N N . ILE A 1 410 ? 20.643 -16.014 -24.346 1.00 92.12 410 ILE A N 1
ATOM 3326 C CA . ILE A 1 410 ? 20.084 -16.376 -25.657 1.00 92.12 410 ILE A CA 1
ATOM 3327 C C . ILE A 1 410 ? 19.511 -15.140 -26.358 1.00 92.12 410 ILE A C 1
ATOM 3329 O O . ILE A 1 410 ? 19.764 -14.953 -27.540 1.00 92.12 410 ILE A O 1
ATOM 3333 N N . ALA A 1 411 ? 18.827 -14.253 -25.636 1.00 90.94 411 ALA A N 1
ATOM 3334 C CA . ALA A 1 411 ? 18.296 -13.005 -26.171 1.00 90.94 411 ALA A CA 1
ATOM 3335 C C . ALA A 1 411 ? 19.411 -12.094 -26.706 1.00 90.94 411 ALA A C 1
ATOM 3337 O O . ALA A 1 411 ? 19.280 -11.562 -27.803 1.00 90.94 411 ALA A O 1
ATOM 3338 N N . LYS A 1 412 ? 20.541 -11.966 -25.994 1.00 92.69 412 LYS A N 1
ATOM 3339 C CA . LYS A 1 412 ? 21.716 -11.227 -26.497 1.00 92.69 412 LYS A CA 1
ATOM 3340 C C . LYS A 1 412 ? 22.274 -11.833 -27.784 1.00 92.69 412 LYS A C 1
ATOM 3342 O O . LYS A 1 412 ? 22.582 -11.097 -28.715 1.00 92.69 412 LYS A O 1
ATOM 3347 N N . ILE A 1 413 ? 22.385 -13.162 -27.849 1.00 92.00 413 ILE A N 1
ATOM 3348 C CA . ILE A 1 413 ? 22.824 -13.854 -29.069 1.00 92.00 413 ILE A CA 1
ATOM 3349 C C . ILE A 1 413 ? 21.831 -13.592 -30.208 1.00 92.00 413 ILE A C 1
ATOM 3351 O O . ILE A 1 413 ? 22.255 -13.256 -31.306 1.00 92.00 413 ILE A O 1
ATOM 3355 N N . LEU A 1 414 ? 20.525 -13.677 -29.942 1.00 88.19 414 LEU A N 1
ATOM 3356 C CA . LEU A 1 414 ? 19.476 -13.433 -30.932 1.00 88.19 414 LEU A CA 1
ATOM 3357 C C . LEU A 1 414 ? 19.523 -11.999 -31.481 1.00 88.19 414 LEU A C 1
ATOM 3359 O O . LEU A 1 414 ? 19.379 -11.810 -32.684 1.00 88.19 414 LEU A O 1
ATOM 3363 N N . ILE A 1 415 ? 19.756 -11.000 -30.623 1.00 89.75 415 ILE A N 1
ATOM 3364 C CA . ILE A 1 415 ? 19.934 -9.599 -31.036 1.00 89.75 415 ILE A CA 1
ATOM 3365 C C . ILE A 1 415 ? 21.145 -9.474 -31.965 1.00 89.75 415 ILE A C 1
ATOM 3367 O O . ILE A 1 415 ? 21.018 -8.925 -33.054 1.00 89.75 415 ILE A O 1
ATOM 3371 N N . ASN A 1 416 ? 22.292 -10.045 -31.584 1.00 90.81 416 ASN A N 1
ATOM 3372 C CA . ASN A 1 416 ? 23.498 -10.003 -32.415 1.00 90.81 416 ASN A CA 1
ATOM 3373 C C . ASN A 1 416 ? 23.294 -10.697 -33.770 1.00 90.81 416 ASN A C 1
ATOM 3375 O O . ASN A 1 416 ? 23.762 -10.197 -34.790 1.00 90.81 416 ASN A O 1
ATOM 3379 N N . VAL A 1 417 ? 22.594 -11.837 -33.789 1.00 88.94 417 VAL A N 1
ATOM 3380 C CA . VAL A 1 417 ? 22.257 -12.548 -35.030 1.00 88.94 417 VAL A CA 1
ATOM 3381 C C . VAL A 1 417 ? 21.345 -11.690 -35.899 1.00 88.94 417 VAL A C 1
ATOM 3383 O O . VAL A 1 417 ? 21.650 -11.529 -37.072 1.00 88.94 417 VAL A O 1
ATOM 3386 N N . LYS A 1 418 ? 20.291 -11.077 -35.345 1.00 87.69 418 LYS A N 1
ATOM 3387 C CA . LYS A 1 418 ? 19.418 -10.164 -36.100 1.00 87.69 418 LYS A CA 1
ATOM 3388 C C . LYS A 1 418 ? 20.191 -9.022 -36.737 1.00 87.69 418 LYS A C 1
ATOM 3390 O O . LYS A 1 418 ? 20.081 -8.842 -37.939 1.00 87.69 418 LYS A O 1
ATOM 3395 N N . SER A 1 419 ? 21.013 -8.313 -35.964 1.00 88.81 419 SER A N 1
ATOM 3396 C CA . SER A 1 419 ? 21.826 -7.214 -36.495 1.00 88.81 419 SER A CA 1
ATOM 3397 C C . SER A 1 419 ? 22.825 -7.693 -37.555 1.00 88.81 419 SER A C 1
ATOM 3399 O O . SER A 1 419 ? 23.087 -6.987 -38.522 1.00 88.81 419 SER A O 1
ATOM 3401 N N . GLY A 1 420 ? 23.371 -8.906 -37.410 1.00 89.50 420 GLY A N 1
ATOM 3402 C CA . GLY A 1 420 ? 24.226 -9.522 -38.425 1.00 89.50 420 GLY A CA 1
ATOM 3403 C C . GLY A 1 420 ? 23.479 -9.855 -39.720 1.00 89.50 420 GLY A C 1
ATOM 3404 O O . GLY A 1 420 ? 23.994 -9.587 -40.803 1.00 89.50 420 GLY A O 1
ATOM 3405 N N . VAL A 1 421 ? 22.264 -10.403 -39.614 1.00 87.31 421 VAL A N 1
ATOM 3406 C CA . VAL A 1 421 ? 21.384 -10.684 -40.761 1.00 87.31 421 VAL A CA 1
ATOM 3407 C C . VAL A 1 421 ? 20.930 -9.386 -41.428 1.00 87.31 421 VAL A C 1
ATOM 3409 O O . VAL A 1 421 ? 20.900 -9.335 -42.650 1.00 87.31 421 VAL A O 1
ATOM 3412 N N . GLU A 1 422 ? 20.654 -8.333 -40.657 1.00 85.25 422 GLU A N 1
ATOM 3413 C CA . GLU A 1 422 ? 20.286 -6.995 -41.154 1.00 85.25 422 GLU A CA 1
ATOM 3414 C C . GLU A 1 422 ? 21.410 -6.403 -41.987 1.00 85.25 422 GLU A C 1
ATOM 3416 O O . GLU A 1 422 ? 21.230 -6.111 -43.163 1.00 85.25 422 GLU A O 1
ATOM 3421 N N . HIS A 1 423 ? 22.622 -6.387 -41.434 1.00 88.06 423 HIS A N 1
ATOM 3422 C CA . HIS A 1 423 ? 23.799 -5.948 -42.170 1.00 88.06 423 HIS A CA 1
ATOM 3423 C C . HIS A 1 423 ? 24.076 -6.772 -43.431 1.00 88.06 423 HIS A C 1
ATOM 3425 O O . HIS A 1 423 ? 24.590 -6.235 -44.414 1.00 88.06 423 HIS A O 1
ATOM 3431 N N . LEU A 1 424 ? 23.801 -8.078 -43.404 1.00 85.06 424 LEU A N 1
ATOM 3432 C CA . LEU A 1 424 ? 23.956 -8.933 -44.576 1.00 85.06 424 LEU A CA 1
ATOM 3433 C C . LEU A 1 424 ? 22.890 -8.608 -45.634 1.00 85.06 424 LEU A C 1
ATOM 3435 O O . LEU A 1 424 ? 23.229 -8.489 -46.809 1.00 85.06 424 LEU A O 1
ATOM 3439 N N . ALA A 1 425 ? 21.637 -8.419 -45.216 1.00 83.38 425 ALA A N 1
ATOM 3440 C CA . ALA A 1 425 ? 20.524 -8.050 -46.082 1.00 83.38 425 ALA A CA 1
ATOM 3441 C C . ALA A 1 425 ? 20.755 -6.688 -46.753 1.00 83.38 425 ALA A C 1
ATOM 3443 O O . ALA A 1 425 ? 20.612 -6.602 -47.971 1.00 83.38 425 ALA A O 1
ATOM 3444 N N . ASP A 1 426 ? 21.218 -5.684 -46.002 1.00 84.94 426 ASP A N 1
ATOM 3445 C CA . ASP A 1 426 ? 21.565 -4.353 -46.517 1.00 84.94 426 ASP A CA 1
ATOM 3446 C C . ASP A 1 426 ? 22.680 -4.429 -47.570 1.00 84.94 426 ASP A C 1
ATOM 3448 O O . ASP A 1 426 ? 22.602 -3.833 -48.643 1.00 84.94 426 ASP A O 1
ATOM 3452 N N . LYS A 1 427 ? 23.733 -5.219 -47.314 1.00 83.50 427 LYS A N 1
ATOM 3453 C CA . LYS A 1 427 ? 24.837 -5.389 -48.276 1.00 83.50 427 LYS A CA 1
ATOM 3454 C C . LYS A 1 427 ? 24.420 -6.113 -49.555 1.00 83.50 427 LYS A C 1
ATOM 3456 O O . LYS A 1 427 ? 25.046 -5.910 -50.594 1.00 83.50 427 LYS A O 1
ATOM 3461 N N . LEU A 1 428 ? 23.406 -6.971 -49.475 1.00 79.50 428 LEU A N 1
ATOM 3462 C CA . LEU A 1 428 ? 22.873 -7.746 -50.595 1.00 79.50 428 LEU A CA 1
ATOM 3463 C C . LEU A 1 428 ? 21.620 -7.098 -51.214 1.00 79.50 428 LEU A C 1
ATOM 3465 O O . LEU A 1 428 ? 21.023 -7.661 -52.133 1.00 79.50 428 LEU A O 1
ATOM 3469 N N . GLU A 1 429 ? 21.209 -5.915 -50.752 1.00 77.56 429 GLU A N 1
ATOM 3470 C CA . GLU A 1 429 ? 20.102 -5.135 -51.317 1.00 77.56 429 GLU A CA 1
ATOM 3471 C C . GLU A 1 429 ? 20.228 -4.901 -52.838 1.00 77.56 429 GLU A C 1
ATOM 3473 O O . GLU A 1 429 ? 19.231 -5.097 -53.535 1.00 77.56 429 GLU A O 1
ATOM 3478 N N . PRO A 1 430 ? 21.422 -4.612 -53.406 1.00 77.12 430 PRO A N 1
ATOM 3479 C CA . PRO A 1 430 ? 21.573 -4.362 -54.843 1.00 77.12 430 PRO A CA 1
ATOM 3480 C C . PRO A 1 430 ? 21.323 -5.588 -55.737 1.00 77.12 430 PRO A C 1
ATOM 3482 O O . PRO A 1 430 ? 21.200 -5.449 -56.953 1.00 77.12 430 PRO A O 1
ATOM 3485 N N . ILE A 1 431 ? 21.289 -6.795 -55.163 1.00 72.06 431 ILE A N 1
ATOM 3486 C CA . ILE A 1 431 ? 21.158 -8.052 -55.904 1.00 72.06 431 ILE A CA 1
ATOM 3487 C C . ILE A 1 431 ? 19.681 -8.426 -55.966 1.00 72.06 431 ILE A C 1
ATOM 3489 O O . ILE A 1 431 ? 19.063 -8.770 -54.955 1.00 72.06 431 ILE A O 1
ATOM 3493 N N . GLN A 1 432 ? 19.116 -8.367 -57.170 1.00 66.44 432 GLN A N 1
ATOM 3494 C CA . GLN A 1 432 ? 17.717 -8.703 -57.410 1.00 66.44 432 GLN A CA 1
ATOM 3495 C C . GLN A 1 432 ? 17.536 -10.215 -57.587 1.00 66.44 432 GLN A C 1
ATOM 3497 O O . GLN A 1 432 ? 18.164 -10.845 -58.440 1.00 66.44 432 GLN A O 1
ATOM 3502 N N . VAL A 1 433 ? 16.649 -10.784 -56.774 1.00 66.50 433 VAL A N 1
ATOM 3503 C CA . VAL A 1 433 ? 16.165 -12.168 -56.855 1.00 66.50 433 VAL A CA 1
ATOM 3504 C C . VAL A 1 433 ? 14.642 -12.101 -56.960 1.00 66.50 433 VAL A C 1
ATOM 3506 O O . VAL A 1 433 ? 14.040 -11.215 -56.359 1.00 66.50 433 VAL A O 1
ATOM 3509 N N . ASP A 1 434 ? 14.022 -13.027 -57.694 1.00 62.25 434 ASP A N 1
ATOM 3510 C CA . ASP A 1 434 ? 12.568 -13.086 -57.947 1.00 62.25 434 ASP A CA 1
ATOM 3511 C C . ASP A 1 434 ? 11.734 -13.504 -56.708 1.00 62.25 434 ASP A C 1
ATOM 3513 O O . ASP A 1 434 ? 10.704 -14.163 -56.830 1.00 62.25 434 ASP A O 1
ATOM 3517 N N . GLN A 1 435 ? 12.187 -13.163 -55.497 1.00 63.12 435 GLN A N 1
ATOM 3518 C CA . GLN A 1 435 ? 11.493 -13.418 -54.232 1.00 63.12 435 GLN A CA 1
ATOM 3519 C C . GLN A 1 435 ? 11.031 -12.097 -53.602 1.00 63.12 435 GLN A C 1
ATOM 3521 O O . GLN A 1 435 ? 11.766 -11.110 -53.605 1.00 63.12 435 GLN A O 1
ATOM 3526 N N . GLU A 1 436 ? 9.812 -12.081 -53.054 1.00 62.50 436 GLU A N 1
ATOM 3527 C CA . GLU A 1 436 ? 9.248 -10.912 -52.367 1.00 62.50 436 GLU A CA 1
ATOM 3528 C C . GLU A 1 436 ? 10.092 -10.530 -51.142 1.00 62.50 436 GLU A C 1
ATOM 3530 O O . GLU A 1 436 ? 10.464 -11.386 -50.339 1.00 62.50 436 GLU A O 1
ATOM 3535 N N . ALA A 1 437 ? 10.393 -9.239 -50.985 1.00 63.41 437 ALA A N 1
ATOM 3536 C CA . ALA A 1 437 ? 11.189 -8.743 -49.866 1.00 63.41 437 ALA A CA 1
ATOM 3537 C C . ALA A 1 437 ? 10.433 -8.932 -48.538 1.00 63.41 437 ALA A C 1
ATOM 3539 O O . ALA A 1 437 ? 9.380 -8.328 -48.324 1.00 63.41 437 ALA A O 1
ATOM 3540 N N . VAL A 1 438 ? 10.975 -9.762 -47.642 1.00 70.50 438 VAL A N 1
ATOM 3541 C CA . VAL A 1 438 ? 10.387 -10.008 -46.317 1.00 70.50 438 VAL A CA 1
ATOM 3542 C C . VAL A 1 438 ? 10.936 -8.990 -45.317 1.00 70.50 438 VAL A C 1
ATOM 3544 O O . VAL A 1 438 ? 12.141 -8.767 -45.224 1.00 70.50 438 VAL A O 1
ATOM 3547 N N . VAL A 1 439 ? 10.041 -8.355 -44.556 1.00 71.56 439 VAL A N 1
ATOM 3548 C CA . VAL A 1 439 ? 10.404 -7.351 -43.545 1.00 71.56 439 VAL A CA 1
ATOM 3549 C C . VAL A 1 439 ? 10.939 -8.037 -42.290 1.00 71.56 439 VAL A C 1
ATOM 3551 O O . VAL A 1 439 ? 10.248 -8.861 -41.688 1.00 71.56 439 VAL A O 1
ATOM 3554 N N . MET A 1 440 ? 12.139 -7.641 -41.857 1.00 68.69 440 MET A N 1
ATOM 3555 C CA . MET A 1 440 ? 12.808 -8.212 -40.690 1.00 68.69 440 MET A CA 1
ATOM 3556 C C . MET A 1 440 ? 12.002 -7.994 -39.400 1.00 68.69 440 MET A C 1
ATOM 3558 O O . MET A 1 440 ? 11.837 -6.877 -38.912 1.00 68.69 440 MET A O 1
ATOM 3562 N N . THR A 1 441 ? 11.529 -9.090 -38.817 1.00 77.06 441 THR A N 1
ATOM 3563 C CA . THR A 1 441 ? 10.815 -9.154 -37.536 1.00 77.06 441 THR A CA 1
ATOM 3564 C C . THR A 1 441 ? 11.266 -10.382 -36.741 1.00 77.06 441 THR A C 1
ATOM 3566 O O . THR A 1 441 ? 11.917 -11.282 -37.267 1.00 77.06 441 THR A O 1
ATOM 3569 N N . ASP A 1 442 ? 10.927 -10.441 -35.451 1.00 71.06 442 ASP A N 1
ATOM 3570 C CA . ASP A 1 442 ? 11.334 -11.512 -34.527 1.00 71.06 442 ASP A CA 1
ATOM 3571 C C . ASP A 1 442 ? 11.024 -12.935 -35.013 1.00 71.06 442 ASP A C 1
ATOM 3573 O O . ASP A 1 442 ? 11.760 -13.862 -34.677 1.00 71.06 442 ASP A O 1
ATOM 3577 N N . SER A 1 443 ? 9.978 -13.102 -35.821 1.00 77.94 443 SER A N 1
ATOM 3578 C CA . SER A 1 443 ? 9.564 -14.379 -36.408 1.00 77.94 443 SER A CA 1
ATOM 3579 C C . SER A 1 443 ? 10.142 -14.656 -37.799 1.00 77.94 443 SER A C 1
ATOM 3581 O O . SER A 1 443 ? 10.132 -15.805 -38.221 1.00 77.94 443 SER A O 1
ATOM 3583 N N . THR A 1 444 ? 10.651 -13.644 -38.506 1.00 80.50 444 THR A N 1
ATOM 3584 C CA . THR A 1 444 ? 11.041 -13.736 -39.931 1.00 80.50 444 THR A CA 1
ATOM 3585 C C . THR A 1 444 ? 12.554 -13.664 -40.156 1.00 80.50 444 THR A C 1
ATOM 3587 O O . THR A 1 444 ? 13.012 -13.765 -41.288 1.00 80.50 444 THR A O 1
ATOM 3590 N N . VAL A 1 445 ? 13.366 -13.562 -39.093 1.00 81.94 445 VAL A N 1
ATOM 3591 C CA . VAL A 1 445 ? 14.847 -13.523 -39.169 1.00 81.94 445 VAL A CA 1
ATOM 3592 C C . VAL A 1 445 ? 15.423 -14.672 -40.006 1.00 81.94 445 VAL A C 1
ATOM 3594 O O . VAL A 1 445 ? 16.381 -14.490 -40.751 1.00 81.94 445 VAL A O 1
ATOM 3597 N N . VAL A 1 446 ? 14.834 -15.864 -39.884 1.00 83.81 446 VAL A N 1
ATOM 3598 C CA . VAL A 1 446 ? 15.259 -17.061 -40.625 1.00 83.81 446 VAL A CA 1
ATOM 3599 C C . VAL A 1 446 ? 14.897 -16.953 -42.108 1.00 83.81 446 VAL A C 1
ATOM 3601 O O . VAL A 1 446 ? 15.681 -17.360 -42.959 1.00 83.81 446 VAL A O 1
ATOM 3604 N N . GLU A 1 447 ? 13.743 -16.367 -42.422 1.00 83.31 447 GLU A N 1
ATOM 3605 C CA . GLU A 1 447 ? 13.279 -16.156 -43.797 1.00 83.31 447 GLU A CA 1
ATOM 3606 C C . GLU A 1 447 ? 14.148 -15.111 -44.509 1.00 83.31 447 GLU A C 1
ATOM 3608 O O . GLU A 1 447 ? 14.585 -15.342 -45.633 1.00 83.31 447 GLU A O 1
ATOM 3613 N N . VAL A 1 448 ? 14.502 -14.014 -43.827 1.00 82.75 448 VAL A N 1
ATOM 3614 C CA . VAL A 1 448 ? 15.430 -12.997 -44.355 1.00 82.75 448 VAL A CA 1
ATOM 3615 C C . VAL A 1 448 ? 16.831 -13.581 -44.567 1.00 82.75 448 VAL A C 1
ATOM 3617 O O . VAL A 1 448 ? 17.462 -13.320 -45.589 1.00 82.75 448 VAL A O 1
ATOM 3620 N N . LEU A 1 449 ? 17.317 -14.428 -43.652 1.00 84.81 449 LEU A N 1
ATOM 3621 C CA . LEU A 1 449 ? 18.601 -15.113 -43.829 1.00 84.81 449 LEU A CA 1
ATOM 3622 C C . LEU A 1 449 ? 18.588 -16.064 -45.042 1.00 84.81 449 LEU A C 1
ATOM 3624 O O . LEU A 1 449 ? 19.559 -16.085 -45.796 1.00 84.81 449 LEU A O 1
ATOM 3628 N N . ALA A 1 450 ? 17.493 -16.796 -45.270 1.00 84.44 450 ALA A N 1
ATOM 3629 C CA . ALA A 1 450 ? 17.331 -17.655 -46.447 1.00 84.44 450 ALA A CA 1
ATOM 3630 C C . ALA A 1 450 ? 17.294 -16.847 -47.761 1.00 84.44 450 ALA A C 1
ATOM 3632 O O . ALA A 1 450 ? 17.837 -17.278 -48.779 1.00 84.44 450 ALA A O 1
ATOM 3633 N N . GLN A 1 451 ? 16.723 -15.638 -47.742 1.00 82.56 451 GLN A N 1
ATOM 3634 C CA . GLN A 1 451 ? 16.782 -14.716 -48.883 1.00 82.56 451 GLN A CA 1
ATOM 3635 C C . GLN A 1 451 ? 18.205 -14.212 -49.145 1.00 82.56 451 GLN A C 1
ATOM 3637 O O . GLN A 1 451 ? 18.638 -14.152 -50.298 1.00 82.56 451 GLN A O 1
ATOM 3642 N N . CYS A 1 452 ? 18.960 -13.885 -48.092 1.00 82.62 452 CYS A N 1
ATOM 3643 C CA . CYS A 1 452 ? 20.376 -13.536 -48.210 1.00 82.62 452 CYS A CA 1
ATOM 3644 C C . CYS A 1 452 ? 21.199 -14.690 -48.806 1.00 82.62 452 CYS A C 1
ATOM 3646 O O . CYS A 1 452 ? 22.054 -14.450 -49.657 1.00 82.62 452 CYS A O 1
ATOM 3648 N N . GLU A 1 453 ? 20.922 -15.935 -48.412 1.00 84.75 453 GLU A N 1
ATOM 3649 C CA . GLU A 1 453 ? 21.552 -17.131 -48.986 1.00 84.75 453 GLU A CA 1
ATOM 3650 C C . GLU A 1 453 ? 21.243 -17.275 -50.485 1.00 84.75 453 GLU A C 1
ATOM 3652 O O . GLU A 1 453 ? 22.163 -17.428 -51.287 1.00 84.75 453 GLU A O 1
ATOM 3657 N N . ALA A 1 454 ? 19.978 -17.132 -50.897 1.00 82.94 454 ALA A N 1
ATOM 3658 C CA . ALA A 1 454 ? 19.587 -17.189 -52.308 1.00 82.94 454 ALA A CA 1
ATOM 3659 C C . ALA A 1 454 ? 20.251 -16.084 -53.156 1.00 82.94 454 ALA A C 1
ATOM 3661 O O . ALA A 1 454 ? 20.701 -16.337 -54.277 1.00 82.94 454 ALA A O 1
ATOM 3662 N N . LYS A 1 455 ? 20.361 -14.865 -52.609 1.00 81.44 455 LYS A N 1
ATOM 3663 C CA . LYS A 1 455 ? 21.076 -13.743 -53.240 1.00 81.44 455 LYS A CA 1
ATOM 3664 C C . LYS A 1 455 ? 22.571 -14.017 -53.398 1.00 81.44 455 LYS A C 1
ATOM 3666 O O . LYS A 1 455 ? 23.134 -13.688 -54.437 1.00 81.44 455 LYS A O 1
ATOM 3671 N N . LEU A 1 456 ? 23.206 -14.620 -52.392 1.00 83.06 456 LEU A N 1
ATOM 3672 C CA . LEU A 1 456 ? 24.618 -15.002 -52.445 1.00 83.06 456 LEU A CA 1
ATOM 3673 C C . LEU A 1 456 ? 24.872 -16.127 -53.449 1.00 83.06 456 LEU A C 1
ATOM 3675 O O . LEU A 1 456 ? 25.829 -16.036 -54.208 1.00 83.06 456 LEU A O 1
ATOM 3679 N N . MET A 1 457 ? 24.008 -17.144 -53.504 1.00 83.56 457 MET A N 1
ATOM 3680 C CA . MET A 1 457 ? 24.123 -18.239 -54.475 1.00 83.56 457 MET A CA 1
ATOM 3681 C C . MET A 1 457 ? 24.065 -17.723 -55.918 1.00 83.56 457 MET A C 1
ATOM 3683 O O . MET A 1 457 ? 24.915 -18.081 -56.723 1.00 83.56 457 MET A O 1
ATOM 3687 N N . ARG A 1 458 ? 23.161 -16.779 -56.215 1.00 79.06 458 ARG A N 1
ATOM 3688 C CA . ARG A 1 458 ? 23.085 -16.108 -57.528 1.00 79.06 458 ARG A CA 1
ATOM 3689 C C . ARG A 1 458 ? 24.312 -15.249 -57.865 1.00 79.06 458 ARG A C 1
ATOM 3691 O O . ARG A 1 458 ? 24.511 -14.901 -59.018 1.00 79.06 458 ARG A O 1
ATOM 3698 N N . LEU A 1 459 ? 25.083 -14.841 -56.860 1.00 77.25 459 LEU A N 1
ATOM 3699 C CA . LEU A 1 459 ? 26.333 -14.096 -57.026 1.00 77.25 459 LEU A CA 1
ATOM 3700 C C . LEU A 1 459 ? 27.521 -15.024 -57.332 1.00 77.25 459 LEU A C 1
ATOM 3702 O O . LEU A 1 459 ? 28.549 -14.553 -57.816 1.00 77.25 459 LEU A O 1
ATOM 3706 N N . MET A 1 460 ? 27.412 -16.303 -56.952 1.00 73.88 460 MET A N 1
ATOM 3707 C CA . MET A 1 460 ? 28.439 -17.321 -57.184 1.00 73.88 460 MET A CA 1
ATOM 3708 C C . MET A 1 460 ? 28.249 -18.074 -58.505 1.00 73.88 460 MET A C 1
ATOM 3710 O O . MET A 1 460 ? 29.243 -18.566 -59.040 1.00 73.88 460 MET A O 1
ATOM 3714 N N . ASP A 1 461 ? 27.008 -18.173 -58.989 1.00 58.19 461 ASP A N 1
ATOM 3715 C CA . ASP A 1 461 ? 26.668 -18.562 -60.367 1.00 58.19 461 ASP A CA 1
ATOM 3716 C C . ASP A 1 461 ? 26.972 -17.418 -61.351 1.00 58.19 461 ASP A C 1
ATOM 3718 O O . ASP A 1 461 ? 27.472 -17.713 -62.465 1.00 58.19 461 ASP A O 1
#

Secondary structure (DSSP, 8-state):
-------------------S-THHHHHHHHHHHHHHHHHHHHHHHHHHHHHHHHHHHHHHHHHHHHHHHHHHHHHHHHTTSSHHHHHHHHHHHHHHHHHHHHHHHHHHHHHHHHHHHHHHHHHHHHHHHHHHHHT-TT-HHHHHHHHHHHHHHHHHHHHHHHHHHHHHHHHHHHHHHHHHHHHHHHHHHHHHHHHHHHHHHHHHHHHHHHHHHHHHHHHHHHHHHHHHHHHHHHHHHHHHHHHHHHHHHHHHHHHHHHHHHHHHHHHHTTS---------SSHHHHHHHHHHHHHHHHHHHHHHHHHHHHHHHHHHHHHHHHT-S-HHHHHHHHHHHHHHHHHHHHHHHHHHHHHHHHHHHHHHHHHHHHHHHHHHH--HHHHHHHHHHHHHHHHHHHHHHHHHHHHHHHHHHHHHHHHHHHHHHHHTTTS--SS------TTTHHHHHHHHHHHHHHHH-

InterPro domains:
  IPR033192 Outer dynein arm-docking complex subunit 3 [PTHR46518] (22-460)
  IPR049258 ODAD1, central coiled coil region [PF21773] (143-429)